Protein AF-A0A0R1HP15-F1 (afdb_monomer)

Foldseek 3Di:
DVVVVVLLVVLVVVQCLQLLLVVLLLVLLLLVLVLLLCVLPPDDPVVNVVSVVCNLQSVLLSLLLLLCQLQDDLVCSQPNVSSSVVSVVQCVVQVVLSNVLVVLVLLLCLVPQLQCSVVVVQAVFDDDQVVLQCCLVVVVVVVVVVVVVSVVSLQVNLVSLLVSSDTPSHDPPQDDQDDSVSSNCLQVVLCVPQVVVLVVVLVVLLVVLLVPLLPDDPVVSLVVLLVSLLVLLVSLSVSVVSSVSSSSCSSRNNRRNDHDDDPDDPVSPPSVVSVVSSSVSSSSSSVVLSVPLDDDDAAQEEAEQLAAPCCADRQALNSVVVSCVLVGQEYEWEWEAELVGFIWTDDDQWDDQDPPDDTDGRNVHDPVSQQNRWDDDPNHIHGIDTPVVNLVSCVVSLHAYEYEYEDDPPDDPCSLVSCCVVPVVSNLVSVHAYEYCRLVSQVSNCVNDVSHQYEHEGAASRHNCPPRPHQAYEYELVRDGLSNCVSCVVVVHAYEYDEDAALLSLLLCVSSVHRHHHYNHVVSSVVSSPRDPSSSSSSSSVRVSSSSD

pLDDT: mean 87.73, std 10.24, range [47.53, 98.75]

Sequence (549 aa):
MLRYYRKLFQMIHRLLQVRAVNLGWLLLMAILTTLHIMMLNAGWVAIKAVLAGLFTLGLPFEVTLIVTVLTGSASLVNQSDEILAQAWRSYRRNWFKLIGFEGLLLLVWLPFGGAGFTATVVNFIGLSGSWADQIVMHRVFWLSVIGLAYLSILGGFTWSSPRLLKQDHASEQQPSIKGLWAHLRLFFRPMVALWLPMLIVDELGVFFTHEWVVKMGQTSGRLTSMLILTVFVALTLLMLSAVLVAIIWESLGQPTFNPDFEKGDLLHTMAWFPTGLVVLLIGMFSFQAFHFGVTNPGVVSVAHRGTVNRNGVPNTIQSLKKTVQRHPSYVEIDVQETKDKQFVVLHNDTIAFKSGESKRPIRDFTLAQLQRVKRQDGGATAHLSSLREYLAVARANHQRVMVEIKVNPHDSADMARRFVRQYGRKIVAQQGLVHTMSYKTLTQLKTIDQELIVGYILPVNLFSIRNLPADFYSLQVIGLNQTFVQQAHSMGAPVFVWSPTRISQMQVMRVMGIDGIITDRLDRLEKMERRPPQSYYWAIVQEIVRQFI

Organism: NCBI:txid1302272

Secondary structure (DSSP, 8-state):
-HHHHHHHHHHHHHHTTSHHHHHHHHHHHHHHHHHHHHHTSS--HHHHHHHHHHHHHHHHHHHHHHHHHHHS-GGGGG-HHHHHHHHHHHHHHHHHHHHHHHHHHHHHHTTT-TTTHHHHHHHH-PPPHHHHHHHHHTHHHHHHHHHHHHHHHHHHHHHHHHHHH--TT--TT-----SHHHHHHHHHHHIIIIIHHHHHHHHHHHHHHHHHHTTS-HHHHHHHHHHHHHHHHHHHHHHHHHHHHHHHHHHTT---------TT-GGGGTTHHHHHHHHHHHHHHHHHHHHHS---PPPEEEEGGG-STT-S-TTSHHHHHHHGGG--SEEEEEEEE-TTS-EEE-SSSEE-SSTTSPPEEGGGS-HHHHTT-EEEETTEEEE-EEHHHHHHHHHHTT--EEEEE---TTS-TTHHHHHIIIIIHHHHTTT-EEEES-HHHHHHHHHH-SSS-EEEEESS--S--TT---SEEEEEGGG--HHHHHHHHHTT--EEEE---SHHHHHHHHHTT-SEEEES-HHHHHHHHTS-GGGGHHHHHHHHHHTT-

Solvent-accessible surface area (backbone atoms only — not comparable to full-atom values): 29128 Å² total; per-residue (Å²): 109,71,71,56,52,54,51,51,52,53,37,52,57,55,49,58,66,26,61,60,55,37,52,53,52,40,50,46,48,38,44,51,51,50,44,55,52,47,66,79,42,94,66,64,63,69,59,48,52,50,42,50,48,51,44,68,60,44,50,51,50,50,54,34,39,51,47,45,63,56,58,47,60,52,76,46,64,81,35,54,68,59,46,50,54,49,22,50,55,50,33,76,75,41,46,70,41,36,52,50,44,49,54,42,49,52,60,64,38,40,92,52,30,48,45,50,52,33,56,54,56,24,54,69,42,74,69,56,60,70,53,50,29,51,43,62,74,42,36,70,61,48,52,51,52,50,51,52,52,49,52,50,50,45,51,49,37,44,64,42,42,38,64,44,67,57,52,99,73,56,61,91,78,56,69,81,81,65,62,70,73,50,29,52,44,40,57,50,47,35,40,62,70,48,50,51,56,46,55,50,52,51,56,50,48,37,51,52,40,42,74,50,32,56,77,43,56,61,67,62,22,49,55,52,42,36,51,52,34,29,51,49,50,52,52,43,54,52,46,56,49,52,35,52,52,40,37,52,40,43,39,59,58,57,62,85,64,81,62,77,75,82,88,78,63,78,71,78,53,66,57,54,57,51,49,50,48,38,52,48,47,41,44,51,38,30,50,48,50,68,71,64,46,72,69,85,76,82,60,42,37,26,24,37,31,22,17,38,73,73,70,30,32,66,30,23,61,72,8,32,69,59,37,58,79,70,64,49,64,24,32,28,34,32,29,32,65,22,54,74,73,43,47,37,29,41,80,66,68,51,48,45,73,50,92,92,51,78,66,41,57,44,55,80,33,38,58,78,62,48,42,70,27,63,45,74,35,94,92,33,78,41,50,41,31,43,46,70,59,43,53,52,55,30,56,78,66,77,46,27,42,32,39,33,50,59,84,59,99,81,57,63,94,58,45,54,61,50,47,41,74,76,41,39,69,64,36,46,78,49,72,26,40,37,31,26,58,40,46,67,55,47,51,48,39,46,71,75,38,73,80,52,50,39,24,39,42,35,70,59,72,75,52,34,63,92,86,55,94,45,59,26,38,36,30,23,66,88,33,62,52,60,64,58,46,55,53,34,48,76,71,72,22,50,40,30,36,33,67,60,75,49,51,70,58,52,42,33,40,45,48,57,62,44,44,25,44,31,14,51,36,51,71,43,51,58,55,48,74,72,52,62,76,44,68,38,45,37,30,49,38,44,55,55,46,46,40,61,75

Radius of gyration: 28.19 Å; Cα contacts (8 Å, |Δi|>4): 829; chains: 1; bounding box: 68×48×84 Å

Mean predicted aligned error: 6.94 Å

InterPro domains:
  IPR017946 PLC-like phosphodiesterase, TIM beta/alpha-barrel domain superfamily [G3DSA:3.20.20.190] (299-531)
  IPR017946 PLC-like phosphodiesterase, TIM beta/alpha-barrel domain superfamily [SSF51695] (300-525)
  IPR030395 Glycerophosphodiester phosphodiesterase domain [PF03009] (304-523)
  IPR030395 Glycerophosphodiester phosphodiesterase domain [PS51704] (299-529)

Structure (mmCIF, N/CA/C/O backbone):
data_AF-A0A0R1HP15-F1
#
_entry.id   AF-A0A0R1HP15-F1
#
loop_
_atom_site.group_PDB
_atom_site.id
_atom_site.type_symbol
_atom_site.label_atom_id
_atom_site.label_alt_id
_atom_site.label_comp_id
_atom_site.label_asym_id
_atom_site.label_entity_id
_atom_site.label_seq_id
_atom_site.pdbx_PDB_ins_code
_atom_site.Cartn_x
_atom_site.Cartn_y
_atom_site.Cartn_z
_atom_site.occupancy
_atom_site.B_iso_or_equiv
_atom_site.auth_seq_id
_atom_site.auth_comp_id
_atom_site.auth_asym_id
_atom_site.auth_atom_id
_atom_site.pdbx_PDB_model_num
ATOM 1 N N . MET A 1 1 ? 30.948 12.016 -9.985 1.00 71.56 1 MET A N 1
ATOM 2 C CA . MET A 1 1 ? 29.554 11.921 -10.479 1.00 71.56 1 MET A CA 1
ATOM 3 C C . MET A 1 1 ? 29.368 12.556 -11.858 1.00 71.56 1 MET A C 1
ATOM 5 O O . MET A 1 1 ? 28.992 11.830 -12.762 1.00 71.56 1 MET A O 1
ATOM 9 N N . LEU A 1 2 ? 29.707 13.832 -12.094 1.00 82.00 2 LEU A N 1
ATOM 10 C CA . LEU A 1 2 ? 29.515 14.485 -13.412 1.00 82.00 2 LEU A CA 1
ATOM 11 C C . LEU A 1 2 ? 30.104 13.725 -14.620 1.00 82.00 2 LEU A C 1
ATOM 13 O O . LEU A 1 2 ? 29.435 13.562 -15.636 1.00 82.00 2 LEU A O 1
ATOM 17 N N . ARG A 1 3 ? 31.326 13.184 -14.504 1.00 87.81 3 ARG A N 1
ATOM 18 C CA . ARG A 1 3 ? 31.944 12.368 -15.570 1.00 87.81 3 ARG A CA 1
ATOM 19 C C . ARG A 1 3 ? 31.143 11.101 -15.901 1.00 87.81 3 ARG A C 1
ATOM 21 O O . ARG A 1 3 ? 31.112 10.698 -17.058 1.00 87.81 3 ARG A O 1
ATOM 28 N N . TYR A 1 4 ? 30.516 10.485 -14.897 1.00 89.06 4 TYR A N 1
ATOM 29 C CA . TYR A 1 4 ? 29.673 9.301 -15.077 1.00 89.06 4 TYR A CA 1
ATOM 30 C C . TYR A 1 4 ? 28.414 9.659 -15.868 1.00 89.06 4 TYR A C 1
ATOM 32 O O . TYR A 1 4 ? 28.174 9.051 -16.904 1.00 89.06 4 TYR A O 1
ATOM 40 N N . TYR A 1 5 ? 27.696 10.711 -15.453 1.00 88.12 5 TYR A N 1
ATOM 41 C CA . TYR A 1 5 ? 26.513 11.205 -16.165 1.00 88.12 5 TYR A CA 1
ATOM 42 C C . TYR A 1 5 ? 26.808 11.530 -17.622 1.00 88.12 5 TYR A C 1
ATOM 44 O O . TYR A 1 5 ? 26.083 11.092 -18.506 1.00 88.12 5 TYR A O 1
ATOM 52 N N . ARG A 1 6 ? 27.907 12.247 -17.879 1.00 89.56 6 ARG A N 1
ATOM 53 C CA . ARG A 1 6 ? 28.295 12.613 -19.242 1.00 89.56 6 ARG A CA 1
ATOM 54 C C . ARG A 1 6 ? 28.516 11.380 -20.117 1.00 89.56 6 ARG A C 1
ATOM 56 O O . ARG A 1 6 ? 27.996 11.341 -21.224 1.00 89.56 6 ARG A O 1
ATOM 63 N N . LYS A 1 7 ? 29.248 10.375 -19.622 1.00 92.38 7 LYS A N 1
ATOM 64 C CA . LYS A 1 7 ? 29.481 9.124 -20.362 1.00 92.38 7 LYS A CA 1
ATOM 65 C C . LYS A 1 7 ? 28.191 8.335 -20.583 1.00 92.38 7 LYS A C 1
ATOM 67 O O . LYS A 1 7 ? 27.948 7.899 -21.700 1.00 92.38 7 LYS A O 1
ATOM 72 N N . LEU A 1 8 ? 27.376 8.182 -19.539 1.00 91.81 8 LEU A N 1
ATOM 73 C CA . LEU A 1 8 ? 26.120 7.439 -19.604 1.00 91.81 8 LEU A CA 1
ATOM 74 C C . LEU A 1 8 ? 25.149 8.087 -20.597 1.00 91.81 8 LEU A C 1
ATOM 76 O O . LEU A 1 8 ? 24.641 7.410 -21.481 1.00 91.81 8 LEU A O 1
ATOM 80 N N . PHE A 1 9 ? 24.944 9.401 -20.500 1.00 90.62 9 PHE A N 1
ATOM 81 C CA . PHE A 1 9 ? 24.052 10.137 -21.394 1.00 90.62 9 PHE A CA 1
ATOM 82 C C . PHE A 1 9 ? 24.542 10.108 -22.845 1.00 90.62 9 PHE A C 1
ATOM 84 O O . PHE A 1 9 ? 23.752 9.874 -23.752 1.00 90.62 9 PHE A O 1
ATOM 91 N N . GLN A 1 10 ? 25.848 10.288 -23.075 1.00 90.56 10 GLN A N 1
ATOM 92 C CA . GLN A 1 10 ? 26.428 10.170 -24.416 1.00 90.56 10 GLN A CA 1
ATOM 93 C C . GLN A 1 10 ? 26.243 8.765 -24.999 1.00 90.56 10 GLN A C 1
ATOM 95 O O . GLN A 1 10 ? 25.925 8.645 -26.180 1.00 90.56 10 GLN A O 1
ATOM 100 N N . MET A 1 11 ? 26.420 7.721 -24.184 1.00 92.62 11 MET A N 1
ATOM 101 C CA . MET A 1 11 ? 26.200 6.338 -24.602 1.00 92.62 11 MET A CA 1
ATOM 102 C C . MET A 1 11 ? 24.726 6.086 -24.936 1.00 92.62 11 MET A C 1
ATOM 104 O O . MET A 1 11 ? 24.453 5.626 -26.038 1.00 92.62 11 MET A O 1
ATOM 108 N N . ILE A 1 12 ? 23.786 6.464 -24.060 1.00 91.31 12 ILE A N 1
ATOM 109 C CA . ILE A 1 12 ? 22.341 6.304 -24.304 1.00 91.31 12 ILE A CA 1
ATOM 110 C C . ILE A 1 12 ? 21.919 7.068 -25.563 1.00 91.31 12 ILE A C 1
ATOM 112 O O . ILE A 1 12 ? 21.232 6.516 -26.415 1.00 91.31 12 ILE A O 1
ATOM 116 N N . HIS A 1 13 ? 22.361 8.319 -25.720 1.00 88.25 13 HIS A N 1
ATOM 117 C CA . HIS A 1 13 ? 22.019 9.134 -26.885 1.00 88.25 13 HIS A CA 1
ATOM 118 C C . HIS A 1 13 ? 22.460 8.482 -28.202 1.00 88.25 13 HIS A C 1
ATOM 120 O O . HIS A 1 13 ? 21.686 8.434 -29.152 1.00 88.25 13 HIS A O 1
ATOM 126 N N . ARG A 1 14 ? 23.681 7.938 -28.247 1.00 88.06 14 ARG A N 1
ATOM 127 C CA . ARG A 1 14 ? 24.191 7.214 -29.420 1.00 88.06 14 ARG A CA 1
ATOM 128 C C . ARG A 1 14 ? 23.492 5.875 -29.613 1.00 88.06 14 ARG A C 1
ATOM 130 O O . ARG A 1 14 ? 23.244 5.481 -30.742 1.00 88.06 14 ARG A O 1
ATOM 137 N N . LEU A 1 15 ? 23.153 5.178 -28.532 1.00 89.44 15 LEU A N 1
ATOM 138 C CA . LEU A 1 15 ? 22.422 3.914 -28.601 1.00 89.44 15 LEU A CA 1
ATOM 139 C C . LEU A 1 15 ? 21.043 4.113 -29.253 1.00 89.44 15 LEU A C 1
ATOM 141 O O . LEU A 1 15 ? 20.650 3.320 -30.100 1.00 89.44 15 LEU A O 1
ATOM 145 N N . LEU A 1 16 ? 20.355 5.215 -28.938 1.00 86.56 16 LEU A N 1
ATOM 146 C CA . LEU A 1 16 ? 19.069 5.579 -29.551 1.00 86.56 16 LEU A CA 1
ATOM 147 C C . LEU A 1 16 ? 19.170 5.942 -31.043 1.00 86.56 16 LEU A C 1
ATOM 149 O O . LEU A 1 16 ? 18.159 5.925 -31.744 1.00 86.56 16 LEU A O 1
ATOM 153 N N . GLN A 1 17 ? 20.368 6.255 -31.545 1.00 85.00 17 GLN A N 1
ATOM 154 C CA . GLN A 1 17 ? 20.611 6.463 -32.979 1.00 85.00 17 GLN A CA 1
ATOM 155 C C . GLN A 1 17 ? 20.727 5.133 -33.741 1.00 85.00 17 GLN A C 1
ATOM 157 O O . GLN A 1 17 ? 20.591 5.108 -34.965 1.00 85.00 17 GLN A O 1
ATOM 162 N N . VAL A 1 18 ? 20.920 4.012 -33.035 1.00 87.38 18 VAL A N 1
ATOM 163 C CA . VAL A 1 18 ? 20.949 2.677 -33.637 1.00 87.38 18 VAL A CA 1
ATOM 164 C C . VAL A 1 18 ? 19.524 2.226 -33.929 1.00 87.38 18 VAL A C 1
ATOM 166 O O . VAL A 1 18 ? 18.753 1.898 -33.027 1.00 87.38 18 VAL A O 1
ATOM 169 N N . ARG A 1 19 ? 19.170 2.201 -35.217 1.00 85.19 19 ARG A N 1
ATOM 170 C CA . ARG A 1 19 ? 17.797 1.980 -35.694 1.00 85.19 19 ARG A CA 1
ATOM 171 C C . ARG A 1 19 ? 17.156 0.710 -35.130 1.00 85.19 19 ARG A C 1
ATOM 173 O O . ARG A 1 19 ? 16.026 0.777 -34.654 1.00 85.19 19 ARG A O 1
ATOM 180 N N . ALA A 1 20 ? 17.864 -0.419 -35.182 1.00 87.94 20 ALA A N 1
ATOM 181 C CA . ALA A 1 20 ? 17.352 -1.702 -34.701 1.00 87.94 20 ALA A CA 1
ATOM 182 C C . ALA A 1 20 ? 16.996 -1.655 -33.203 1.00 87.94 20 ALA A C 1
ATOM 184 O O . ALA A 1 20 ? 15.910 -2.088 -32.831 1.00 87.94 20 ALA A O 1
ATOM 185 N N . VAL A 1 21 ? 17.871 -1.062 -32.379 1.00 90.06 21 VAL A N 1
ATOM 186 C CA . VAL A 1 21 ? 17.665 -0.910 -30.927 1.00 90.06 21 VAL A CA 1
ATOM 187 C C . VAL A 1 21 ? 16.485 0.014 -30.649 1.00 90.06 21 VAL A C 1
ATOM 189 O O . VAL A 1 21 ? 15.564 -0.335 -29.923 1.00 90.06 21 VAL A O 1
ATOM 192 N N . ASN A 1 22 ? 16.454 1.190 -31.275 1.00 88.88 22 ASN A N 1
ATOM 193 C CA . ASN A 1 22 ? 15.383 2.150 -31.019 1.00 88.88 22 ASN A CA 1
ATOM 194 C C . ASN A 1 22 ? 13.998 1.606 -31.429 1.00 88.88 22 ASN A C 1
ATOM 196 O O . ASN A 1 22 ? 13.023 1.762 -30.697 1.00 88.88 22 ASN A O 1
ATOM 200 N N . LEU A 1 23 ? 13.900 0.921 -32.576 1.00 89.00 23 LEU A N 1
ATOM 201 C CA . LEU A 1 23 ? 12.647 0.306 -33.032 1.00 89.00 23 LEU A CA 1
ATOM 202 C C . LEU A 1 23 ? 12.183 -0.834 -32.120 1.00 89.00 23 LEU A C 1
ATOM 204 O O . LEU A 1 23 ? 11.003 -0.869 -31.767 1.00 89.00 23 LEU A O 1
ATOM 208 N N . GLY A 1 24 ? 13.087 -1.743 -31.744 1.00 90.50 24 GLY A N 1
ATOM 209 C CA . GLY A 1 24 ? 12.776 -2.845 -30.831 1.00 90.50 24 GLY A CA 1
ATOM 210 C C . GLY A 1 24 ? 12.309 -2.332 -29.470 1.00 90.50 24 GLY A C 1
ATOM 211 O O . GLY A 1 24 ? 11.254 -2.739 -28.973 1.00 90.50 24 GLY A O 1
ATOM 212 N N . TRP A 1 25 ? 13.004 -1.327 -28.934 1.00 91.81 25 TRP A N 1
ATOM 213 C CA . TRP A 1 25 ? 12.637 -0.676 -27.681 1.00 91.81 25 TRP A CA 1
ATOM 214 C C . TRP A 1 25 ? 11.262 0.003 -27.730 1.00 91.81 25 TRP A C 1
ATOM 216 O O . TRP A 1 25 ? 10.433 -0.201 -26.840 1.00 91.81 25 TRP A O 1
ATOM 226 N N . LEU A 1 26 ? 10.979 0.788 -28.777 1.00 91.81 26 LEU A N 1
ATOM 227 C CA . LEU A 1 26 ? 9.683 1.460 -28.943 1.00 91.81 26 LEU A CA 1
ATOM 228 C C . LEU A 1 26 ? 8.532 0.459 -29.109 1.00 91.81 26 LEU A C 1
ATOM 230 O O . LEU A 1 26 ? 7.439 0.705 -28.597 1.00 91.81 26 LEU A O 1
ATOM 234 N N . LEU A 1 27 ? 8.768 -0.681 -29.765 1.00 92.50 27 LEU A N 1
ATOM 235 C CA . LEU A 1 27 ? 7.784 -1.759 -29.868 1.00 92.50 27 LEU A CA 1
ATOM 236 C C . LEU A 1 27 ? 7.479 -2.374 -28.495 1.00 92.50 27 LEU A C 1
ATOM 238 O O . LEU A 1 27 ? 6.308 -2.542 -28.152 1.00 92.50 27 LEU A O 1
ATOM 242 N N . LEU A 1 28 ? 8.504 -2.664 -27.689 1.00 93.00 28 LEU A N 1
ATOM 243 C CA . LEU A 1 28 ? 8.317 -3.164 -26.323 1.00 93.00 28 LEU A CA 1
ATOM 244 C C . LEU A 1 28 ? 7.561 -2.164 -25.448 1.00 93.00 28 LEU A C 1
ATOM 246 O O . LEU A 1 28 ? 6.660 -2.561 -24.709 1.00 93.00 28 LEU A O 1
ATOM 250 N N . MET A 1 29 ? 7.869 -0.871 -25.569 1.00 91.62 29 MET A N 1
ATOM 251 C CA . MET A 1 29 ? 7.135 0.182 -24.865 1.00 91.62 29 MET A CA 1
ATOM 252 C C . MET A 1 29 ? 5.676 0.254 -25.322 1.00 91.62 29 MET A C 1
ATOM 254 O O . MET A 1 29 ? 4.787 0.311 -24.479 1.00 91.62 29 MET A O 1
ATOM 258 N N . ALA A 1 30 ? 5.399 0.160 -26.625 1.00 92.25 30 ALA A N 1
ATOM 259 C CA . ALA A 1 30 ? 4.029 0.127 -27.135 1.00 92.25 30 ALA A CA 1
ATOM 260 C C . ALA A 1 30 ? 3.243 -1.085 -26.602 1.00 92.25 30 ALA A C 1
ATOM 262 O O . ALA A 1 30 ? 2.094 -0.932 -26.179 1.00 92.25 30 ALA A O 1
ATOM 263 N N . ILE A 1 31 ? 3.860 -2.274 -26.558 1.00 92.25 31 ILE A N 1
ATOM 264 C CA . ILE A 1 31 ? 3.265 -3.487 -25.968 1.00 92.25 31 ILE A CA 1
ATOM 265 C C . ILE A 1 31 ? 2.975 -3.267 -24.480 1.00 92.25 31 ILE A C 1
ATOM 267 O O . ILE A 1 31 ? 1.860 -3.534 -24.027 1.00 92.25 31 ILE A O 1
ATOM 271 N N . LEU A 1 32 ? 3.944 -2.741 -23.728 1.00 88.94 32 LEU A N 1
ATOM 272 C CA . LEU A 1 32 ? 3.811 -2.490 -22.295 1.00 88.94 32 LEU A CA 1
ATOM 273 C C . LEU A 1 32 ? 2.709 -1.467 -21.996 1.00 88.94 32 LEU A C 1
ATOM 275 O O . LEU A 1 32 ? 1.860 -1.717 -21.139 1.00 88.94 32 LEU A O 1
ATOM 279 N N . THR A 1 33 ? 2.673 -0.336 -22.704 1.00 89.06 33 THR A N 1
ATOM 280 C CA . THR A 1 33 ? 1.630 0.687 -22.531 1.00 89.06 33 THR A CA 1
ATOM 281 C C . THR A 1 33 ? 0.258 0.141 -22.923 1.00 89.06 33 THR A C 1
ATOM 283 O O . THR A 1 33 ? -0.714 0.364 -22.203 1.00 89.06 33 THR A O 1
ATOM 286 N N . THR A 1 34 ? 0.168 -0.646 -23.999 1.00 90.12 34 THR A N 1
ATOM 287 C CA . THR A 1 34 ? -1.084 -1.318 -24.392 1.00 90.12 34 THR A CA 1
ATOM 288 C C . THR A 1 34 ? -1.562 -2.277 -23.304 1.00 90.12 34 THR A C 1
ATOM 290 O O . THR A 1 34 ? -2.741 -2.268 -22.950 1.00 90.12 34 THR A O 1
ATOM 293 N N . LEU A 1 35 ? -0.657 -3.058 -22.708 1.00 86.62 35 LEU A N 1
ATOM 294 C CA . LEU A 1 35 ? -0.988 -3.939 -21.591 1.00 86.62 35 LEU A CA 1
ATOM 295 C C . LEU A 1 35 ? -1.568 -3.147 -20.405 1.00 86.62 35 LEU A C 1
ATOM 297 O O . LEU A 1 35 ? -2.587 -3.559 -19.855 1.00 86.62 35 LEU A O 1
ATOM 301 N N . HIS A 1 36 ? -0.999 -1.985 -20.062 1.00 81.19 36 HIS A N 1
ATOM 302 C CA . HIS A 1 36 ? -1.513 -1.115 -18.991 1.00 81.19 36 HIS A CA 1
ATOM 303 C C . HIS A 1 36 ? -2.913 -0.557 -19.288 1.00 81.19 36 HIS A C 1
ATOM 305 O O . HIS A 1 36 ? -3.788 -0.624 -18.426 1.00 81.19 36 HIS A O 1
ATOM 311 N N . ILE A 1 37 ? -3.163 -0.089 -20.516 1.00 83.94 37 ILE A N 1
ATOM 312 C CA . ILE A 1 37 ? -4.502 0.329 -20.983 1.00 83.94 37 ILE A CA 1
ATOM 313 C C . ILE A 1 37 ? -5.511 -0.815 -20.797 1.00 83.94 37 ILE A C 1
ATOM 315 O O . ILE A 1 37 ? -6.629 -0.625 -20.311 1.00 83.94 37 ILE A O 1
ATOM 319 N N . MET A 1 38 ? -5.114 -2.040 -21.149 1.00 81.81 38 MET A N 1
ATOM 320 C CA . MET A 1 38 ? -5.982 -3.211 -21.043 1.00 81.81 38 MET A CA 1
ATOM 321 C C . MET A 1 38 ? -6.201 -3.680 -19.603 1.00 81.81 38 MET A C 1
ATOM 323 O O . MET A 1 38 ? -7.269 -4.222 -19.313 1.00 81.81 38 MET A O 1
ATOM 327 N N . MET A 1 39 ? -5.232 -3.501 -18.701 1.00 72.19 39 MET A N 1
ATOM 328 C CA . MET A 1 39 ? -5.368 -3.881 -17.288 1.00 72.19 39 MET A CA 1
ATOM 329 C C . MET A 1 39 ? -6.467 -3.094 -16.565 1.00 72.19 39 MET A C 1
ATOM 331 O O . MET A 1 39 ? -7.063 -3.624 -15.632 1.00 72.19 39 MET A O 1
ATOM 335 N N . LEU A 1 40 ? -6.814 -1.897 -17.045 1.00 65.81 40 LEU A N 1
ATOM 336 C CA . LEU A 1 40 ? -7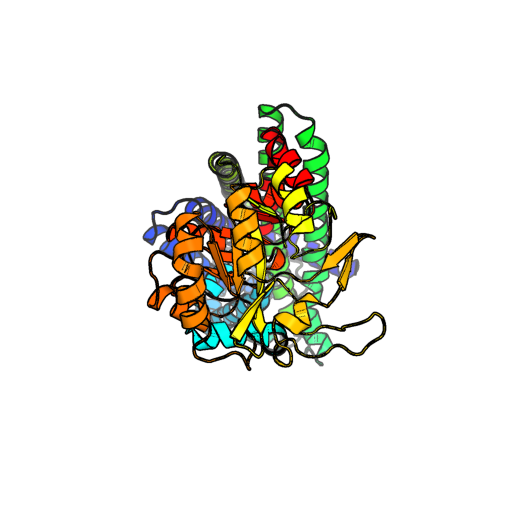.936 -1.107 -16.526 1.00 65.81 40 LEU A CA 1
ATOM 337 C C . LEU A 1 40 ? -9.320 -1.708 -16.849 1.00 65.81 40 LEU A C 1
ATOM 339 O O . LEU A 1 40 ? -10.313 -1.308 -16.250 1.00 65.81 40 LEU A O 1
ATOM 343 N N . ASN A 1 41 ? -9.405 -2.677 -17.767 1.00 68.00 41 ASN A N 1
ATOM 344 C CA . ASN A 1 41 ? -10.643 -3.378 -18.119 1.00 68.00 41 ASN A CA 1
ATOM 345 C C . ASN A 1 41 ? -10.617 -4.816 -17.587 1.00 68.00 41 ASN A C 1
ATOM 347 O O . ASN A 1 41 ? -9.616 -5.503 -17.743 1.00 68.00 41 ASN A O 1
ATOM 351 N N . ALA A 1 42 ? -11.715 -5.341 -17.037 1.00 64.69 42 ALA A N 1
ATOM 352 C CA . ALA A 1 42 ? -11.736 -6.703 -16.476 1.00 64.69 42 ALA A CA 1
ATOM 353 C C . ALA A 1 42 ? -11.638 -7.836 -17.534 1.00 64.69 42 ALA A C 1
ATOM 355 O O . ALA A 1 42 ? -11.195 -8.938 -17.219 1.00 64.69 42 ALA A O 1
ATOM 356 N N . GLY A 1 43 ? -12.002 -7.578 -18.797 1.00 74.44 43 GLY A N 1
ATOM 357 C CA . GLY A 1 43 ? -12.046 -8.581 -19.875 1.00 74.44 43 GLY A CA 1
ATOM 358 C C . GLY A 1 43 ? -10.708 -8.888 -20.572 1.00 74.44 43 GLY A C 1
ATOM 359 O O . GLY A 1 43 ? -9.642 -8.436 -20.153 1.00 74.44 43 GLY A O 1
ATOM 360 N N . TRP A 1 44 ? -10.782 -9.648 -21.675 1.00 83.94 44 TRP A N 1
ATOM 361 C CA . TRP A 1 44 ? -9.680 -9.909 -22.625 1.00 83.94 44 TRP A CA 1
ATOM 362 C C . TRP A 1 44 ? -8.427 -10.580 -22.046 1.00 83.94 44 TRP A C 1
ATOM 364 O O . TRP A 1 44 ? -7.303 -10.278 -22.449 1.00 83.94 44 TRP A O 1
ATOM 374 N N . VAL A 1 45 ? -8.611 -11.525 -21.120 1.00 83.00 45 VAL A N 1
ATOM 375 C CA . VAL A 1 45 ? -7.509 -12.250 -20.459 1.00 83.00 45 VAL A CA 1
ATOM 376 C C . VAL A 1 45 ? -6.539 -12.879 -21.467 1.00 83.00 45 VAL A C 1
ATOM 378 O O . VAL A 1 45 ? -5.330 -12.762 -21.294 1.00 83.00 45 VAL A O 1
ATOM 381 N N . ALA A 1 46 ? -7.048 -13.468 -22.555 1.00 86.38 46 ALA A N 1
ATOM 382 C CA . ALA A 1 46 ? -6.215 -14.071 -23.597 1.00 86.38 46 ALA A CA 1
ATOM 383 C C . ALA A 1 46 ? -5.285 -13.050 -24.277 1.00 86.38 46 ALA A C 1
ATOM 385 O O . ALA A 1 46 ? -4.091 -13.298 -24.402 1.00 86.38 46 ALA A O 1
ATOM 386 N N . ILE A 1 47 ? -5.802 -11.875 -24.655 1.00 88.44 47 ILE A N 1
ATOM 387 C CA . ILE A 1 47 ? -4.992 -10.826 -25.295 1.00 88.44 47 ILE A CA 1
ATOM 388 C C . ILE A 1 47 ? -3.942 -10.292 -24.317 1.00 88.44 47 ILE A C 1
ATOM 390 O O . ILE A 1 47 ? -2.785 -10.125 -24.693 1.00 88.44 47 ILE A O 1
ATOM 394 N N . LYS A 1 48 ? -4.310 -10.085 -23.046 1.00 86.12 48 LYS A N 1
ATOM 395 C CA . LYS A 1 48 ? -3.358 -9.671 -22.002 1.00 86.12 48 LYS A CA 1
ATOM 396 C C . LYS A 1 48 ? -2.227 -10.683 -21.834 1.00 86.12 48 LYS A C 1
ATOM 398 O O . LYS A 1 48 ? -1.072 -10.282 -21.748 1.00 86.12 48 LYS A O 1
ATOM 403 N N . ALA A 1 49 ? -2.549 -11.978 -21.822 1.00 87.19 49 ALA A N 1
ATOM 404 C CA . ALA A 1 49 ? -1.555 -13.044 -21.732 1.00 87.19 49 ALA A CA 1
ATOM 405 C C . ALA A 1 49 ? -0.618 -13.054 -22.950 1.00 87.19 49 ALA A C 1
ATOM 407 O O . ALA A 1 49 ? 0.590 -13.204 -22.783 1.00 87.19 49 ALA A O 1
ATOM 408 N N . VAL A 1 50 ? -1.150 -12.825 -24.157 1.00 92.38 50 VAL A N 1
ATOM 409 C CA . VAL A 1 50 ? -0.342 -12.697 -25.380 1.00 92.38 50 VAL A CA 1
ATOM 410 C C . VAL A 1 50 ? 0.590 -11.487 -25.301 1.00 92.38 50 VAL A C 1
ATOM 412 O O . VAL A 1 50 ? 1.785 -11.643 -25.526 1.00 92.38 50 VAL A O 1
ATOM 415 N N . LEU A 1 51 ? 0.090 -10.301 -24.939 1.00 91.12 51 LEU A N 1
ATOM 416 C CA . LEU A 1 51 ? 0.914 -9.091 -24.810 1.00 91.12 51 LEU A CA 1
ATOM 417 C C . LEU A 1 51 ? 2.006 -9.247 -23.745 1.00 91.12 51 LEU A C 1
ATOM 419 O O . LEU A 1 51 ? 3.156 -8.888 -23.993 1.00 91.12 51 LEU A O 1
ATOM 423 N N . ALA A 1 52 ? 1.668 -9.822 -22.588 1.00 88.75 52 ALA A N 1
ATOM 424 C CA . ALA A 1 52 ? 2.641 -10.128 -21.545 1.00 88.75 52 ALA A CA 1
ATOM 425 C C . ALA A 1 52 ? 3.707 -11.113 -22.051 1.00 88.75 52 ALA A C 1
ATOM 427 O O . ALA A 1 52 ? 4.895 -10.857 -21.886 1.00 88.75 52 ALA A O 1
ATOM 428 N N . GLY A 1 53 ? 3.301 -12.185 -22.741 1.00 89.69 53 GLY A N 1
ATOM 429 C CA . GLY A 1 53 ? 4.221 -13.149 -23.347 1.00 89.69 53 GLY A CA 1
ATOM 430 C C . GLY A 1 53 ? 5.146 -12.520 -24.391 1.00 89.69 53 GLY A C 1
ATOM 431 O O . GLY A 1 53 ? 6.348 -12.773 -24.369 1.00 89.69 53 GLY A O 1
ATOM 432 N N . LEU A 1 54 ? 4.619 -11.654 -25.262 1.00 92.81 54 LEU A N 1
ATOM 433 C CA . LEU A 1 54 ? 5.417 -10.916 -26.246 1.00 92.81 54 LEU A CA 1
ATOM 434 C C . LEU A 1 54 ? 6.447 -10.004 -25.574 1.00 92.81 54 LEU A C 1
ATOM 436 O O . LEU A 1 54 ? 7.598 -9.976 -26.003 1.00 92.81 54 LEU A O 1
ATOM 440 N N . PHE A 1 55 ? 6.067 -9.300 -24.506 1.00 91.44 55 PHE A N 1
ATOM 441 C CA . PHE A 1 55 ? 6.998 -8.466 -23.748 1.00 91.44 55 PHE A CA 1
ATOM 442 C C . PHE A 1 55 ? 8.088 -9.308 -23.066 1.00 91.44 55 PHE A C 1
ATOM 444 O O . PHE A 1 55 ? 9.271 -9.020 -23.224 1.00 91.44 55 PHE A O 1
ATOM 451 N N . THR A 1 56 ? 7.706 -10.382 -22.366 1.00 86.69 56 THR A N 1
ATOM 452 C CA . THR A 1 56 ? 8.639 -11.276 -21.656 1.00 86.69 56 THR A CA 1
ATOM 453 C C . THR A 1 56 ? 9.599 -12.006 -22.596 1.00 86.69 56 THR A C 1
ATOM 455 O O . THR A 1 56 ? 10.723 -12.294 -22.208 1.00 86.69 56 THR A O 1
ATOM 458 N N . LEU A 1 57 ? 9.189 -12.316 -23.828 1.00 88.50 57 LEU A N 1
ATOM 459 C CA . LEU A 1 57 ? 10.069 -12.948 -24.818 1.00 88.50 57 LEU A CA 1
ATOM 460 C C . LEU A 1 57 ? 10.903 -11.932 -25.607 1.00 88.50 57 LEU A C 1
ATOM 462 O O . LEU A 1 57 ? 12.022 -12.248 -26.013 1.00 88.50 57 LEU A O 1
ATOM 466 N N . GLY A 1 58 ? 10.377 -10.725 -25.823 1.00 92.44 58 GLY A N 1
ATOM 467 C CA . GLY A 1 58 ? 11.055 -9.669 -26.570 1.00 92.44 58 GLY A CA 1
ATOM 468 C C . GLY A 1 58 ? 12.131 -8.940 -25.764 1.00 92.44 58 GLY A C 1
ATOM 469 O O . GLY A 1 58 ? 13.180 -8.622 -26.320 1.00 92.44 58 GLY A O 1
ATOM 470 N N . LEU A 1 59 ? 11.924 -8.728 -24.459 1.00 92.44 59 LEU A N 1
ATOM 471 C CA . LEU A 1 59 ? 12.901 -8.054 -23.596 1.00 92.44 59 LEU A CA 1
ATOM 472 C C . LEU A 1 59 ? 14.281 -8.752 -23.586 1.00 92.44 59 LEU A C 1
ATOM 474 O O . LEU A 1 59 ? 15.271 -8.047 -23.804 1.00 92.44 59 LEU A O 1
ATOM 478 N N . PRO A 1 60 ? 14.395 -10.098 -23.495 1.00 92.88 60 PRO A N 1
ATOM 479 C CA . PRO A 1 60 ? 15.696 -10.769 -23.528 1.00 92.88 60 PRO A CA 1
ATOM 480 C C . PRO A 1 60 ? 16.452 -10.531 -24.828 1.00 92.88 60 PRO A C 1
ATOM 482 O O . PRO A 1 60 ? 17.682 -10.402 -24.853 1.00 92.88 60 PRO A O 1
ATOM 485 N N . PHE A 1 61 ? 15.708 -10.515 -25.931 1.00 93.56 61 PHE A N 1
ATOM 486 C CA . PHE A 1 61 ? 16.264 -10.279 -27.248 1.00 93.56 61 PHE A CA 1
ATOM 487 C C . PHE A 1 61 ? 16.747 -8.834 -27.374 1.00 93.56 61 PHE A C 1
ATOM 489 O O . PHE A 1 61 ? 17.859 -8.605 -27.840 1.00 93.56 61 PHE A O 1
ATOM 496 N N . GLU A 1 62 ? 15.978 -7.875 -26.869 1.00 94.81 62 GLU A N 1
ATOM 497 C CA . GLU A 1 62 ? 16.358 -6.465 -26.850 1.00 94.81 62 GLU A CA 1
ATOM 498 C C . GLU A 1 62 ? 17.592 -6.206 -25.968 1.00 94.81 62 GLU A C 1
ATOM 500 O O . GLU A 1 62 ? 18.526 -5.518 -26.378 1.00 94.81 62 GLU A O 1
ATOM 505 N N . VAL A 1 63 ? 17.679 -6.841 -24.794 1.00 93.88 63 VAL A N 1
ATOM 506 C CA . VAL A 1 63 ? 18.897 -6.828 -23.965 1.00 93.88 63 VAL A CA 1
ATOM 507 C C . VAL A 1 63 ? 20.083 -7.391 -24.751 1.00 93.88 63 VAL A C 1
ATOM 509 O O . VAL A 1 63 ? 21.174 -6.820 -24.720 1.00 93.88 63 VAL A O 1
ATOM 512 N N . THR A 1 64 ? 19.882 -8.481 -25.496 1.00 92.62 64 THR A N 1
ATOM 513 C CA . THR A 1 64 ? 20.926 -9.068 -26.353 1.00 92.62 64 THR A CA 1
ATOM 514 C C . THR A 1 64 ? 21.375 -8.090 -27.428 1.00 92.62 64 THR A C 1
ATOM 516 O O . THR A 1 64 ? 22.578 -7.953 -27.645 1.00 92.62 64 THR A O 1
ATOM 519 N N . LEU A 1 65 ? 20.429 -7.397 -28.061 1.00 92.62 65 LEU A N 1
ATOM 520 C CA . LEU A 1 65 ? 20.667 -6.402 -29.098 1.00 92.62 65 LEU A CA 1
ATOM 521 C C . LEU A 1 65 ? 21.514 -5.241 -28.565 1.00 92.62 65 LEU A C 1
ATOM 523 O O . LEU A 1 65 ? 22.540 -4.905 -29.158 1.00 92.62 65 LEU A O 1
ATOM 527 N N . ILE A 1 66 ? 21.148 -4.699 -27.400 1.00 93.19 66 ILE A N 1
ATOM 528 C CA . ILE A 1 66 ? 21.907 -3.650 -26.707 1.00 93.19 66 ILE A CA 1
ATOM 529 C C . ILE A 1 66 ? 23.327 -4.132 -26.398 1.00 93.19 66 ILE A C 1
ATOM 531 O O . ILE A 1 66 ? 24.290 -3.422 -26.685 1.00 93.19 66 ILE A O 1
ATOM 535 N N . VAL A 1 67 ? 23.485 -5.338 -25.844 1.00 92.06 67 VAL A N 1
ATOM 536 C CA . VAL A 1 67 ? 24.814 -5.893 -25.542 1.00 92.06 67 VAL A CA 1
ATOM 537 C C . VAL A 1 67 ? 25.640 -6.046 -26.819 1.00 92.06 67 VAL A C 1
ATOM 539 O O . VAL A 1 67 ? 26.781 -5.592 -26.852 1.00 92.06 67 VAL A O 1
ATOM 542 N N . THR A 1 68 ? 25.070 -6.620 -27.881 1.00 90.44 68 THR A N 1
ATOM 543 C CA . THR A 1 68 ? 25.753 -6.818 -29.167 1.00 90.44 68 THR A CA 1
ATOM 544 C C . THR A 1 68 ? 26.228 -5.492 -29.755 1.00 90.44 68 THR A C 1
ATOM 546 O O . THR A 1 68 ? 27.372 -5.407 -30.191 1.00 90.44 68 THR A O 1
ATOM 549 N N . VAL A 1 69 ? 25.415 -4.438 -29.687 1.00 90.06 69 VAL A N 1
ATOM 550 C CA . VAL A 1 69 ? 25.797 -3.092 -30.138 1.00 90.06 69 VAL A CA 1
ATOM 551 C C . VAL A 1 69 ? 26.894 -2.483 -29.259 1.00 90.06 69 VAL A C 1
ATOM 553 O O . VAL A 1 69 ? 27.855 -1.924 -29.780 1.00 90.06 69 VAL A O 1
ATOM 556 N N . LEU A 1 70 ? 26.794 -2.608 -27.932 1.00 89.50 70 LEU A N 1
ATOM 557 C CA . LEU A 1 70 ? 27.770 -2.033 -26.998 1.00 89.50 70 LEU A CA 1
ATOM 558 C C . LEU A 1 70 ? 29.131 -2.743 -27.014 1.00 89.50 70 LEU A C 1
ATOM 560 O O . LEU A 1 70 ? 30.132 -2.131 -26.637 1.00 89.50 70 LEU A O 1
ATOM 564 N N . THR A 1 71 ? 29.173 -4.019 -27.406 1.00 85.88 71 THR A N 1
ATOM 565 C CA . THR A 1 71 ? 30.410 -4.817 -27.476 1.00 85.88 71 THR A CA 1
ATOM 566 C C . THR A 1 71 ? 30.906 -5.079 -28.901 1.00 85.88 71 THR A C 1
ATOM 568 O O . THR A 1 71 ? 31.985 -5.643 -29.064 1.00 85.88 71 THR A O 1
ATOM 571 N N . GLY A 1 72 ? 30.121 -4.717 -29.917 1.00 82.44 72 GLY A N 1
ATOM 572 C CA . GLY A 1 72 ? 30.427 -4.928 -31.332 1.00 82.44 72 GLY A CA 1
ATOM 573 C C . GLY A 1 72 ? 31.414 -3.909 -31.908 1.00 82.44 72 GLY A C 1
ATOM 574 O O . GLY A 1 72 ? 31.846 -2.972 -31.233 1.00 82.44 72 GLY A O 1
ATOM 575 N N . SER A 1 73 ? 31.784 -4.084 -33.180 1.00 79.50 73 SER A N 1
ATOM 576 C CA . SER A 1 73 ? 32.627 -3.118 -33.892 1.00 79.50 73 SER A CA 1
ATOM 577 C C . SER A 1 73 ? 31.849 -1.839 -34.219 1.00 79.50 73 SER A C 1
ATOM 579 O O . SER A 1 73 ? 30.642 -1.866 -34.444 1.00 79.50 73 SER A O 1
ATOM 581 N N . ALA A 1 74 ? 32.550 -0.706 -34.315 1.00 73.81 74 ALA A N 1
ATOM 582 C CA . ALA A 1 74 ? 31.930 0.572 -34.678 1.00 73.81 74 ALA A CA 1
ATOM 583 C C . ALA A 1 74 ? 31.227 0.533 -36.052 1.00 73.81 74 ALA A C 1
ATOM 585 O O . ALA A 1 74 ? 30.205 1.186 -36.227 1.00 73.81 74 ALA A O 1
ATOM 586 N N . SER A 1 75 ? 31.736 -0.273 -36.993 1.00 74.44 75 SER A N 1
ATOM 587 C CA . SER A 1 75 ? 31.160 -0.472 -38.331 1.00 74.44 75 SER A CA 1
ATOM 588 C C . SER A 1 75 ? 29.831 -1.233 -38.333 1.00 74.44 75 SER A C 1
ATOM 590 O O . SER A 1 75 ? 29.041 -1.073 -39.260 1.00 74.44 75 SER A O 1
ATOM 592 N N . LEU A 1 76 ? 29.574 -2.044 -37.300 1.00 78.44 76 LEU A N 1
ATOM 593 C CA . LEU A 1 76 ? 28.363 -2.855 -37.184 1.00 78.44 76 LEU A CA 1
ATOM 594 C C . LEU A 1 76 ? 27.120 -1.974 -37.000 1.00 78.44 76 LEU A C 1
ATOM 596 O O . LEU A 1 76 ? 26.036 -2.320 -37.450 1.00 78.44 76 LEU A O 1
ATOM 600 N N . VAL A 1 77 ? 27.279 -0.809 -36.365 1.00 79.19 77 VAL A N 1
ATOM 601 C CA . VAL A 1 77 ? 26.176 0.066 -35.939 1.00 79.19 77 VAL A CA 1
ATOM 602 C C . VAL A 1 77 ? 25.342 0.612 -37.110 1.00 79.19 77 VAL A C 1
ATOM 604 O O . VAL A 1 77 ? 24.151 0.876 -36.940 1.00 79.19 77 VAL A O 1
ATOM 607 N N . ASN A 1 78 ? 25.934 0.716 -38.302 1.00 80.38 78 ASN A N 1
ATOM 608 C CA . ASN A 1 78 ? 25.248 1.184 -39.508 1.00 80.38 78 ASN A CA 1
ATOM 609 C C . ASN A 1 78 ? 24.538 0.048 -40.276 1.00 80.38 78 ASN A C 1
ATOM 611 O O . ASN A 1 78 ? 23.751 0.317 -41.179 1.00 80.38 78 ASN A O 1
ATOM 615 N N . GLN A 1 79 ? 24.745 -1.219 -39.898 1.00 84.81 79 GLN A N 1
ATOM 616 C CA . GLN A 1 79 ? 24.233 -2.392 -40.614 1.00 84.81 79 GLN A CA 1
ATOM 617 C C . GLN A 1 79 ? 23.164 -3.120 -39.792 1.00 84.81 79 GLN A C 1
ATOM 619 O O . GLN A 1 79 ? 23.436 -4.092 -39.088 1.00 84.81 79 GLN A O 1
ATOM 624 N N . SER A 1 80 ? 21.915 -2.645 -39.874 1.00 84.44 80 SER A N 1
ATOM 625 C CA . SER A 1 80 ? 20.812 -3.164 -39.041 1.00 84.44 80 SER A CA 1
ATOM 626 C C . SER A 1 80 ? 20.599 -4.678 -39.190 1.00 84.44 80 SER A C 1
ATOM 628 O O . SER A 1 80 ? 20.377 -5.357 -38.188 1.00 84.44 80 SER A O 1
ATOM 630 N N . ASP A 1 81 ? 20.726 -5.215 -40.405 1.00 86.94 81 ASP A N 1
ATOM 631 C CA . ASP A 1 81 ? 20.543 -6.647 -40.672 1.00 86.94 81 ASP A CA 1
ATOM 632 C C . ASP A 1 81 ? 21.650 -7.499 -40.037 1.00 86.94 81 ASP A C 1
ATOM 634 O O . ASP A 1 81 ? 21.376 -8.553 -39.458 1.00 86.94 81 ASP A O 1
ATOM 638 N N . GLU A 1 82 ? 22.897 -7.020 -40.067 1.00 87.94 82 GLU A N 1
ATOM 639 C CA . GLU A 1 82 ? 24.023 -7.703 -39.425 1.00 87.94 82 GLU A CA 1
ATOM 640 C C . GLU A 1 82 ? 23.900 -7.684 -37.900 1.00 87.94 82 GLU A C 1
ATOM 642 O O . GLU A 1 82 ? 24.108 -8.723 -37.261 1.00 87.94 82 GLU A O 1
ATOM 647 N N . ILE A 1 83 ? 23.501 -6.542 -37.317 1.00 89.31 83 ILE A N 1
ATOM 648 C CA . ILE A 1 83 ? 23.227 -6.423 -35.877 1.00 89.31 83 ILE A CA 1
ATOM 649 C C . ILE A 1 83 ? 22.167 -7.452 -35.471 1.00 89.31 83 ILE A C 1
ATOM 651 O O . ILE A 1 83 ? 22.383 -8.218 -34.529 1.00 89.31 83 ILE A O 1
ATOM 655 N N . LEU A 1 84 ? 21.035 -7.498 -36.181 1.00 91.62 84 LEU A N 1
ATOM 656 C CA . LEU A 1 84 ? 19.936 -8.419 -35.882 1.00 91.62 84 LEU A CA 1
ATOM 657 C C . LEU A 1 84 ? 20.368 -9.881 -36.030 1.00 91.62 84 LEU A C 1
ATOM 659 O O . LEU A 1 84 ? 20.087 -10.698 -35.151 1.00 91.62 84 LEU A O 1
ATOM 663 N N . ALA A 1 85 ? 21.102 -10.222 -37.090 1.00 91.69 85 ALA A N 1
ATOM 664 C CA . ALA A 1 85 ? 21.603 -11.576 -37.307 1.00 91.69 85 ALA A CA 1
ATOM 665 C C . ALA A 1 85 ? 22.618 -12.006 -36.232 1.00 91.69 85 ALA A C 1
ATOM 667 O O . ALA A 1 85 ? 22.640 -13.170 -35.813 1.00 91.69 85 ALA A O 1
ATOM 668 N N . GLN A 1 86 ? 23.481 -11.098 -35.771 1.00 90.25 86 GLN A N 1
ATOM 669 C CA . GLN A 1 86 ? 24.435 -11.384 -34.699 1.00 90.25 86 GLN A CA 1
ATOM 670 C C . GLN A 1 86 ? 23.740 -11.497 -33.337 1.00 90.25 86 GLN A C 1
ATOM 672 O O . GLN A 1 86 ? 23.987 -12.469 -32.615 1.00 90.25 86 GLN A O 1
ATOM 677 N N . ALA A 1 87 ? 22.818 -10.585 -33.026 1.00 91.12 87 ALA A N 1
ATOM 678 C CA . ALA A 1 87 ? 22.002 -10.637 -31.818 1.00 91.12 87 ALA A CA 1
ATOM 679 C C . ALA A 1 87 ? 21.164 -11.922 -31.768 1.00 91.12 87 ALA A C 1
ATOM 681 O O . ALA A 1 87 ? 21.148 -12.597 -30.743 1.00 91.12 87 ALA A O 1
ATOM 682 N N . TRP A 1 88 ? 20.560 -12.347 -32.882 1.00 92.75 88 TRP A N 1
ATOM 683 C CA . TRP A 1 88 ? 19.806 -13.602 -32.962 1.00 92.75 88 TRP A CA 1
ATOM 684 C C . TRP A 1 88 ? 20.673 -14.838 -32.714 1.00 92.75 88 TRP A C 1
ATOM 686 O O . TRP A 1 88 ? 20.296 -15.720 -31.938 1.00 92.75 88 TRP A O 1
ATOM 696 N N . ARG A 1 89 ? 21.865 -14.903 -33.322 1.00 91.44 89 ARG A N 1
ATOM 697 C CA . ARG A 1 89 ? 22.821 -15.997 -33.073 1.00 91.44 89 ARG A CA 1
ATOM 698 C C . ARG A 1 89 ? 23.247 -16.048 -31.605 1.00 91.44 89 ARG A C 1
ATOM 700 O O . ARG A 1 89 ? 23.279 -17.132 -31.021 1.00 91.44 89 ARG A O 1
ATOM 707 N N . SER A 1 90 ? 23.534 -14.889 -31.014 1.00 89.19 90 SER A N 1
ATOM 708 C CA . SER A 1 90 ? 23.896 -14.760 -29.600 1.00 89.19 90 SER A CA 1
ATOM 709 C C . SER A 1 90 ? 22.747 -15.183 -28.681 1.00 89.19 90 SER A C 1
ATOM 711 O O . SER A 1 90 ? 22.947 -16.012 -27.789 1.00 89.19 90 SER A O 1
ATOM 713 N N . TYR A 1 91 ? 21.533 -14.693 -28.951 1.00 91.19 91 TYR A N 1
ATOM 714 C CA . TYR A 1 91 ? 20.317 -15.023 -28.215 1.00 91.19 91 TYR A CA 1
ATOM 715 C C . TYR A 1 91 ? 20.060 -16.528 -28.239 1.00 91.19 91 TYR A C 1
ATOM 717 O O . TYR A 1 91 ? 19.976 -17.152 -27.188 1.00 91.19 91 TYR A O 1
ATOM 725 N N . ARG A 1 92 ? 20.054 -17.162 -29.418 1.00 92.38 92 ARG A N 1
ATOM 726 C CA . ARG A 1 92 ? 19.798 -18.607 -29.556 1.00 92.38 92 ARG A CA 1
ATOM 727 C C . ARG A 1 92 ? 20.783 -19.474 -28.765 1.00 92.38 92 ARG A C 1
ATOM 729 O O . ARG A 1 92 ? 20.417 -20.556 -28.316 1.00 92.38 92 ARG A O 1
ATOM 736 N N . ARG A 1 93 ? 22.025 -19.016 -28.591 1.00 90.50 93 ARG A N 1
ATOM 737 C CA . ARG A 1 93 ? 23.053 -19.719 -27.811 1.00 90.50 93 ARG A CA 1
ATOM 738 C C . ARG A 1 93 ? 22.947 -19.444 -26.308 1.00 90.50 93 ARG A C 1
ATOM 740 O O . ARG A 1 93 ? 23.229 -20.334 -25.513 1.00 90.50 93 ARG A O 1
ATOM 747 N N . ASN A 1 94 ? 22.553 -18.230 -25.919 1.00 90.00 94 ASN A N 1
ATOM 748 C CA . ASN A 1 94 ? 22.603 -17.753 -24.533 1.00 90.00 94 ASN A CA 1
ATOM 749 C C . ASN A 1 94 ? 21.227 -17.486 -23.893 1.00 90.00 94 ASN A C 1
ATOM 751 O O . ASN A 1 94 ? 21.184 -16.982 -22.772 1.00 90.00 94 ASN A O 1
ATOM 755 N N . TRP A 1 95 ? 20.115 -17.838 -24.546 1.00 88.25 95 TRP A N 1
ATOM 756 C CA . TRP A 1 95 ? 18.750 -17.495 -24.114 1.00 88.25 95 TRP A CA 1
ATOM 757 C C . TRP A 1 95 ? 18.473 -17.867 -22.652 1.00 88.25 95 TRP A C 1
ATOM 759 O O . TRP A 1 95 ? 17.905 -17.068 -21.917 1.00 88.25 95 TRP A O 1
ATOM 769 N N . PHE A 1 96 ? 18.955 -19.025 -22.185 1.00 89.50 96 PHE A N 1
ATOM 770 C CA . PHE A 1 96 ? 18.773 -19.455 -20.796 1.00 89.50 96 PHE A CA 1
ATOM 771 C C . PHE A 1 96 ? 19.481 -18.531 -19.790 1.00 89.50 96 PHE A C 1
ATOM 773 O O . PHE A 1 96 ? 18.921 -18.205 -18.744 1.00 89.50 96 PHE A O 1
ATOM 780 N N . LYS A 1 97 ? 20.692 -18.049 -20.113 1.00 90.31 97 LYS A N 1
ATOM 781 C CA . LYS A 1 97 ? 21.418 -17.079 -19.272 1.00 90.31 97 LYS A CA 1
ATOM 782 C C . LYS A 1 97 ? 20.692 -15.736 -19.223 1.00 90.31 97 LYS A C 1
ATOM 784 O O . LYS A 1 97 ? 20.644 -15.113 -18.168 1.00 90.31 97 LYS A O 1
ATOM 789 N N . LEU A 1 98 ? 20.128 -15.306 -20.351 1.00 89.25 98 LEU A N 1
ATOM 790 C CA . LEU A 1 98 ? 19.418 -14.033 -20.480 1.00 89.25 98 LEU A CA 1
ATOM 791 C C . LEU A 1 98 ? 18.090 -14.045 -19.721 1.00 89.25 98 LEU A C 1
ATOM 793 O O . LEU A 1 98 ? 17.829 -13.128 -18.952 1.00 89.25 98 LEU A O 1
ATOM 797 N N . ILE A 1 99 ? 17.316 -15.127 -19.833 1.00 88.25 99 ILE A N 1
ATOM 798 C CA . ILE A 1 99 ? 16.121 -15.327 -19.001 1.00 88.25 99 ILE A CA 1
ATOM 799 C C . ILE A 1 99 ? 16.503 -15.369 -17.516 1.00 88.25 99 ILE A C 1
ATOM 801 O O . ILE A 1 99 ? 15.816 -14.779 -16.687 1.00 88.25 99 ILE A O 1
ATOM 805 N N . GLY A 1 100 ? 17.621 -16.013 -17.161 1.00 89.56 100 GLY A N 1
ATOM 806 C CA . GLY A 1 100 ? 18.144 -15.989 -15.793 1.00 89.56 100 GLY A CA 1
ATOM 807 C C . GLY A 1 100 ? 18.499 -14.577 -15.306 1.00 89.56 100 GLY A C 1
ATOM 808 O O . GLY A 1 100 ? 18.177 -14.223 -14.171 1.00 89.56 100 GLY A O 1
ATOM 809 N N . PHE A 1 101 ? 19.119 -13.756 -16.160 1.00 91.00 101 PHE A N 1
ATOM 810 C CA . PHE A 1 101 ? 19.425 -12.353 -15.860 1.00 91.00 101 PHE A CA 1
ATOM 811 C C . PHE A 1 101 ? 18.149 -11.549 -15.612 1.00 91.00 101 PHE A C 1
ATOM 813 O O . PHE A 1 101 ? 18.068 -10.841 -14.611 1.00 91.00 101 PHE A O 1
ATOM 820 N N . GLU A 1 102 ? 17.140 -11.699 -16.466 1.00 88.81 102 GLU A N 1
ATOM 821 C CA . GLU A 1 102 ? 15.857 -11.019 -16.297 1.00 88.81 102 GLU A CA 1
ATOM 822 C C . GLU A 1 102 ? 15.093 -11.484 -15.070 1.00 88.81 102 GLU A C 1
ATOM 824 O O . GLU A 1 102 ? 14.574 -10.655 -14.331 1.00 88.81 102 GLU A O 1
ATOM 829 N N . GLY A 1 103 ? 15.063 -12.790 -14.800 1.00 88.94 103 GLY A N 1
ATOM 830 C CA . GLY A 1 103 ? 14.448 -13.328 -13.592 1.00 88.94 103 GLY A CA 1
ATOM 831 C C . GLY A 1 103 ? 15.076 -12.730 -12.332 1.00 88.94 103 GLY A C 1
ATOM 832 O O . GLY A 1 103 ? 14.362 -12.271 -11.443 1.00 88.94 103 GLY A O 1
ATOM 833 N N . LEU A 1 104 ? 16.410 -12.656 -12.270 1.00 90.44 104 LEU A N 1
ATOM 834 C CA . LEU A 1 104 ? 17.107 -12.011 -11.154 1.00 90.44 104 LEU A CA 1
ATOM 835 C C . LEU A 1 104 ? 16.867 -10.498 -11.108 1.00 90.44 104 LEU A C 1
ATOM 837 O O . LEU A 1 104 ? 16.696 -9.953 -10.018 1.00 90.44 104 LEU A O 1
ATOM 841 N N . LEU A 1 105 ? 16.826 -9.824 -12.259 1.00 88.75 105 LEU A N 1
ATOM 842 C CA . LEU A 1 105 ? 16.516 -8.398 -12.340 1.00 88.75 105 LEU A CA 1
ATOM 843 C C . LEU A 1 105 ? 15.109 -8.115 -11.800 1.00 88.75 105 LEU A C 1
ATOM 845 O O . LEU A 1 105 ? 14.956 -7.219 -10.976 1.00 88.75 105 LEU A O 1
ATOM 849 N N . LEU A 1 106 ? 14.107 -8.903 -12.198 1.00 85.94 106 LEU A N 1
ATOM 850 C CA . LEU A 1 106 ? 12.735 -8.808 -11.697 1.00 85.94 106 LEU A CA 1
ATOM 851 C C . LEU A 1 106 ? 12.685 -9.008 -10.180 1.00 85.94 106 LEU A C 1
ATOM 853 O O . LEU A 1 106 ? 12.040 -8.222 -9.491 1.00 85.94 106 LEU A O 1
ATOM 857 N N . LEU A 1 107 ? 13.404 -10.003 -9.646 1.00 87.31 107 LEU A N 1
ATOM 858 C CA . LEU A 1 107 ? 13.482 -10.244 -8.200 1.00 87.31 107 LEU A CA 1
ATOM 859 C C . LEU A 1 107 ? 14.128 -9.077 -7.442 1.00 87.31 107 LEU A C 1
ATOM 861 O O . LEU A 1 107 ? 13.656 -8.708 -6.368 1.00 87.31 107 LEU A O 1
ATOM 865 N N . VAL A 1 108 ? 15.188 -8.482 -7.992 1.00 88.94 108 VAL A N 1
ATOM 866 C CA . VAL A 1 108 ? 15.825 -7.291 -7.410 1.00 88.94 108 VAL A CA 1
ATOM 867 C C . VAL A 1 108 ? 14.922 -6.059 -7.531 1.00 88.94 108 VAL A C 1
ATOM 869 O O . VAL A 1 108 ? 14.947 -5.194 -6.659 1.00 88.94 108 VAL A O 1
ATOM 872 N N . TRP A 1 109 ? 14.084 -5.991 -8.566 1.00 84.69 109 TRP A N 1
ATOM 873 C CA . TRP A 1 109 ? 13.126 -4.906 -8.765 1.00 84.69 109 TRP A CA 1
ATOM 874 C C . TRP A 1 109 ? 11.877 -5.019 -7.878 1.00 84.69 109 TRP A C 1
ATOM 876 O O . TRP A 1 109 ? 11.175 -4.029 -7.689 1.00 84.69 109 TRP A O 1
ATOM 886 N N . LEU A 1 110 ? 11.597 -6.189 -7.285 1.00 81.12 110 LEU A N 1
ATOM 887 C CA . LEU A 1 110 ? 10.388 -6.428 -6.481 1.00 81.12 110 LEU A CA 1
ATOM 888 C C . LEU A 1 110 ? 10.118 -5.388 -5.381 1.00 81.12 110 LEU A C 1
ATOM 890 O O . LEU A 1 110 ? 8.955 -5.048 -5.195 1.00 81.12 110 LEU A O 1
ATOM 894 N N . PRO A 1 111 ? 11.101 -4.857 -4.632 1.00 78.62 111 PRO A N 1
ATOM 895 C CA . PRO A 1 111 ? 10.809 -3.832 -3.628 1.00 78.62 111 PRO A CA 1
ATOM 896 C C . PRO A 1 111 ? 10.476 -2.456 -4.217 1.00 78.62 111 PRO A C 1
ATOM 898 O O . PRO A 1 111 ? 9.969 -1.604 -3.493 1.00 78.62 111 PRO A O 1
ATOM 901 N N . PHE A 1 112 ? 10.791 -2.233 -5.495 1.00 75.12 112 PHE A N 1
ATOM 902 C CA . PHE A 1 112 ? 10.640 -0.952 -6.184 1.00 75.12 112 PHE A CA 1
ATOM 903 C C . PHE A 1 112 ? 9.448 -0.929 -7.148 1.00 75.12 112 PHE A C 1
ATOM 905 O O . PHE A 1 112 ? 8.966 0.144 -7.460 1.00 75.12 112 PHE A O 1
ATOM 912 N N . GLY A 1 113 ? 8.952 -2.088 -7.596 1.00 60.38 113 GLY A N 1
ATOM 913 C CA . GLY A 1 113 ? 7.921 -2.199 -8.631 1.00 60.38 113 GLY A CA 1
ATOM 914 C C . GLY A 1 113 ? 6.493 -1.861 -8.187 1.00 60.38 113 GLY A C 1
ATOM 915 O O . GLY A 1 113 ? 5.636 -2.752 -8.157 1.00 60.38 113 GLY A O 1
ATOM 916 N N . GLY A 1 114 ? 6.197 -0.580 -7.946 1.00 60.81 114 GLY A N 1
ATOM 917 C CA . GLY A 1 114 ? 4.826 -0.069 -7.797 1.00 60.81 114 GLY A CA 1
ATOM 918 C C . GLY A 1 114 ? 3.965 -0.293 -9.047 1.00 60.81 114 GLY A C 1
ATOM 919 O O . GLY A 1 114 ? 2.738 -0.374 -8.954 1.00 60.81 114 GLY A O 1
ATOM 920 N N . ALA A 1 115 ? 4.612 -0.521 -10.194 1.00 49.28 115 ALA A N 1
ATOM 921 C CA . ALA A 1 115 ? 4.018 -0.797 -11.500 1.00 49.28 115 ALA A CA 1
ATOM 922 C C . ALA A 1 115 ? 3.347 -2.161 -11.689 1.00 49.28 115 ALA A C 1
ATOM 924 O O . ALA A 1 115 ? 3.505 -2.830 -12.708 1.00 49.28 115 ALA A O 1
ATOM 925 N N . GLY A 1 116 ? 2.627 -2.623 -10.669 1.00 48.53 116 GLY A N 1
ATOM 926 C CA . GLY A 1 116 ? 1.910 -3.892 -10.696 1.00 48.53 116 GLY A CA 1
ATOM 927 C C . GLY A 1 116 ? 2.812 -5.128 -10.634 1.00 48.53 116 GLY A C 1
ATOM 928 O O . GLY A 1 116 ? 2.287 -6.213 -10.407 1.00 48.53 116 GLY A O 1
ATOM 929 N N . PHE A 1 117 ? 4.140 -5.010 -10.751 1.00 55.19 117 PHE A N 1
ATOM 930 C CA . PHE A 1 117 ? 5.071 -6.141 -10.647 1.00 55.19 117 PHE A CA 1
ATOM 931 C C . PHE A 1 117 ? 5.048 -6.770 -9.255 1.00 55.19 117 PHE A C 1
ATOM 933 O O . PHE A 1 117 ? 4.796 -7.970 -9.127 1.00 55.19 117 PHE A O 1
ATOM 940 N N . THR A 1 118 ? 5.235 -5.970 -8.202 1.00 63.62 118 THR A N 1
ATOM 941 C CA . THR A 1 118 ? 5.227 -6.472 -6.820 1.00 63.62 118 THR A CA 1
ATOM 942 C C . THR A 1 118 ? 3.871 -7.069 -6.473 1.00 63.62 118 THR A C 1
ATOM 944 O O . THR A 1 118 ? 3.799 -8.173 -5.942 1.00 63.62 118 THR A O 1
ATOM 947 N N . ALA A 1 119 ? 2.786 -6.386 -6.840 1.00 59.78 119 ALA A N 1
ATOM 948 C CA . ALA A 1 119 ? 1.435 -6.852 -6.556 1.00 59.78 119 ALA A CA 1
ATOM 949 C C . ALA A 1 119 ? 1.063 -8.122 -7.343 1.00 59.78 119 ALA A C 1
ATOM 951 O O . ALA A 1 119 ? 0.432 -9.023 -6.795 1.00 59.78 119 ALA A O 1
ATOM 952 N N . THR A 1 120 ? 1.490 -8.240 -8.603 1.00 62.25 120 THR A N 1
ATOM 953 C CA . THR A 1 120 ? 1.263 -9.437 -9.427 1.00 62.25 120 THR A CA 1
ATOM 954 C C . THR A 1 120 ? 2.013 -10.638 -8.866 1.00 62.25 120 THR A C 1
ATOM 956 O O . THR A 1 120 ? 1.426 -11.709 -8.737 1.00 62.25 120 THR A O 1
ATOM 959 N N . VAL A 1 121 ? 3.275 -10.466 -8.461 1.00 65.69 121 VAL A N 1
ATOM 960 C CA . VAL A 1 121 ? 4.052 -11.549 -7.839 1.00 65.69 121 VAL A CA 1
ATOM 961 C C . VAL A 1 121 ? 3.443 -11.959 -6.500 1.00 65.69 121 VAL A C 1
ATOM 963 O O . VAL A 1 121 ? 3.238 -13.147 -6.259 1.00 65.69 121 VAL A O 1
ATOM 966 N N . VAL A 1 122 ? 3.057 -10.990 -5.670 1.00 69.62 122 VAL A N 1
ATOM 967 C CA . VAL A 1 122 ? 2.360 -11.232 -4.398 1.00 69.62 122 VAL A CA 1
ATOM 968 C C . VAL A 1 122 ? 1.045 -12.002 -4.599 1.00 69.62 122 VAL A C 1
ATOM 970 O O . VAL A 1 122 ? 0.734 -12.899 -3.815 1.00 69.62 122 VAL A O 1
ATOM 973 N N . ASN A 1 123 ? 0.306 -11.734 -5.680 1.00 67.25 123 ASN A N 1
ATOM 974 C CA . ASN A 1 123 ? -0.943 -12.431 -6.001 1.00 67.25 123 ASN A CA 1
ATOM 975 C C . ASN A 1 123 ? -0.770 -13.921 -6.328 1.00 67.25 123 ASN A C 1
ATOM 977 O O . ASN A 1 123 ? -1.726 -14.683 -6.152 1.00 67.25 123 ASN A O 1
ATOM 981 N N . PHE A 1 124 ? 0.416 -14.342 -6.778 1.00 69.44 124 PHE A N 1
ATOM 982 C CA . PHE A 1 124 ? 0.735 -15.757 -6.995 1.00 69.44 124 PHE A CA 1
ATOM 983 C C . PHE A 1 124 ? 1.120 -16.482 -5.703 1.00 69.44 124 PHE A C 1
ATOM 985 O O . PHE A 1 124 ? 1.007 -17.706 -5.628 1.00 69.44 124 PHE A O 1
ATOM 992 N N . ILE A 1 125 ? 1.536 -15.747 -4.670 1.00 74.62 125 ILE A N 1
ATOM 993 C CA . ILE A 1 125 ? 1.898 -16.318 -3.375 1.00 74.62 125 ILE A CA 1
ATOM 994 C C . ILE A 1 125 ? 0.613 -16.515 -2.562 1.00 74.62 125 ILE A C 1
ATOM 996 O O . ILE A 1 125 ? 0.144 -15.629 -1.844 1.00 74.62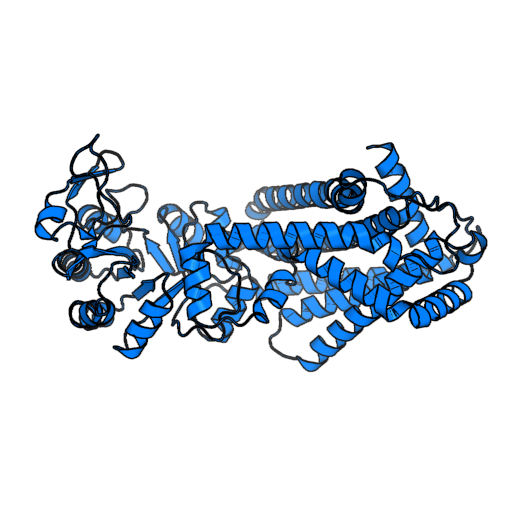 125 ILE A O 1
ATOM 1000 N N . GLY A 1 126 ? 0.015 -17.699 -2.701 1.00 71.31 126 GLY A N 1
ATOM 1001 C CA . GLY A 1 126 ? -1.057 -18.166 -1.827 1.00 71.31 126 GLY A CA 1
ATOM 1002 C C . GLY A 1 126 ? -0.474 -18.746 -0.541 1.00 71.31 126 GLY A C 1
ATOM 1003 O O . GLY A 1 126 ? 0.237 -19.747 -0.583 1.00 71.31 126 GLY A O 1
ATOM 1004 N N . LEU A 1 127 ? -0.775 -18.138 0.605 1.00 73.12 127 LEU A N 1
ATOM 1005 C CA . LEU A 1 127 ? -0.375 -18.670 1.908 1.00 73.12 127 LEU A CA 1
ATOM 1006 C C . LEU A 1 127 ? -1.529 -19.427 2.561 1.00 73.12 127 LEU A C 1
ATOM 1008 O O . LEU A 1 127 ? -2.689 -19.026 2.461 1.00 73.12 127 LEU A O 1
ATOM 1012 N N . SER A 1 128 ? -1.207 -20.503 3.282 1.00 82.50 128 SER A N 1
ATOM 1013 C CA . SER A 1 128 ? -2.161 -21.095 4.219 1.00 82.50 128 SER A CA 1
ATOM 1014 C C . SER A 1 128 ? -2.429 -20.134 5.380 1.00 82.50 128 SER A C 1
ATOM 1016 O O . SER A 1 128 ? -1.584 -19.315 5.749 1.00 82.50 128 SER A O 1
ATOM 1018 N N . GLY A 1 129 ? -3.587 -20.282 6.020 1.00 79.69 129 GLY A N 1
ATOM 1019 C CA . GLY A 1 129 ? -3.975 -19.461 7.168 1.00 79.69 129 GLY A CA 1
ATOM 1020 C C . GLY A 1 129 ? -2.960 -19.421 8.315 1.00 79.69 129 GLY A C 1
ATOM 1021 O O . GLY A 1 129 ? -2.732 -18.376 8.919 1.00 79.69 129 GLY A O 1
ATOM 1022 N N . SER A 1 130 ? -2.288 -20.546 8.577 1.00 82.38 130 SER A N 1
ATOM 1023 C CA . SER A 1 130 ? -1.212 -20.644 9.571 1.00 82.38 130 SER A CA 1
ATOM 1024 C C . SER A 1 130 ? -0.017 -19.740 9.257 1.00 82.38 130 SER A C 1
ATOM 1026 O O . SER A 1 130 ? 0.541 -19.122 10.161 1.00 82.38 130 SER A O 1
ATOM 1028 N N . TRP A 1 131 ? 0.362 -19.634 7.982 1.00 85.44 131 TRP A N 1
ATOM 1029 C CA . TRP A 1 131 ? 1.443 -18.759 7.538 1.00 85.44 131 TRP A CA 1
ATOM 1030 C C . TRP A 1 131 ? 1.033 -17.287 7.592 1.00 85.44 131 TRP A C 1
ATOM 1032 O O . TRP A 1 131 ? 1.848 -16.453 7.987 1.00 85.44 131 TRP A O 1
ATOM 1042 N N . ALA A 1 132 ? -0.228 -16.972 7.277 1.00 84.25 132 ALA A N 1
ATOM 1043 C CA . ALA A 1 132 ? -0.764 -15.621 7.429 1.00 84.25 132 ALA A CA 1
ATOM 1044 C C . ALA A 1 132 ? -0.672 -15.143 8.891 1.00 84.25 132 ALA A C 1
ATOM 1046 O O . ALA A 1 132 ? -0.145 -14.060 9.146 1.00 84.25 132 ALA A O 1
ATOM 1047 N N . ASP A 1 133 ? -1.070 -15.984 9.855 1.00 87.44 133 ASP A N 1
ATOM 1048 C CA . ASP A 1 133 ? -0.912 -15.689 11.286 1.00 87.44 133 ASP A CA 1
ATOM 1049 C C . ASP A 1 133 ? 0.559 -15.475 11.669 1.00 87.44 133 ASP A C 1
ATOM 1051 O O . ASP A 1 133 ? 0.886 -14.483 12.320 1.00 87.44 133 ASP A O 1
ATOM 1055 N N . GLN A 1 134 ? 1.467 -16.357 11.238 1.00 88.06 134 GLN A N 1
ATOM 1056 C CA . GLN A 1 134 ? 2.894 -16.225 11.549 1.00 88.06 134 GLN A CA 1
ATOM 1057 C C . GLN A 1 134 ? 3.487 -14.914 11.021 1.00 88.06 134 GLN A C 1
ATOM 1059 O O . GLN A 1 134 ? 4.182 -14.213 11.759 1.00 88.06 134 GLN A O 1
ATOM 1064 N N . ILE A 1 135 ? 3.196 -14.550 9.771 1.00 86.12 135 ILE A N 1
ATOM 1065 C CA . ILE A 1 135 ? 3.727 -13.330 9.155 1.00 86.12 135 ILE A CA 1
ATOM 1066 C C . ILE A 1 135 ? 3.128 -12.084 9.803 1.00 86.12 135 ILE A C 1
ATOM 1068 O O . ILE A 1 135 ? 3.871 -11.170 10.155 1.00 86.12 135 ILE A O 1
ATOM 1072 N N . VAL A 1 136 ? 1.810 -12.029 9.992 1.00 86.38 136 VAL A N 1
ATOM 1073 C CA . VAL A 1 136 ? 1.143 -10.833 10.527 1.00 86.38 136 VAL A CA 1
ATOM 1074 C C . VAL A 1 136 ? 1.480 -10.624 12.007 1.00 86.38 136 VAL A C 1
ATOM 1076 O O . VAL A 1 136 ? 1.831 -9.507 12.410 1.00 86.38 136 VAL A O 1
ATOM 1079 N N . MET A 1 137 ? 1.458 -11.691 12.811 1.00 86.38 137 MET A N 1
ATOM 1080 C CA . MET A 1 137 ? 1.721 -11.615 14.252 1.00 86.38 137 MET A CA 1
ATOM 1081 C C . MET A 1 137 ? 3.214 -11.442 14.570 1.00 86.38 137 MET A C 1
ATOM 1083 O O . MET A 1 137 ? 3.553 -10.706 15.497 1.00 86.38 137 MET A O 1
ATOM 1087 N N . HIS A 1 138 ? 4.121 -12.025 13.774 1.00 89.06 138 HIS A N 1
ATOM 1088 C CA . HIS A 1 138 ? 5.580 -11.921 13.954 1.00 89.06 138 HIS A CA 1
ATOM 1089 C C . HIS A 1 138 ? 6.270 -11.095 12.857 1.00 89.06 138 HIS A C 1
ATOM 1091 O O . HIS A 1 138 ? 7.424 -11.343 12.503 1.00 89.06 138 HIS A O 1
ATOM 1097 N N . ARG A 1 139 ? 5.587 -10.071 12.332 1.00 85.62 139 ARG A N 1
ATOM 1098 C CA . ARG A 1 139 ? 6.033 -9.282 11.168 1.00 85.62 139 ARG A CA 1
ATOM 1099 C C . ARG A 1 139 ? 7.464 -8.756 11.242 1.00 85.62 139 ARG A C 1
ATOM 1101 O O . ARG A 1 139 ? 8.135 -8.728 10.226 1.00 85.62 139 ARG A O 1
ATOM 1108 N N . VAL A 1 140 ? 7.957 -8.353 12.417 1.00 88.44 140 VAL A N 1
ATOM 1109 C CA . VAL A 1 140 ? 9.327 -7.820 12.553 1.00 88.44 140 VAL A CA 1
ATOM 1110 C C . VAL A 1 140 ? 10.356 -8.890 12.194 1.00 88.44 140 VAL A C 1
ATOM 1112 O O . VAL A 1 140 ? 11.246 -8.630 11.393 1.00 88.44 140 VAL A O 1
ATOM 1115 N N . PHE A 1 141 ? 10.184 -10.103 12.724 1.00 92.19 141 PHE A N 1
ATOM 1116 C CA . PHE A 1 141 ? 11.046 -11.240 12.415 1.00 92.19 141 PHE A CA 1
ATOM 1117 C C . PHE A 1 141 ? 11.005 -11.568 10.918 1.00 92.19 141 PHE A C 1
ATOM 1119 O O . PHE A 1 141 ? 12.049 -11.625 10.270 1.00 92.19 141 PHE A O 1
ATOM 1126 N N . TRP A 1 142 ? 9.806 -11.704 10.345 1.00 88.06 142 TRP A N 1
ATOM 1127 C CA . TRP A 1 142 ? 9.655 -12.050 8.930 1.00 88.06 142 TRP A CA 1
ATOM 1128 C C . TRP A 1 142 ? 10.161 -10.959 7.986 1.00 88.06 142 TRP A C 1
ATOM 1130 O O . TRP A 1 142 ? 10.790 -11.279 6.983 1.00 88.06 142 TRP A O 1
ATOM 1140 N N . LEU A 1 143 ? 9.982 -9.679 8.320 1.00 86.00 143 LEU A N 1
ATOM 1141 C CA . LEU A 1 143 ? 10.566 -8.572 7.559 1.00 86.00 143 LEU A CA 1
ATOM 1142 C C . LEU A 1 143 ? 12.100 -8.598 7.608 1.00 86.00 143 LEU A C 1
ATOM 1144 O O . LEU A 1 143 ? 12.736 -8.320 6.594 1.00 86.00 143 LEU A O 1
ATOM 1148 N N . SER A 1 144 ? 12.708 -8.977 8.738 1.00 90.69 144 SER A N 1
ATOM 1149 C CA . SER A 1 144 ? 14.162 -9.181 8.814 1.00 90.69 144 SER A CA 1
ATOM 1150 C C . SER A 1 144 ? 14.625 -10.351 7.943 1.00 90.69 144 SER A C 1
ATOM 1152 O O . SER A 1 144 ? 15.609 -10.211 7.217 1.00 90.69 144 SER A O 1
ATOM 1154 N N . VAL A 1 145 ? 13.903 -11.475 7.958 1.00 91.94 145 VAL A N 1
ATOM 1155 C CA . VAL A 1 145 ? 14.197 -12.639 7.102 1.00 91.94 145 VAL A CA 1
ATOM 1156 C C . VAL A 1 145 ? 14.094 -12.269 5.620 1.00 91.94 145 VAL A C 1
ATOM 1158 O O . VAL A 1 145 ? 15.020 -12.542 4.858 1.00 91.94 145 VAL A O 1
ATOM 1161 N N . ILE A 1 146 ? 13.016 -11.590 5.217 1.00 87.56 146 ILE A N 1
ATOM 1162 C CA . ILE A 1 146 ? 12.816 -11.105 3.843 1.00 87.56 146 ILE A CA 1
ATOM 1163 C C . ILE A 1 146 ? 13.927 -10.124 3.451 1.00 87.56 146 ILE A C 1
ATOM 1165 O O . ILE A 1 146 ? 14.467 -10.223 2.352 1.00 87.56 146 ILE A O 1
ATOM 1169 N N . GLY A 1 147 ? 14.322 -9.218 4.350 1.00 89.69 147 GLY A N 1
ATOM 1170 C CA . GLY A 1 147 ? 15.424 -8.283 4.118 1.00 89.69 147 GLY A CA 1
ATOM 1171 C C . GLY A 1 147 ? 16.758 -8.990 3.860 1.00 89.69 147 GLY A C 1
ATOM 1172 O O . GLY A 1 147 ? 17.456 -8.657 2.904 1.00 89.69 147 GLY A O 1
ATOM 1173 N N . LEU A 1 148 ? 17.098 -10.007 4.656 1.00 93.25 148 LEU A N 1
ATOM 1174 C CA . LEU A 1 148 ? 18.313 -10.809 4.457 1.00 93.25 148 LEU A CA 1
ATOM 1175 C C . LEU A 1 148 ? 18.262 -11.636 3.164 1.00 93.25 148 LEU A C 1
ATOM 1177 O O . LEU A 1 148 ? 19.259 -11.713 2.438 1.00 93.25 148 LEU A O 1
ATOM 1181 N N . ALA A 1 149 ? 17.103 -12.217 2.844 1.00 91.88 149 ALA A N 1
ATOM 1182 C CA . ALA A 1 149 ? 16.888 -12.929 1.588 1.00 91.88 149 ALA A CA 1
ATOM 1183 C C . ALA A 1 149 ? 17.070 -11.992 0.383 1.00 91.88 149 ALA A C 1
ATOM 1185 O O . ALA A 1 149 ? 17.795 -12.324 -0.554 1.00 91.88 149 ALA A O 1
ATOM 1186 N N . TYR A 1 150 ? 16.504 -10.786 0.445 1.00 90.50 150 TYR A N 1
ATOM 1187 C CA . TYR A 1 150 ? 16.665 -9.768 -0.589 1.00 90.50 150 TYR A CA 1
ATOM 1188 C C . TYR A 1 150 ? 18.128 -9.338 -0.763 1.00 90.50 150 TYR A C 1
ATOM 1190 O O . TYR A 1 150 ? 18.615 -9.282 -1.890 1.00 90.50 150 TYR A O 1
ATOM 1198 N N . LEU A 1 151 ? 18.868 -9.102 0.327 1.00 90.06 151 LEU A N 1
ATOM 1199 C CA . LEU A 1 151 ? 20.302 -8.783 0.251 1.00 90.06 151 LEU A CA 1
ATOM 1200 C C . LEU A 1 151 ? 21.111 -9.910 -0.406 1.00 90.06 151 LEU A C 1
ATOM 1202 O O . LEU A 1 151 ? 22.041 -9.638 -1.166 1.00 90.06 151 LEU A O 1
ATOM 1206 N N . SER A 1 152 ? 20.732 -11.165 -0.157 1.00 91.00 152 SER A N 1
ATOM 1207 C CA . SER A 1 152 ? 21.356 -12.336 -0.784 1.00 91.00 152 SER A CA 1
ATOM 1208 C C . SER A 1 152 ? 21.059 -12.399 -2.285 1.00 91.00 152 SER A C 1
ATOM 1210 O O . SER A 1 152 ? 21.976 -12.602 -3.081 1.00 91.00 152 SER A O 1
ATOM 1212 N N . ILE A 1 153 ? 19.807 -12.149 -2.688 1.00 91.81 153 ILE A N 1
ATOM 1213 C CA . ILE A 1 153 ? 19.393 -12.065 -4.099 1.00 91.81 153 ILE A CA 1
ATOM 1214 C C . ILE A 1 153 ? 20.126 -10.922 -4.808 1.00 91.81 153 ILE A C 1
ATOM 1216 O O . ILE A 1 153 ? 20.678 -11.129 -5.884 1.00 91.81 153 ILE A O 1
ATOM 1220 N N . LEU A 1 154 ? 20.199 -9.739 -4.195 1.00 90.56 154 LEU A N 1
ATOM 1221 C CA . LEU A 1 154 ? 20.921 -8.586 -4.735 1.00 90.56 154 LEU A CA 1
ATOM 1222 C C . LEU A 1 154 ? 22.424 -8.874 -4.892 1.00 90.56 154 LEU A C 1
ATOM 1224 O O . LEU A 1 154 ? 23.029 -8.526 -5.910 1.00 90.56 154 LEU A O 1
ATOM 1228 N N . GLY A 1 155 ? 23.031 -9.545 -3.910 1.00 89.00 155 GLY A N 1
ATOM 1229 C CA . GLY A 1 155 ? 24.411 -10.022 -4.000 1.00 89.00 155 GLY A CA 1
ATOM 1230 C C . GLY A 1 155 ? 24.602 -11.008 -5.157 1.00 89.00 155 GLY A C 1
ATOM 1231 O O . GLY A 1 155 ? 25.526 -10.852 -5.955 1.00 89.00 155 GLY A O 1
ATOM 1232 N N . GLY A 1 156 ? 23.690 -11.973 -5.303 1.00 89.88 156 GLY A N 1
ATOM 1233 C CA . GLY A 1 156 ? 23.684 -12.938 -6.404 1.00 89.88 156 GLY A CA 1
ATOM 1234 C C . GLY A 1 156 ? 23.496 -12.290 -7.777 1.00 89.88 156 GLY A C 1
ATOM 1235 O O . GLY A 1 156 ? 24.224 -12.623 -8.713 1.00 89.88 156 GLY A O 1
ATOM 1236 N N . PHE A 1 157 ? 22.582 -11.326 -7.904 1.00 91.44 157 PHE A N 1
ATOM 1237 C CA . PHE A 1 157 ? 22.352 -10.557 -9.129 1.00 91.44 157 PHE A CA 1
ATOM 1238 C C . PHE A 1 157 ? 23.597 -9.769 -9.529 1.00 91.44 157 PHE A C 1
ATOM 1240 O O . PHE A 1 157 ? 24.102 -9.941 -10.632 1.00 91.44 157 PHE A O 1
ATOM 1247 N N . THR A 1 158 ? 24.144 -8.960 -8.618 1.00 88.81 158 THR A N 1
ATOM 1248 C CA . THR A 1 158 ? 25.321 -8.130 -8.921 1.00 88.81 158 THR A CA 1
ATOM 1249 C C . THR A 1 158 ? 26.568 -8.960 -9.220 1.00 88.81 158 THR A C 1
ATOM 1251 O O . THR A 1 158 ? 27.407 -8.546 -10.017 1.00 88.81 158 THR A O 1
ATOM 1254 N N . TRP A 1 159 ? 26.697 -10.148 -8.625 1.00 86.19 159 TRP A N 1
ATOM 1255 C CA . TRP A 1 159 ? 27.754 -11.098 -8.960 1.00 86.19 159 TRP A CA 1
ATOM 1256 C C . TRP A 1 159 ? 27.531 -11.777 -10.319 1.00 86.19 159 TRP A C 1
ATOM 1258 O O . TRP A 1 159 ? 28.469 -11.906 -11.103 1.00 86.19 159 TRP A O 1
ATOM 1268 N N . SER A 1 160 ? 26.318 -12.222 -10.633 1.00 89.00 160 SER A N 1
ATOM 1269 C CA . SER A 1 160 ? 26.046 -12.998 -11.850 1.00 89.00 160 SER A CA 1
ATOM 1270 C C . SER A 1 160 ? 25.834 -12.141 -13.101 1.00 89.00 160 SER A C 1
ATOM 1272 O O . SER A 1 160 ? 26.192 -12.600 -14.187 1.00 89.00 160 SER A O 1
ATOM 1274 N N . SER A 1 161 ? 25.340 -10.902 -12.986 1.00 88.75 16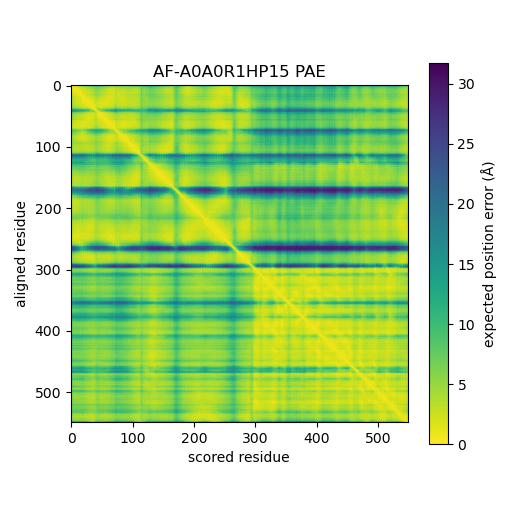1 SER A N 1
ATOM 1275 C CA . SER A 1 161 ? 24.963 -10.074 -14.142 1.00 88.75 161 SER A CA 1
ATOM 1276 C C . SER A 1 161 ? 26.080 -9.878 -15.176 1.00 88.75 161 SER A C 1
ATOM 1278 O O . SER A 1 161 ? 25.800 -10.084 -16.359 1.00 88.75 161 SER A O 1
ATOM 1280 N N . PRO A 1 162 ? 27.355 -9.610 -14.809 1.00 87.88 162 PRO A N 1
ATOM 1281 C CA . PRO A 1 162 ? 28.423 -9.476 -15.801 1.00 87.88 162 PRO A CA 1
ATOM 1282 C C . PRO A 1 162 ? 28.683 -10.784 -16.554 1.00 87.88 162 PRO A C 1
ATOM 1284 O O . PRO A 1 162 ? 29.036 -10.767 -17.727 1.00 87.88 162 PRO A O 1
ATOM 1287 N N . ARG A 1 163 ? 28.495 -11.935 -15.891 1.00 86.25 163 ARG A N 1
ATOM 1288 C CA . ARG A 1 163 ? 28.721 -13.271 -16.469 1.00 86.25 163 ARG A CA 1
ATOM 1289 C C . ARG A 1 163 ? 27.577 -13.701 -17.377 1.00 86.25 163 ARG A C 1
ATOM 1291 O O . ARG A 1 163 ? 27.823 -14.337 -18.396 1.00 86.25 163 ARG A O 1
ATOM 1298 N N . LEU A 1 164 ? 26.344 -13.370 -16.999 1.00 86.94 164 LEU A N 1
ATOM 1299 C CA . LEU A 1 164 ? 25.148 -13.692 -17.776 1.00 86.94 164 LEU A CA 1
ATOM 1300 C C . LE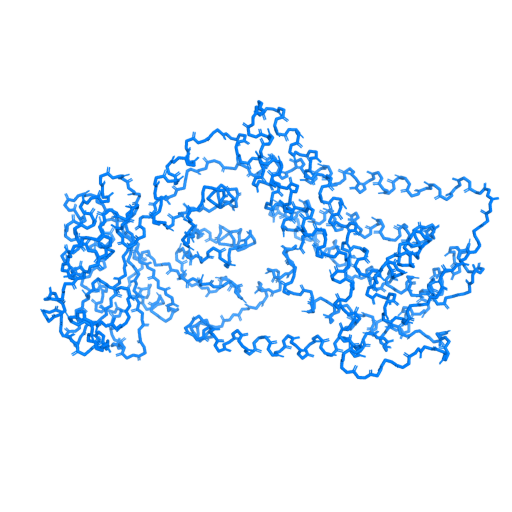U A 1 164 ? 25.066 -12.857 -19.059 1.00 86.94 164 LEU A C 1
ATOM 1302 O O . LEU A 1 164 ? 24.624 -13.375 -20.080 1.00 86.94 164 LEU A O 1
ATOM 1306 N N . LEU A 1 165 ? 25.538 -11.606 -19.017 1.00 86.75 165 LEU A N 1
ATOM 1307 C CA . LEU A 1 165 ? 25.556 -10.699 -20.169 1.00 86.75 165 LEU A CA 1
ATOM 1308 C C . LEU A 1 165 ? 26.825 -10.810 -21.029 1.00 86.75 165 LEU A C 1
ATOM 1310 O O . LEU A 1 165 ? 26.863 -10.248 -22.122 1.00 86.75 165 LEU A O 1
ATOM 1314 N N . LYS A 1 166 ? 27.868 -11.519 -20.577 1.00 79.25 166 LYS A N 1
ATOM 1315 C CA . LYS A 1 166 ? 29.092 -11.705 -21.368 1.00 79.25 166 LYS A CA 1
ATOM 1316 C C . LYS A 1 166 ? 28.795 -12.559 -22.606 1.00 79.25 166 LYS A C 1
ATOM 1318 O O . LYS A 1 166 ? 28.453 -13.734 -22.486 1.00 79.25 166 LYS A O 1
ATOM 1323 N N . GLN A 1 167 ? 28.953 -11.963 -23.786 1.00 71.31 167 GLN A N 1
ATOM 1324 C CA . GLN A 1 167 ? 28.850 -12.650 -25.077 1.00 71.31 167 GLN A CA 1
ATOM 1325 C C . GLN A 1 167 ? 30.220 -13.172 -25.539 1.00 71.31 167 GLN A C 1
ATOM 1327 O O . GLN A 1 167 ? 31.259 -12.683 -25.099 1.00 71.31 167 GLN A O 1
ATOM 1332 N N . ASP A 1 168 ? 30.218 -14.139 -26.459 1.00 63.38 168 ASP A N 1
ATOM 1333 C CA . ASP A 1 168 ? 31.419 -14.858 -26.925 1.00 63.38 168 ASP A CA 1
ATOM 1334 C C . ASP A 1 168 ? 32.481 -13.951 -27.585 1.00 63.38 168 ASP A C 1
ATOM 1336 O O . ASP A 1 168 ? 33.650 -14.316 -27.648 1.00 63.38 168 ASP A O 1
ATOM 1340 N N . HIS A 1 169 ? 32.092 -12.757 -28.049 1.00 55.19 169 HIS A N 1
ATOM 1341 C CA . HIS A 1 169 ? 32.987 -11.757 -28.650 1.00 55.19 169 HIS A CA 1
ATOM 1342 C C . HIS A 1 169 ? 33.431 -10.651 -27.677 1.00 55.19 169 HIS A C 1
ATOM 1344 O O . HIS A 1 169 ? 34.156 -9.740 -28.077 1.00 55.19 169 HIS A O 1
ATOM 1350 N N . ALA A 1 170 ? 32.999 -10.689 -26.412 1.00 54.25 170 ALA A N 1
ATOM 1351 C CA . ALA A 1 170 ? 33.392 -9.686 -25.430 1.00 54.25 170 ALA A CA 1
ATOM 1352 C C . ALA A 1 170 ? 34.902 -9.791 -25.152 1.00 54.25 170 ALA A C 1
ATOM 1354 O O . ALA A 1 170 ? 35.367 -10.788 -24.599 1.00 54.25 170 ALA A O 1
ATOM 1355 N N . SER A 1 171 ? 35.639 -8.745 -25.540 1.00 48.38 171 SER A N 1
ATOM 1356 C CA . SER A 1 171 ? 37.076 -8.556 -25.303 1.00 48.38 171 SER A CA 1
ATOM 1357 C C . SER A 1 171 ? 37.526 -9.061 -23.920 1.00 48.38 171 SER A C 1
ATOM 1359 O O . SER A 1 171 ? 36.890 -8.778 -22.899 1.00 48.38 171 SER A O 1
ATOM 1361 N N . GLU A 1 172 ? 38.667 -9.763 -23.872 1.00 47.81 172 GLU A N 1
ATOM 1362 C CA . GLU A 1 172 ? 39.345 -10.203 -22.639 1.00 47.81 172 GLU A CA 1
ATOM 1363 C C . GLU A 1 172 ? 39.658 -9.054 -21.659 1.00 47.81 172 GLU A C 1
ATOM 1365 O O . GLU A 1 172 ? 39.964 -9.306 -20.496 1.00 47.81 172 GLU A O 1
ATOM 1370 N N . GLN A 1 173 ? 39.524 -7.792 -22.079 1.00 47.53 173 GLN A N 1
ATOM 1371 C CA . GLN A 1 173 ? 39.768 -6.603 -21.258 1.00 47.53 173 GLN A CA 1
ATOM 1372 C C . GLN A 1 173 ? 38.610 -6.214 -20.322 1.00 47.53 173 GLN A C 1
ATOM 1374 O O . GLN A 1 173 ? 38.661 -5.143 -19.714 1.00 47.53 173 GLN A O 1
ATOM 1379 N N . GLN A 1 174 ? 37.562 -7.035 -20.173 1.00 54.00 174 GLN A N 1
ATOM 1380 C CA . GLN A 1 174 ? 36.508 -6.744 -19.195 1.00 54.00 174 GLN A CA 1
ATOM 1381 C C . GLN A 1 174 ? 37.096 -6.680 -17.772 1.00 54.00 174 GLN A C 1
ATOM 1383 O O . GLN A 1 174 ? 37.658 -7.668 -17.289 1.00 54.00 174 GLN A O 1
ATOM 1388 N N . PRO A 1 175 ? 36.978 -5.536 -17.071 1.00 53.84 175 PRO A N 1
ATOM 1389 C CA . PRO A 1 175 ? 37.598 -5.367 -15.768 1.00 53.84 175 PRO A CA 1
ATOM 1390 C C . PRO A 1 175 ? 37.009 -6.365 -14.770 1.00 53.84 175 PRO A C 1
ATOM 1392 O O . PRO A 1 175 ? 35.794 -6.436 -14.582 1.00 53.84 175 PRO A O 1
ATOM 1395 N N . SER A 1 176 ? 37.872 -7.124 -14.087 1.00 60.12 176 SER A N 1
ATOM 1396 C CA . SER A 1 176 ? 37.420 -8.008 -13.014 1.00 60.12 176 SER A CA 1
ATOM 1397 C C . SER A 1 176 ? 36.852 -7.156 -11.877 1.00 60.12 176 SER A C 1
ATOM 1399 O O . SER A 1 176 ? 37.596 -6.447 -11.191 1.00 60.12 176 SER A O 1
ATOM 1401 N N . ILE A 1 177 ? 35.542 -7.214 -11.663 1.00 64.50 177 ILE A N 1
ATOM 1402 C CA . ILE A 1 177 ? 34.896 -6.550 -10.532 1.00 64.50 177 ILE A CA 1
ATOM 1403 C C . ILE A 1 177 ? 35.301 -7.320 -9.271 1.00 64.50 177 ILE A C 1
ATOM 1405 O O . ILE A 1 177 ? 34.892 -8.461 -9.068 1.00 64.50 177 ILE A O 1
ATOM 1409 N N . LYS A 1 178 ? 36.166 -6.727 -8.439 1.00 70.06 178 LYS A N 1
ATOM 1410 C CA . LYS A 1 178 ? 36.666 -7.343 -7.199 1.00 70.06 178 LYS A CA 1
ATOM 1411 C C . LYS A 1 178 ? 36.058 -6.666 -5.972 1.00 70.06 178 LYS A C 1
ATOM 1413 O O . LYS A 1 178 ? 36.035 -5.442 -5.873 1.00 70.06 178 LYS A O 1
ATOM 1418 N N . GLY A 1 179 ? 35.613 -7.482 -5.018 1.00 72.94 179 GLY A N 1
ATOM 1419 C CA . GLY A 1 179 ? 35.071 -7.034 -3.734 1.00 72.94 179 GLY A CA 1
ATOM 1420 C C . GLY A 1 179 ? 33.578 -6.690 -3.763 1.00 72.94 179 GLY A C 1
ATOM 1421 O O . GLY A 1 179 ? 33.027 -6.261 -4.778 1.00 72.94 179 GLY A O 1
ATOM 1422 N N . LEU A 1 180 ? 32.915 -6.871 -2.619 1.00 74.81 180 LEU A N 1
ATOM 1423 C CA . LEU A 1 180 ? 31.468 -6.688 -2.448 1.00 74.81 180 LEU A CA 1
ATOM 1424 C C . LEU A 1 180 ? 30.998 -5.279 -2.850 1.00 74.81 180 LEU A C 1
ATOM 1426 O O . LEU A 1 180 ? 30.047 -5.128 -3.610 1.00 74.81 180 LEU A O 1
ATOM 1430 N N . TRP A 1 181 ? 31.723 -4.239 -2.431 1.00 76.44 181 TRP A N 1
ATOM 1431 C CA . TRP A 1 181 ? 31.401 -2.843 -2.754 1.00 76.44 181 TRP A CA 1
ATOM 1432 C C . TRP A 1 181 ? 31.488 -2.500 -4.243 1.00 76.44 181 TRP A C 1
ATOM 1434 O O . TRP A 1 181 ? 30.862 -1.541 -4.693 1.00 76.44 181 TRP A O 1
ATOM 1444 N N . ALA A 1 182 ? 32.297 -3.220 -5.022 1.00 76.94 182 ALA A N 1
ATOM 1445 C CA . ALA A 1 182 ? 32.354 -3.021 -6.467 1.00 76.94 182 ALA A CA 1
ATOM 1446 C C . ALA A 1 182 ? 31.130 -3.640 -7.160 1.00 76.94 182 ALA A C 1
ATOM 1448 O O . ALA A 1 182 ? 30.584 -3.025 -8.069 1.00 76.94 182 ALA A O 1
ATOM 1449 N N . HIS A 1 183 ? 30.649 -4.785 -6.666 1.00 79.31 183 HIS A N 1
ATOM 1450 C CA . HIS A 1 183 ? 29.441 -5.442 -7.169 1.00 79.31 183 HIS A CA 1
ATOM 1451 C C . HIS A 1 183 ? 28.179 -4.647 -6.821 1.00 79.31 183 HIS A C 1
ATOM 1453 O O . HIS A 1 183 ? 27.378 -4.353 -7.700 1.00 79.31 183 HIS A O 1
ATOM 1459 N N . LEU A 1 184 ? 28.039 -4.180 -5.577 1.00 81.25 184 LEU A N 1
ATOM 1460 C CA . LEU A 1 184 ? 26.881 -3.371 -5.176 1.00 81.25 184 LEU A CA 1
ATOM 1461 C C . LEU A 1 184 ? 26.774 -2.054 -5.966 1.00 81.25 184 LEU A C 1
ATOM 1463 O O . LEU A 1 184 ? 25.671 -1.590 -6.258 1.00 81.25 184 LEU A O 1
ATOM 1467 N N . ARG A 1 185 ? 27.908 -1.469 -6.382 1.00 85.88 185 ARG A N 1
ATOM 1468 C CA . ARG A 1 185 ? 27.927 -0.261 -7.224 1.00 85.88 185 ARG A CA 1
ATOM 1469 C C . ARG A 1 185 ? 27.249 -0.454 -8.583 1.00 85.88 185 ARG A C 1
ATOM 1471 O O . ARG A 1 185 ? 26.708 0.528 -9.082 1.00 85.88 185 ARG A O 1
ATOM 1478 N N . LEU A 1 186 ? 27.237 -1.668 -9.143 1.00 85.19 186 LEU A N 1
ATOM 1479 C CA . LEU A 1 186 ? 26.585 -1.970 -10.427 1.00 85.19 186 LEU A CA 1
ATOM 1480 C C . LEU A 1 186 ? 25.091 -1.649 -10.412 1.00 85.19 186 LEU A C 1
ATOM 1482 O O . LEU A 1 186 ? 24.557 -1.153 -11.396 1.00 85.19 186 LEU A O 1
ATOM 1486 N N . PHE A 1 187 ? 24.433 -1.921 -9.286 1.00 87.19 187 PHE A N 1
ATOM 1487 C CA . PHE A 1 187 ? 23.002 -1.699 -9.126 1.00 87.19 187 PHE A CA 1
ATOM 1488 C C . PHE A 1 187 ? 22.708 -0.320 -8.527 1.00 87.19 187 PHE A C 1
ATOM 1490 O O . PHE A 1 187 ? 21.936 0.459 -9.083 1.00 87.19 187 PHE A O 1
ATOM 1497 N N . PHE A 1 188 ? 23.369 0.037 -7.420 1.00 89.44 188 PHE A N 1
ATOM 1498 C CA . PHE A 1 188 ? 23.041 1.273 -6.707 1.00 89.44 188 PHE A CA 1
ATOM 1499 C C . PHE A 1 188 ? 23.438 2.542 -7.461 1.00 89.44 188 PHE A C 1
ATOM 1501 O O . PHE A 1 188 ? 22.787 3.570 -7.283 1.00 89.44 188 PHE A O 1
ATOM 1508 N N . ARG A 1 189 ? 24.481 2.522 -8.302 1.00 89.94 189 ARG A N 1
ATOM 1509 C CA . ARG A 1 189 ? 24.890 3.738 -9.020 1.00 89.94 189 ARG A CA 1
ATOM 1510 C C . ARG A 1 189 ? 23.848 4.169 -10.064 1.00 89.94 189 ARG A C 1
ATOM 1512 O O . ARG A 1 189 ? 23.485 5.342 -10.011 1.00 89.94 189 ARG A O 1
ATOM 1519 N N . PRO A 1 190 ? 23.311 3.292 -10.936 1.00 90.12 190 PRO A N 1
ATOM 1520 C CA . PRO A 1 190 ? 22.142 3.613 -11.758 1.00 90.12 190 PRO A CA 1
ATOM 1521 C C . PRO A 1 190 ? 20.934 4.101 -10.951 1.00 90.12 190 PRO A C 1
ATOM 1523 O O . PRO A 1 190 ? 20.336 5.110 -11.316 1.00 90.12 190 PRO A O 1
ATOM 1526 N N . MET A 1 191 ? 20.620 3.450 -9.824 1.00 88.69 191 MET A N 1
ATOM 1527 C CA . MET A 1 191 ? 19.498 3.836 -8.952 1.00 88.69 191 MET A CA 1
ATOM 1528 C C . MET A 1 191 ? 19.644 5.254 -8.404 1.00 88.69 191 MET A C 1
ATOM 1530 O O . MET A 1 191 ? 18.749 6.083 -8.546 1.00 88.69 191 MET A O 1
ATOM 1534 N N . VAL A 1 192 ? 20.797 5.570 -7.822 1.00 90.00 192 VAL A N 1
ATOM 1535 C CA . VAL A 1 192 ? 21.065 6.900 -7.265 1.00 90.00 192 VAL A CA 1
ATOM 1536 C C . VAL A 1 192 ? 21.196 7.951 -8.368 1.00 90.00 192 VAL A C 1
ATOM 1538 O O . VAL A 1 192 ? 20.860 9.110 -8.143 1.00 90.00 192 VAL A O 1
ATOM 1541 N N . ALA A 1 193 ? 21.694 7.574 -9.548 1.00 89.75 193 ALA A N 1
ATOM 1542 C CA . ALA A 1 193 ? 21.931 8.518 -10.631 1.00 89.75 193 ALA A CA 1
ATOM 1543 C C . ALA A 1 193 ? 20.671 8.869 -11.435 1.00 89.75 193 ALA A C 1
ATOM 1545 O O . ALA A 1 193 ? 20.549 9.998 -11.896 1.00 89.75 193 ALA A O 1
ATOM 1546 N N . LEU A 1 194 ? 19.757 7.921 -11.636 1.00 90.06 194 LEU A N 1
ATOM 1547 C CA . LEU A 1 194 ? 18.603 8.102 -12.521 1.00 90.06 194 LEU A CA 1
ATOM 1548 C C . LEU A 1 194 ? 17.276 8.009 -11.771 1.00 90.06 194 LEU A C 1
ATOM 1550 O O . LEU A 1 194 ? 16.452 8.913 -11.882 1.00 90.06 194 LEU A O 1
ATOM 1554 N N . TRP A 1 195 ? 17.087 6.952 -10.981 1.00 87.38 195 TRP A N 1
ATOM 1555 C CA . TRP A 1 195 ? 15.808 6.677 -10.326 1.00 87.38 195 TRP A CA 1
ATOM 1556 C C . TRP A 1 195 ? 15.513 7.664 -9.191 1.00 87.38 195 TRP A C 1
ATOM 1558 O O . TRP A 1 195 ? 14.439 8.256 -9.162 1.00 87.38 195 TRP A O 1
ATOM 1568 N N . LEU A 1 196 ? 16.478 7.929 -8.301 1.00 87.38 196 LEU A N 1
ATOM 1569 C CA . LEU A 1 196 ? 16.268 8.842 -7.169 1.00 87.38 196 LEU A CA 1
ATOM 1570 C C . LEU A 1 196 ? 15.964 10.295 -7.601 1.00 87.38 196 LEU A C 1
ATOM 1572 O O . LEU A 1 196 ? 15.014 10.868 -7.070 1.00 87.38 196 LEU A O 1
ATOM 1576 N N . PRO A 1 197 ? 16.698 10.917 -8.549 1.00 90.19 197 PRO A N 1
ATOM 1577 C CA . PRO A 1 197 ? 16.336 12.242 -9.047 1.00 90.19 197 PRO A CA 1
ATOM 1578 C C . PRO A 1 197 ? 14.958 12.265 -9.706 1.00 90.19 197 PRO A C 1
ATOM 1580 O O . PRO A 1 197 ? 14.218 13.221 -9.501 1.00 90.19 197 PRO A O 1
ATOM 1583 N N . MET A 1 198 ? 14.599 11.216 -10.451 1.00 88.25 198 MET A N 1
ATOM 1584 C CA . MET A 1 198 ? 13.288 11.125 -11.089 1.00 88.25 198 MET A CA 1
ATOM 1585 C C . MET A 1 198 ? 12.160 11.020 -10.061 1.00 88.25 198 MET A C 1
ATOM 1587 O O . MET A 1 198 ? 11.203 11.776 -10.145 1.00 88.25 198 MET A O 1
ATOM 1591 N N . LEU A 1 199 ? 12.322 10.194 -9.023 1.00 85.56 199 LEU A N 1
ATOM 1592 C CA . LEU A 1 199 ? 11.381 10.112 -7.902 1.00 85.56 199 LEU A CA 1
ATOM 1593 C C . LEU A 1 199 ? 11.149 11.489 -7.253 1.00 85.56 199 LEU A C 1
ATOM 1595 O O . LEU A 1 199 ? 10.024 11.837 -6.896 1.00 85.56 199 LEU A O 1
ATOM 1599 N N . ILE A 1 200 ? 12.211 12.291 -7.111 1.00 89.81 200 ILE A N 1
ATOM 1600 C CA . ILE A 1 200 ? 12.114 13.662 -6.592 1.00 89.81 200 ILE A CA 1
ATOM 1601 C C . ILE A 1 200 ? 11.362 14.565 -7.577 1.00 89.81 200 ILE A C 1
ATOM 1603 O O . ILE A 1 200 ? 10.507 15.338 -7.146 1.00 89.81 200 ILE A O 1
ATOM 1607 N N . VAL A 1 201 ? 11.662 14.482 -8.878 1.00 90.75 201 VAL A N 1
ATOM 1608 C CA . VAL A 1 201 ? 10.960 15.242 -9.928 1.00 90.75 201 VAL A CA 1
ATOM 1609 C C . VAL A 1 201 ? 9.471 14.903 -9.942 1.00 90.75 201 VAL A C 1
ATOM 1611 O O . VAL A 1 201 ? 8.661 15.825 -9.993 1.00 90.75 201 VAL A O 1
ATOM 1614 N N . ASP A 1 202 ? 9.109 13.629 -9.818 1.00 86.94 202 ASP A N 1
ATOM 1615 C CA . ASP A 1 202 ? 7.720 13.171 -9.796 1.00 86.94 202 ASP A CA 1
ATOM 1616 C C . ASP A 1 202 ? 6.977 13.671 -8.552 1.00 86.94 202 ASP A C 1
ATOM 1618 O O . ASP A 1 202 ? 5.902 14.259 -8.671 1.00 86.94 202 ASP A O 1
ATOM 1622 N N . GLU A 1 203 ? 7.552 13.528 -7.351 1.00 87.50 203 GLU A N 1
ATOM 1623 C CA . GLU A 1 203 ? 6.911 14.009 -6.116 1.00 87.50 203 GLU A CA 1
ATOM 1624 C C . GLU A 1 203 ? 6.796 15.547 -6.085 1.00 87.50 203 GLU A C 1
ATOM 1626 O O . GLU A 1 203 ? 5.759 16.086 -5.684 1.00 87.50 203 GLU A O 1
ATOM 1631 N N . LEU A 1 204 ? 7.808 16.278 -6.571 1.00 91.62 204 LEU A N 1
ATOM 1632 C CA . LEU A 1 204 ? 7.718 17.735 -6.744 1.00 91.62 204 LEU A CA 1
ATOM 1633 C C . LEU A 1 204 ? 6.678 18.108 -7.804 1.00 91.62 204 LEU A C 1
ATOM 1635 O O . LEU A 1 204 ? 5.883 19.026 -7.601 1.00 91.62 204 LEU A O 1
ATOM 1639 N N . GLY A 1 205 ? 6.652 17.389 -8.920 1.00 90.19 205 GLY A N 1
ATOM 1640 C CA . GLY A 1 205 ? 5.710 17.586 -10.009 1.00 90.19 205 GLY A CA 1
ATOM 1641 C C . GLY A 1 205 ? 4.262 17.400 -9.563 1.00 90.19 205 GLY A C 1
ATOM 1642 O O . GLY A 1 205 ? 3.409 18.251 -9.829 1.00 90.19 205 GLY A O 1
ATOM 1643 N N . VAL A 1 206 ? 3.984 16.338 -8.808 1.00 89.62 206 VAL A N 1
ATOM 1644 C CA . VAL A 1 206 ? 2.683 16.084 -8.174 1.00 89.62 206 VAL A CA 1
ATOM 1645 C C . VAL A 1 206 ? 2.330 17.192 -7.181 1.00 89.62 206 VAL A C 1
ATOM 1647 O O . VAL A 1 206 ? 1.193 17.670 -7.181 1.00 89.62 206 VAL A O 1
ATOM 1650 N N . PHE A 1 207 ? 3.289 17.647 -6.370 1.00 90.62 207 PHE A N 1
ATOM 1651 C CA . PHE A 1 207 ? 3.079 18.761 -5.444 1.00 90.62 207 PHE A CA 1
ATOM 1652 C C . PHE A 1 207 ? 2.676 20.052 -6.175 1.00 90.62 207 PHE A C 1
ATOM 1654 O O . PHE A 1 207 ? 1.667 20.666 -5.829 1.00 90.62 207 PHE A O 1
ATOM 1661 N N . PHE A 1 208 ? 3.393 20.447 -7.230 1.00 90.56 208 PHE A N 1
ATOM 1662 C CA . PHE A 1 208 ? 3.028 21.633 -8.014 1.00 90.56 208 PHE A CA 1
ATOM 1663 C C . PHE A 1 208 ? 1.688 21.461 -8.734 1.00 90.56 208 PHE A C 1
ATOM 1665 O O . PHE A 1 208 ? 0.888 22.398 -8.779 1.00 90.56 208 PHE A O 1
ATOM 1672 N N . THR A 1 209 ? 1.399 20.251 -9.222 1.00 89.75 209 THR A N 1
ATOM 1673 C CA . THR A 1 209 ? 0.096 19.905 -9.809 1.00 89.75 209 THR A CA 1
ATOM 1674 C C . THR A 1 209 ? -1.029 20.135 -8.805 1.00 89.75 209 THR A C 1
ATOM 1676 O O . THR A 1 209 ? -2.035 20.751 -9.151 1.00 89.75 209 THR A O 1
ATOM 1679 N N . HIS A 1 210 ? -0.856 19.707 -7.550 1.00 89.44 210 HIS A N 1
ATOM 1680 C CA . HIS A 1 210 ? -1.811 19.973 -6.473 1.00 89.44 210 HIS A CA 1
ATOM 1681 C C . HIS A 1 210 ? -2.054 21.476 -6.281 1.00 89.44 210 HIS A C 1
ATOM 1683 O O . HIS A 1 210 ? -3.202 21.925 -6.301 1.00 89.44 210 HIS A O 1
ATOM 1689 N N . GLU A 1 211 ? -0.986 22.263 -6.148 1.00 89.81 211 GLU A N 1
ATOM 1690 C CA . GLU A 1 211 ? -1.065 23.702 -5.865 1.00 89.81 211 GLU A CA 1
ATOM 1691 C C . GLU A 1 211 ? -1.673 24.537 -7.005 1.00 89.81 211 GLU A C 1
ATOM 1693 O O . GLU A 1 211 ? -2.230 25.617 -6.763 1.00 89.81 211 GLU A O 1
ATOM 1698 N N . TRP A 1 212 ? -1.562 24.064 -8.249 1.00 89.69 212 TRP A N 1
ATOM 1699 C CA . TRP A 1 212 ? -2.055 24.760 -9.440 1.00 89.69 212 TRP A CA 1
ATOM 1700 C C . TRP A 1 212 ? -3.461 24.314 -9.836 1.00 89.69 212 TRP A C 1
ATOM 1702 O O . TRP A 1 212 ? -4.349 25.150 -10.004 1.00 89.69 212 TRP A O 1
ATOM 1712 N N . VAL A 1 213 ? -3.693 23.005 -9.952 1.00 89.44 213 VAL A N 1
ATOM 1713 C CA . VAL A 1 213 ? -4.940 22.456 -10.511 1.00 89.44 213 VAL A CA 1
ATOM 1714 C C . VAL A 1 213 ? -6.141 22.749 -9.619 1.00 89.44 213 VAL A C 1
ATOM 1716 O O . VAL A 1 213 ? -7.232 23.002 -10.125 1.00 89.44 213 VAL A O 1
ATOM 1719 N N . VAL A 1 214 ? -5.953 22.794 -8.297 1.00 86.38 214 VAL A N 1
ATOM 1720 C CA . VAL A 1 214 ? -7.035 23.104 -7.344 1.00 86.38 214 VAL A CA 1
ATOM 1721 C C . VAL A 1 214 ? -7.620 24.509 -7.567 1.00 86.38 214 VAL A C 1
ATOM 1723 O O . VAL A 1 214 ? -8.774 24.746 -7.215 1.00 86.38 214 VAL A O 1
ATOM 1726 N N . LYS A 1 215 ? -6.856 25.429 -8.172 1.00 90.50 215 LYS A N 1
ATOM 1727 C CA . LYS A 1 215 ? -7.285 26.805 -8.477 1.00 90.50 215 LYS A CA 1
ATOM 1728 C C . LYS A 1 215 ? -7.972 26.929 -9.843 1.00 90.50 215 LYS A C 1
ATOM 1730 O O . LYS A 1 215 ? -8.498 27.991 -10.160 1.00 90.50 215 LYS A O 1
ATOM 1735 N N . MET A 1 216 ? -7.959 25.874 -10.657 1.00 91.56 216 MET A N 1
ATOM 1736 C CA . MET A 1 216 ? -8.535 25.872 -12.001 1.00 91.56 216 MET A CA 1
ATOM 1737 C C . MET A 1 216 ? -10.013 25.462 -11.990 1.00 91.56 216 MET A C 1
ATOM 1739 O O . MET A 1 216 ? -10.489 24.768 -11.089 1.00 91.56 216 MET A O 1
ATOM 1743 N N . GLY A 1 217 ? -10.744 25.852 -13.039 1.00 90.31 217 GLY A N 1
ATOM 1744 C CA . GLY A 1 217 ? -12.081 25.318 -13.310 1.00 90.31 217 GLY A CA 1
ATOM 1745 C C . GLY A 1 217 ? -12.047 23.812 -13.603 1.00 90.31 217 GLY A C 1
ATOM 1746 O O . GLY A 1 217 ? -11.010 23.264 -13.978 1.00 90.31 217 GLY A O 1
ATOM 1747 N N . GLN A 1 218 ? -13.186 23.131 -13.464 1.00 88.56 218 GLN A N 1
ATOM 1748 C CA . GLN A 1 218 ? -13.258 21.666 -13.545 1.00 88.56 218 GLN A CA 1
ATOM 1749 C C . GLN A 1 218 ? -12.716 21.094 -14.867 1.00 88.56 218 GLN A C 1
ATOM 1751 O O . GLN A 1 218 ? -11.953 20.128 -14.842 1.00 88.56 218 GLN A O 1
ATOM 1756 N N . THR A 1 219 ? -13.079 21.682 -16.009 1.00 89.94 219 THR A N 1
ATOM 1757 C CA . THR A 1 219 ? -12.641 21.214 -17.335 1.00 89.94 219 THR A CA 1
ATOM 1758 C C . THR A 1 219 ? -11.155 21.480 -17.566 1.00 89.94 219 THR A C 1
ATOM 1760 O O . THR A 1 219 ? -10.409 20.558 -17.889 1.00 89.94 219 THR A O 1
ATOM 1763 N N . SER A 1 220 ? -10.698 22.715 -17.336 1.00 91.06 220 SER A N 1
ATOM 1764 C CA . SER A 1 220 ? -9.294 23.102 -17.533 1.00 91.06 220 SER A CA 1
ATOM 1765 C C . SER A 1 220 ? -8.354 22.370 -16.580 1.00 91.06 220 SER A C 1
ATOM 1767 O O . SER A 1 220 ? -7.278 21.945 -16.993 1.00 91.06 220 SER A O 1
ATOM 1769 N N . GLY A 1 221 ? -8.780 22.159 -15.330 1.00 91.06 221 GLY A N 1
ATOM 1770 C CA . GLY A 1 221 ? -8.040 21.366 -14.354 1.00 91.06 221 GLY A CA 1
ATOM 1771 C C . GLY A 1 221 ? -7.893 19.914 -14.802 1.00 91.06 221 GLY A C 1
ATOM 1772 O O . GLY A 1 221 ? -6.799 19.367 -14.730 1.00 91.06 221 GLY A O 1
ATOM 1773 N N . ARG A 1 222 ? -8.964 19.312 -15.342 1.00 90.44 222 ARG A N 1
ATOM 1774 C CA . ARG A 1 222 ? -8.940 17.930 -15.844 1.00 90.44 222 ARG A CA 1
ATOM 1775 C C . ARG A 1 222 ? -7.974 17.784 -17.016 1.00 90.44 222 ARG A C 1
ATOM 1777 O O . ARG A 1 222 ? -7.097 16.931 -16.969 1.00 90.44 222 ARG A O 1
ATOM 1784 N N . LEU A 1 223 ? -8.107 18.641 -18.031 1.00 91.81 223 LEU A N 1
ATOM 1785 C CA . LEU A 1 223 ? -7.239 18.630 -19.213 1.00 91.81 223 LEU A CA 1
ATOM 1786 C C . LEU A 1 223 ? -5.770 18.854 -18.835 1.00 91.81 223 LEU A C 1
ATOM 1788 O O . LEU A 1 223 ? -4.901 18.108 -19.276 1.00 91.81 223 LEU A O 1
ATOM 1792 N N . THR A 1 224 ? -5.499 19.830 -17.965 1.00 92.50 224 THR A N 1
ATOM 1793 C CA . THR A 1 224 ? -4.141 20.105 -17.476 1.00 92.50 224 THR A CA 1
ATOM 1794 C C . THR A 1 224 ? -3.556 18.896 -16.751 1.00 92.50 224 THR A C 1
ATOM 1796 O O . THR A 1 224 ? -2.436 18.491 -17.048 1.00 92.50 224 THR A O 1
ATOM 1799 N N . SER A 1 225 ? -4.304 18.270 -15.837 1.00 91.88 225 SER A N 1
ATOM 1800 C CA . SER A 1 225 ? -3.820 17.080 -15.130 1.00 91.88 225 SER A CA 1
ATOM 1801 C C . SER A 1 225 ? -3.604 15.878 -16.048 1.00 91.88 225 SER A C 1
ATOM 1803 O O . SER A 1 225 ? -2.661 15.128 -15.826 1.00 91.88 225 SER A O 1
ATOM 1805 N N . MET A 1 226 ? -4.416 15.709 -17.094 1.00 91.88 226 MET A N 1
ATOM 1806 C CA . MET A 1 226 ? -4.215 14.661 -18.102 1.00 91.88 226 MET A CA 1
ATOM 1807 C C . MET A 1 226 ? -2.932 14.873 -18.913 1.00 91.88 226 MET A C 1
ATOM 1809 O O . MET A 1 226 ? -2.197 13.918 -19.161 1.00 91.88 226 MET A O 1
ATOM 1813 N N . LEU A 1 227 ? -2.640 16.118 -19.301 1.00 92.50 227 LEU A N 1
ATOM 1814 C CA . LEU A 1 227 ? -1.397 16.464 -19.994 1.00 92.50 227 LEU A CA 1
ATOM 1815 C C . LEU A 1 227 ? -0.180 16.242 -19.091 1.00 92.50 227 LEU A C 1
ATOM 1817 O O . LEU A 1 227 ? 0.788 15.616 -19.516 1.00 92.50 227 LEU A O 1
ATOM 1821 N N . ILE A 1 228 ? -0.253 16.686 -17.832 1.00 93.06 228 ILE A N 1
ATOM 1822 C CA . ILE A 1 228 ? 0.804 16.452 -16.837 1.00 93.06 228 ILE A CA 1
ATOM 1823 C C . ILE A 1 228 ? 1.030 14.952 -16.636 1.00 93.06 228 ILE A C 1
ATOM 1825 O O . ILE A 1 228 ? 2.172 14.502 -16.676 1.00 93.06 228 ILE A O 1
ATOM 1829 N N . LEU A 1 229 ? -0.043 14.170 -16.480 1.00 91.44 229 LEU A N 1
ATOM 1830 C CA . LEU A 1 229 ? 0.058 12.720 -16.336 1.00 91.44 229 LEU A CA 1
ATOM 1831 C C . LEU A 1 229 ? 0.738 12.079 -17.550 1.00 91.44 229 LEU A C 1
ATOM 1833 O O . LEU A 1 229 ? 1.625 11.250 -17.380 1.00 91.44 229 LEU A O 1
ATOM 1837 N N . THR A 1 230 ? 0.367 12.498 -18.763 1.00 92.19 230 THR A N 1
ATOM 1838 C CA . THR A 1 230 ? 0.971 12.000 -20.010 1.00 92.19 230 THR A CA 1
ATOM 1839 C C . THR A 1 230 ? 2.480 12.244 -20.019 1.00 92.19 230 THR A C 1
ATOM 1841 O O . THR A 1 230 ? 3.252 11.341 -20.340 1.00 92.19 230 THR A O 1
ATOM 1844 N N . VAL A 1 231 ? 2.912 13.446 -19.623 1.00 92.69 231 VAL A N 1
ATOM 1845 C CA . VAL A 1 231 ? 4.335 13.795 -19.528 1.00 92.69 231 VAL A CA 1
ATOM 1846 C C . VAL A 1 231 ? 5.035 12.957 -18.461 1.00 92.69 231 VAL A C 1
ATOM 1848 O O . VAL A 1 231 ? 6.100 12.413 -18.740 1.00 92.69 231 VAL A O 1
ATOM 1851 N N . PHE A 1 232 ? 4.455 12.812 -17.269 1.00 91.81 232 PHE A N 1
ATOM 1852 C CA . PHE A 1 232 ? 5.086 12.049 -16.188 1.00 91.81 232 PHE A CA 1
ATOM 1853 C C . PHE A 1 232 ? 5.205 10.570 -16.533 1.00 91.81 232 PHE A C 1
ATOM 1855 O O . PHE A 1 232 ? 6.303 10.040 -16.448 1.00 91.81 232 PHE A O 1
ATOM 1862 N N . VAL A 1 233 ? 4.153 9.930 -17.052 1.00 89.44 233 VAL A N 1
ATOM 1863 C CA . VAL A 1 233 ? 4.232 8.530 -17.507 1.00 89.44 233 VAL A CA 1
ATOM 1864 C C . VAL A 1 233 ? 5.312 8.359 -18.581 1.00 89.44 233 VAL A C 1
ATOM 1866 O O . VAL A 1 233 ? 6.103 7.419 -18.508 1.00 89.44 233 VAL A O 1
ATOM 1869 N N . ALA A 1 234 ? 5.406 9.280 -19.546 1.00 90.38 234 ALA A N 1
ATOM 1870 C CA . ALA A 1 234 ? 6.463 9.238 -20.556 1.00 90.38 234 ALA A CA 1
ATOM 1871 C C . ALA A 1 234 ? 7.865 9.366 -19.936 1.00 90.38 234 ALA A C 1
ATOM 1873 O O . ALA A 1 234 ? 8.755 8.581 -20.266 1.00 90.38 234 ALA A O 1
ATOM 1874 N N . LEU A 1 235 ? 8.067 10.312 -19.015 1.00 90.06 235 LEU A N 1
ATOM 1875 C CA . LEU A 1 235 ? 9.345 10.486 -18.323 1.00 90.06 235 LEU A CA 1
ATOM 1876 C C . LEU A 1 235 ? 9.697 9.270 -17.455 1.00 90.06 235 LEU A C 1
ATOM 1878 O O . LEU A 1 235 ? 10.853 8.849 -17.456 1.00 90.06 235 LEU A O 1
ATOM 1882 N N . THR A 1 236 ? 8.729 8.676 -16.752 1.00 87.44 236 THR A N 1
ATOM 1883 C CA . THR A 1 236 ? 8.949 7.490 -15.916 1.00 87.44 236 THR A CA 1
ATOM 1884 C C . THR A 1 236 ? 9.349 6.293 -16.779 1.00 87.44 236 THR A C 1
ATOM 1886 O O . THR A 1 236 ? 10.345 5.639 -16.476 1.00 87.44 236 THR A O 1
ATOM 1889 N N . LEU A 1 237 ? 8.669 6.049 -17.906 1.00 87.56 237 LEU A N 1
ATOM 1890 C CA . LEU A 1 237 ? 9.039 4.985 -18.854 1.00 87.56 237 LEU A CA 1
ATOM 1891 C C . LEU A 1 237 ? 10.439 5.199 -19.453 1.00 87.56 237 LEU A C 1
ATOM 1893 O 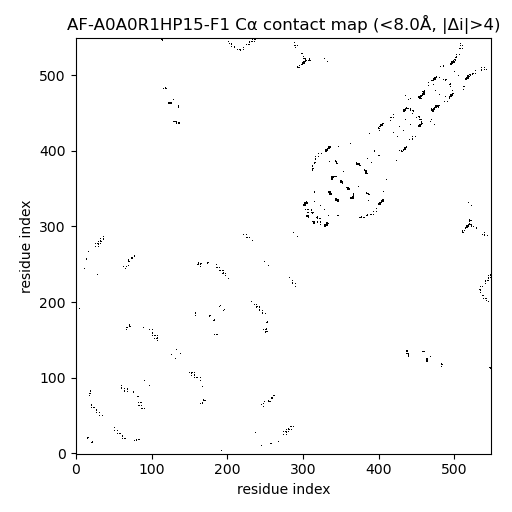O . LEU A 1 237 ? 11.232 4.255 -19.542 1.00 87.56 237 LEU A O 1
ATOM 1897 N N . LEU A 1 238 ? 10.781 6.439 -19.819 1.00 89.25 238 LEU A N 1
ATOM 1898 C CA . LEU A 1 238 ? 12.126 6.792 -20.287 1.00 89.25 238 LEU A CA 1
ATOM 1899 C C . LEU A 1 238 ? 13.182 6.566 -19.198 1.00 89.25 238 LEU A C 1
ATOM 1901 O O . LEU A 1 238 ? 14.265 6.058 -19.489 1.00 89.25 238 LEU A O 1
ATOM 1905 N N . MET A 1 239 ? 12.873 6.899 -17.945 1.00 89.88 239 MET A N 1
ATOM 1906 C CA . MET A 1 239 ? 13.772 6.687 -16.814 1.00 89.88 239 MET A CA 1
ATOM 1907 C C . MET A 1 239 ? 13.988 5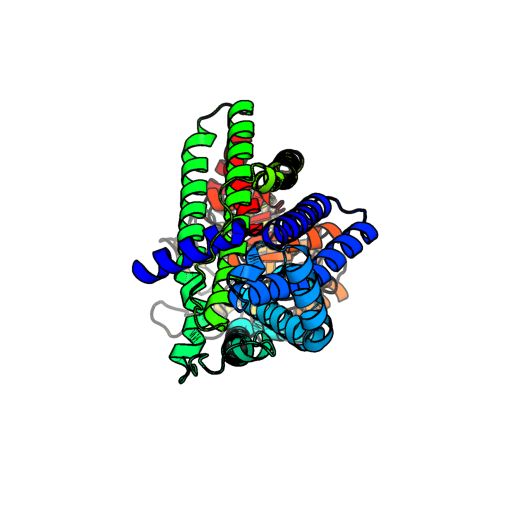.199 -16.531 1.00 89.88 239 MET A C 1
ATOM 1909 O O . MET A 1 239 ? 15.142 4.786 -16.421 1.00 89.88 239 MET A O 1
ATOM 1913 N N . LEU A 1 240 ? 12.927 4.386 -16.479 1.00 87.75 240 LEU A N 1
ATOM 1914 C CA . LEU A 1 240 ? 13.038 2.932 -16.315 1.00 87.75 240 LEU A CA 1
ATOM 1915 C C . LEU A 1 240 ? 13.904 2.317 -17.420 1.00 87.75 240 LEU A C 1
ATOM 1917 O O . LEU A 1 240 ? 14.774 1.484 -17.155 1.00 87.75 240 LEU A O 1
ATOM 1921 N N . SER A 1 241 ? 13.723 2.794 -18.653 1.00 90.56 241 SER A N 1
ATOM 1922 C CA . SER A 1 241 ? 14.540 2.393 -19.798 1.00 90.56 241 SER A CA 1
ATOM 1923 C C . SER A 1 241 ? 16.011 2.765 -19.604 1.00 90.56 241 SER A C 1
ATOM 1925 O O . SER A 1 241 ? 16.898 1.923 -19.746 1.00 90.56 241 SER A O 1
ATOM 1927 N N . ALA A 1 242 ? 16.286 4.012 -19.214 1.00 92.50 242 ALA A N 1
ATOM 1928 C CA . ALA A 1 242 ? 17.640 4.493 -18.961 1.00 92.50 242 ALA A CA 1
ATOM 1929 C C . ALA A 1 242 ? 18.317 3.746 -17.802 1.00 92.50 242 ALA A C 1
ATOM 1931 O O . ALA A 1 242 ? 19.516 3.474 -17.866 1.00 92.50 242 ALA A O 1
ATOM 1932 N N . VAL A 1 243 ? 17.563 3.384 -16.761 1.00 92.12 243 VAL A N 1
ATOM 1933 C CA . VAL A 1 243 ? 18.029 2.557 -15.644 1.00 92.12 243 VAL A CA 1
ATOM 1934 C C . VAL A 1 243 ? 18.449 1.174 -16.127 1.00 92.12 243 VAL A C 1
ATOM 1936 O O . VAL A 1 243 ? 19.549 0.735 -15.794 1.00 92.12 243 VAL A O 1
ATOM 1939 N N . LEU A 1 244 ? 17.608 0.495 -16.910 1.00 92.38 244 LEU A N 1
ATOM 1940 C CA . LEU A 1 244 ? 17.914 -0.838 -17.425 1.00 92.38 244 LEU A CA 1
ATOM 1941 C C . LEU A 1 244 ? 19.160 -0.802 -18.320 1.00 92.38 244 LEU A C 1
ATOM 1943 O O . LEU A 1 244 ? 20.104 -1.562 -18.101 1.00 92.38 244 LEU A O 1
ATOM 1947 N N . VAL A 1 245 ? 19.227 0.155 -19.248 1.00 94.12 245 VAL A N 1
ATOM 1948 C CA . VAL A 1 245 ? 20.409 0.372 -20.098 1.00 94.12 245 VAL A CA 1
ATOM 1949 C C . VAL A 1 245 ? 21.654 0.677 -19.257 1.00 94.12 245 VAL A C 1
ATOM 1951 O O . VAL A 1 245 ? 22.731 0.150 -19.537 1.00 94.12 245 VAL A O 1
ATOM 1954 N N . ALA A 1 246 ? 21.530 1.477 -18.194 1.00 94.00 246 ALA A N 1
ATOM 1955 C CA . ALA A 1 246 ? 22.635 1.755 -17.283 1.00 94.00 246 ALA A CA 1
ATOM 1956 C C . ALA A 1 246 ? 23.097 0.493 -16.539 1.00 94.00 246 ALA A C 1
ATOM 1958 O O . ALA A 1 246 ? 24.298 0.262 -16.462 1.00 94.00 246 ALA A O 1
ATOM 1959 N N . ILE A 1 247 ? 22.185 -0.354 -16.048 1.00 92.44 247 ILE A N 1
ATOM 1960 C CA . ILE A 1 247 ? 22.521 -1.636 -15.401 1.00 92.44 247 ILE A CA 1
ATOM 1961 C C . ILE A 1 247 ? 23.263 -2.566 -16.372 1.00 92.44 247 ILE A C 1
ATOM 1963 O O . ILE A 1 247 ? 24.253 -3.193 -15.980 1.00 92.44 247 ILE A O 1
ATOM 1967 N N . ILE A 1 248 ? 22.834 -2.635 -17.636 1.00 92.81 248 ILE A N 1
ATOM 1968 C CA . ILE A 1 248 ? 23.517 -3.408 -18.686 1.00 92.81 248 ILE A CA 1
ATOM 1969 C C . ILE A 1 248 ? 24.921 -2.839 -18.924 1.00 92.81 248 ILE A C 1
ATOM 1971 O O . ILE A 1 248 ? 25.908 -3.566 -18.828 1.00 92.81 248 ILE A O 1
ATOM 1975 N N . TRP A 1 249 ? 25.034 -1.531 -19.162 1.00 91.94 249 TRP A N 1
ATOM 1976 C CA . TRP A 1 249 ? 26.310 -0.854 -19.416 1.00 91.94 249 TRP A CA 1
ATOM 1977 C C . TRP A 1 249 ? 27.305 -1.008 -18.258 1.00 91.94 249 TRP A C 1
ATOM 1979 O O . TRP A 1 249 ? 28.493 -1.252 -18.479 1.00 91.94 249 TRP A O 1
ATOM 1989 N N . GLU A 1 250 ? 26.821 -0.921 -17.021 1.00 90.50 250 GLU A N 1
ATOM 1990 C CA . GLU A 1 250 ? 27.602 -1.169 -15.810 1.00 90.50 250 GLU A CA 1
ATOM 1991 C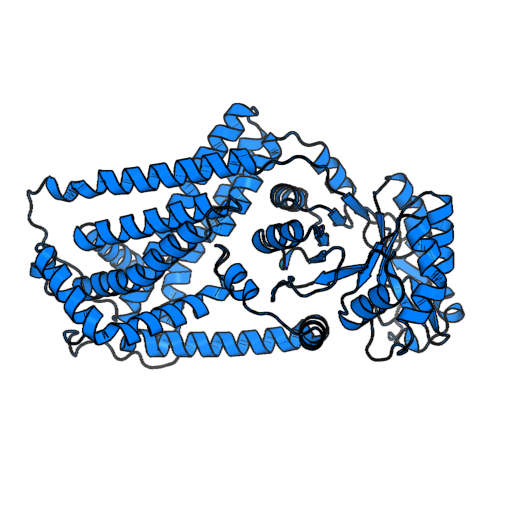 C . GLU A 1 250 ? 28.077 -2.616 -15.729 1.00 90.50 250 GLU A C 1
ATOM 1993 O O . GLU A 1 250 ? 29.259 -2.866 -15.487 1.00 90.50 250 GLU A O 1
ATOM 1998 N N . SER A 1 251 ? 27.176 -3.567 -15.985 1.00 89.00 251 SER A N 1
ATOM 1999 C CA . SER A 1 251 ? 27.485 -5.001 -15.966 1.00 89.00 251 SER A CA 1
ATOM 2000 C C . SER A 1 251 ? 28.519 -5.382 -17.028 1.00 89.00 251 SER A C 1
ATOM 2002 O O . SER A 1 251 ? 29.296 -6.308 -16.816 1.00 89.00 251 SER A O 1
ATOM 2004 N N . LEU A 1 252 ? 28.583 -4.646 -18.141 1.00 87.25 252 LEU A N 1
ATOM 2005 C CA . LEU A 1 252 ? 29.592 -4.827 -19.188 1.00 87.25 252 LEU A CA 1
ATOM 2006 C C . LEU A 1 252 ? 30.941 -4.154 -18.880 1.00 87.25 252 LEU A C 1
ATOM 2008 O O . LEU A 1 252 ? 31.875 -4.298 -19.669 1.00 87.25 252 LEU A O 1
ATOM 2012 N N . GLY A 1 253 ? 31.069 -3.436 -17.761 1.00 86.12 253 GLY A N 1
ATOM 2013 C CA . GLY A 1 253 ? 32.304 -2.743 -17.385 1.00 86.12 253 GLY A CA 1
ATOM 2014 C C . GLY A 1 253 ? 32.468 -1.363 -18.027 1.00 86.12 253 GLY A C 1
ATOM 2015 O O . GLY A 1 253 ? 33.592 -0.887 -18.164 1.00 86.12 253 GLY A O 1
ATOM 2016 N N . GLN A 1 254 ? 31.363 -0.709 -18.394 1.00 88.88 254 GLN A N 1
ATOM 2017 C CA . GLN A 1 254 ? 31.332 0.613 -19.027 1.00 88.88 254 GLN A CA 1
ATOM 2018 C C . GLN A 1 254 ? 32.107 0.707 -20.352 1.00 88.88 254 GLN A C 1
ATOM 2020 O O . GLN A 1 254 ? 32.976 1.583 -20.481 1.00 88.88 254 GLN A O 1
ATOM 2025 N N . PRO A 1 255 ? 31.808 -0.148 -21.352 1.00 86.44 255 PRO A N 1
ATOM 2026 C CA . PRO A 1 255 ? 32.466 -0.065 -22.649 1.00 86.44 255 PRO A CA 1
ATOM 2027 C C . PRO A 1 255 ? 32.323 1.344 -23.236 1.00 86.44 255 PRO A C 1
ATOM 2029 O O . PRO A 1 255 ? 31.290 2.012 -23.095 1.00 86.44 255 PRO A O 1
ATOM 2032 N N . THR A 1 256 ? 33.393 1.824 -23.866 1.00 84.56 256 THR A N 1
ATOM 2033 C CA . THR A 1 256 ? 33.360 3.079 -24.615 1.00 84.56 256 THR A CA 1
ATOM 2034 C C . THR A 1 256 ? 32.579 2.866 -25.900 1.00 84.56 256 THR A C 1
ATOM 2036 O O . THR A 1 256 ? 33.016 2.111 -26.761 1.00 84.56 256 THR A O 1
ATOM 2039 N N . PHE A 1 257 ? 31.451 3.558 -26.042 1.00 85.06 257 PHE A N 1
ATOM 2040 C CA . PHE A 1 257 ? 30.604 3.475 -27.226 1.00 85.06 257 PHE A CA 1
ATOM 2041 C C . PHE A 1 257 ? 30.685 4.782 -28.020 1.00 85.06 257 PHE A C 1
ATOM 2043 O O . PHE A 1 257 ? 30.049 5.779 -27.670 1.00 85.06 257 PHE A O 1
ATOM 2050 N N . ASN A 1 258 ? 31.528 4.796 -29.054 1.00 83.69 258 ASN A N 1
ATOM 2051 C CA . ASN A 1 258 ? 31.747 5.954 -29.921 1.00 83.69 258 ASN A CA 1
ATOM 2052 C C . ASN A 1 258 ? 31.730 5.543 -31.407 1.00 83.69 258 ASN A C 1
ATOM 2054 O O . ASN A 1 258 ? 32.772 5.636 -32.052 1.00 83.69 258 ASN A O 1
ATOM 2058 N N . PRO A 1 259 ? 30.596 5.039 -31.933 1.00 82.19 259 PRO A N 1
ATOM 2059 C CA . PRO A 1 259 ? 30.481 4.689 -33.345 1.00 82.19 259 PRO A CA 1
ATOM 2060 C C . PRO A 1 259 ? 30.467 5.935 -34.236 1.00 82.19 259 PRO A C 1
ATOM 2062 O O . PRO A 1 259 ? 30.049 7.014 -33.796 1.00 82.19 259 PRO A O 1
ATOM 2065 N N . ASP A 1 260 ? 30.881 5.743 -35.486 1.00 80.75 260 ASP A N 1
ATOM 2066 C CA . ASP A 1 260 ? 30.783 6.729 -36.556 1.00 80.75 260 ASP A CA 1
ATOM 2067 C C . ASP A 1 260 ? 29.524 6.439 -37.382 1.00 80.75 260 ASP A C 1
ATOM 2069 O O . ASP A 1 260 ? 29.449 5.447 -38.108 1.00 80.75 260 ASP A O 1
ATOM 2073 N N . PHE A 1 261 ? 28.513 7.295 -37.241 1.00 79.94 261 PHE A N 1
ATOM 2074 C CA . PHE A 1 261 ? 27.293 7.226 -38.044 1.00 79.94 261 PHE A CA 1
ATOM 2075 C C . PHE A 1 261 ? 27.523 7.893 -39.400 1.00 79.94 261 PHE A C 1
ATOM 2077 O O . PHE A 1 261 ? 28.121 8.973 -39.469 1.00 79.94 261 PHE A O 1
ATOM 2084 N N . GLU A 1 262 ? 27.033 7.276 -40.474 1.00 72.44 262 GLU A N 1
ATOM 2085 C CA . GLU A 1 262 ? 27.122 7.861 -41.811 1.00 72.44 262 GLU A CA 1
ATOM 2086 C C . GLU A 1 262 ? 26.347 9.189 -41.871 1.00 72.44 262 GLU A C 1
ATOM 2088 O O . GLU A 1 262 ? 25.160 9.280 -41.555 1.00 72.44 262 GLU A O 1
ATOM 2093 N N . LYS A 1 263 ? 27.043 10.270 -42.244 1.00 61.16 263 LYS A N 1
ATOM 2094 C CA . LYS A 1 263 ? 26.443 11.601 -42.389 1.00 61.16 263 LYS A CA 1
ATOM 2095 C C . LYS A 1 263 ? 25.657 11.654 -43.698 1.00 61.16 263 LYS A C 1
ATOM 2097 O O . LYS A 1 263 ? 26.264 11.809 -44.751 1.00 61.16 263 LYS A O 1
ATOM 2102 N N . GLY A 1 264 ? 24.330 11.603 -43.634 1.00 56.59 264 GLY A N 1
ATOM 2103 C CA . GLY A 1 264 ? 23.498 11.927 -44.799 1.00 56.59 264 GLY A CA 1
ATOM 2104 C C . GLY A 1 264 ? 22.150 11.231 -44.882 1.00 56.59 264 GLY A C 1
ATOM 2105 O O . GLY A 1 264 ? 21.316 11.672 -45.668 1.00 56.59 264 GLY A O 1
ATOM 2106 N N . ASP A 1 265 ? 21.890 10.204 -44.076 1.00 52.81 265 ASP A N 1
ATOM 2107 C CA . ASP A 1 265 ? 20.653 9.452 -44.236 1.00 52.81 265 ASP A CA 1
ATOM 2108 C C . ASP A 1 265 ? 19.515 10.057 -43.398 1.00 52.81 265 ASP A C 1
ATOM 2110 O O . ASP A 1 265 ? 19.350 9.791 -42.202 1.00 52.81 265 ASP A O 1
ATOM 2114 N N . LEU A 1 266 ? 18.701 10.905 -44.034 1.00 48.09 266 LEU A N 1
ATOM 2115 C CA . LEU A 1 266 ? 17.455 11.429 -43.461 1.00 48.09 266 LEU A CA 1
ATOM 2116 C C . LEU A 1 266 ? 16.528 10.293 -42.980 1.00 48.09 266 LEU A C 1
ATOM 2118 O O . LEU A 1 266 ? 15.642 10.560 -42.180 1.00 48.09 266 LEU A O 1
ATOM 2122 N N . LEU A 1 267 ? 16.746 9.033 -43.386 1.00 49.38 267 LEU A N 1
ATOM 2123 C CA . LEU A 1 267 ? 16.005 7.834 -42.972 1.00 49.38 267 LEU A CA 1
ATOM 2124 C C . LEU A 1 267 ? 16.308 7.323 -41.547 1.00 49.38 267 LEU A C 1
ATOM 2126 O O . LEU A 1 267 ? 15.531 6.514 -41.027 1.00 49.38 267 LEU A O 1
ATOM 2130 N N . HIS A 1 268 ? 17.315 7.855 -40.837 1.00 54.22 268 HIS A N 1
ATOM 2131 C CA . HIS A 1 268 ? 17.466 7.645 -39.380 1.00 54.22 268 HIS A CA 1
ATOM 2132 C C . HIS A 1 268 ? 16.269 8.187 -38.559 1.00 54.22 268 HIS A C 1
ATOM 2134 O O . HIS A 1 268 ? 16.161 7.950 -37.357 1.00 54.22 268 HIS A O 1
ATOM 2140 N N . THR A 1 269 ? 15.335 8.884 -39.213 1.00 54.78 269 THR A N 1
ATOM 2141 C CA . THR A 1 269 ? 14.139 9.512 -38.643 1.00 54.78 269 THR A CA 1
ATOM 2142 C C . THR A 1 269 ? 12.888 8.624 -38.592 1.00 54.78 269 THR A C 1
ATOM 2144 O O . THR A 1 269 ? 11.893 9.027 -37.999 1.00 54.78 269 THR A O 1
ATOM 2147 N N . MET A 1 270 ? 12.872 7.392 -39.121 1.00 57.69 270 MET A N 1
ATOM 2148 C CA . MET A 1 270 ? 11.637 6.571 -39.088 1.00 57.69 270 MET A CA 1
ATOM 2149 C C . MET A 1 270 ? 11.162 6.182 -37.671 1.00 57.69 270 MET A C 1
ATOM 2151 O O . MET A 1 270 ? 10.050 5.681 -37.508 1.00 57.69 270 MET A O 1
ATOM 2155 N N . ALA A 1 271 ? 11.961 6.458 -36.635 1.00 65.50 271 ALA A N 1
ATOM 2156 C CA . ALA A 1 271 ? 11.554 6.340 -35.238 1.00 65.50 271 ALA A CA 1
ATOM 2157 C C . ALA A 1 271 ? 10.415 7.302 -34.841 1.00 65.50 271 ALA A C 1
ATOM 2159 O O . ALA A 1 271 ? 9.752 7.053 -33.832 1.00 65.50 271 ALA A O 1
ATOM 2160 N N . TRP A 1 272 ? 10.133 8.360 -35.615 1.00 73.19 272 TRP A N 1
ATOM 2161 C CA . TRP A 1 272 ? 9.041 9.291 -35.304 1.00 73.19 272 TRP A CA 1
ATOM 2162 C C . TRP A 1 272 ? 7.663 8.621 -35.317 1.00 73.19 272 TRP A C 1
ATOM 2164 O O . TRP A 1 272 ? 6.825 8.979 -34.495 1.00 73.19 272 TRP A O 1
ATOM 2174 N N . PHE A 1 273 ? 7.425 7.629 -36.188 1.00 78.00 273 PHE A N 1
ATOM 2175 C CA . PHE A 1 273 ? 6.129 6.943 -36.243 1.00 78.00 273 PHE A CA 1
ATOM 2176 C C . PHE A 1 273 ? 5.882 6.063 -35.000 1.00 78.00 273 PHE A C 1
ATOM 2178 O O . PHE A 1 273 ? 4.885 6.292 -34.315 1.00 78.00 273 PHE A O 1
ATOM 2185 N N . PRO A 1 274 ? 6.785 5.138 -34.607 1.00 82.69 274 PRO A N 1
ATOM 2186 C CA . PRO A 1 274 ? 6.630 4.384 -33.360 1.00 82.69 274 PRO A CA 1
ATOM 2187 C C . PRO A 1 274 ? 6.688 5.264 -32.106 1.00 82.69 274 PRO A C 1
ATOM 2189 O O . PRO A 1 274 ? 5.957 5.009 -31.155 1.00 82.69 274 PRO A O 1
ATOM 2192 N N . THR A 1 275 ? 7.490 6.335 -32.105 1.00 85.25 275 THR A N 1
ATOM 2193 C CA . THR A 1 275 ? 7.488 7.312 -31.001 1.00 85.25 275 THR A CA 1
ATOM 2194 C C . THR A 1 275 ? 6.127 7.994 -30.889 1.00 85.25 275 THR A C 1
ATOM 2196 O O . THR A 1 275 ? 5.563 8.067 -29.800 1.00 85.25 275 THR A O 1
ATOM 2199 N N . GLY A 1 276 ? 5.564 8.440 -32.015 1.00 87.25 276 GLY A N 1
ATOM 2200 C CA . GLY A 1 276 ? 4.223 9.016 -32.077 1.00 87.25 276 GLY A CA 1
ATOM 2201 C C . GLY A 1 276 ? 3.147 8.040 -31.601 1.00 87.25 276 GLY A C 1
ATOM 2202 O O . GLY A 1 276 ? 2.258 8.443 -30.855 1.00 87.25 276 GLY A O 1
ATOM 2203 N N . LEU A 1 277 ? 3.264 6.752 -31.946 1.00 90.19 277 LEU A N 1
ATOM 2204 C CA . LEU A 1 277 ? 2.377 5.698 -31.449 1.00 90.19 277 LEU A CA 1
ATOM 2205 C C . LEU A 1 277 ? 2.480 5.533 -29.928 1.00 90.19 277 LEU A C 1
ATOM 2207 O O . LEU A 1 277 ? 1.452 5.508 -29.259 1.00 90.19 277 LEU A O 1
ATOM 2211 N N . VAL A 1 278 ? 3.688 5.454 -29.362 1.00 90.25 278 VAL A N 1
ATOM 2212 C CA . VAL A 1 278 ? 3.873 5.346 -27.903 1.00 90.25 278 VAL A CA 1
ATOM 2213 C C . VAL A 1 278 ? 3.296 6.573 -27.193 1.00 90.25 278 VAL A C 1
ATOM 2215 O O . VAL A 1 278 ? 2.553 6.421 -26.227 1.00 90.25 278 VAL A O 1
ATOM 2218 N N . VAL A 1 279 ? 3.551 7.784 -27.698 1.00 91.44 279 VAL A N 1
ATOM 2219 C CA . VAL A 1 279 ? 2.977 9.025 -27.146 1.00 91.44 279 VAL A CA 1
ATOM 2220 C C . VAL A 1 279 ? 1.448 9.009 -27.217 1.00 91.44 279 VAL A C 1
ATOM 2222 O O . VAL A 1 279 ? 0.788 9.359 -26.238 1.00 91.44 279 VAL A O 1
ATOM 2225 N N . LEU A 1 280 ? 0.876 8.557 -28.336 1.00 93.38 280 LEU A N 1
ATOM 2226 C CA . LEU A 1 280 ? -0.568 8.400 -28.493 1.00 93.38 280 LEU A CA 1
ATOM 2227 C C . LEU A 1 280 ? -1.134 7.398 -27.479 1.00 93.38 280 LEU A C 1
ATOM 2229 O O . LEU A 1 280 ? -2.127 7.703 -26.823 1.00 93.38 280 LEU A O 1
ATOM 2233 N N . LEU A 1 281 ? -0.494 6.238 -27.305 1.00 93.62 281 LEU A N 1
ATOM 2234 C CA . LEU A 1 281 ? -0.902 5.220 -26.333 1.00 93.62 281 LEU A CA 1
ATOM 2235 C C . LEU A 1 281 ? -0.836 5.754 -24.896 1.00 93.62 281 LEU A C 1
ATOM 2237 O O . LEU A 1 281 ? -1.772 5.549 -24.128 1.00 93.62 281 LEU A O 1
ATOM 2241 N N . ILE A 1 282 ? 0.213 6.496 -24.531 1.00 91.94 282 ILE A N 1
ATOM 2242 C CA . ILE A 1 282 ? 0.317 7.136 -23.209 1.00 91.94 282 ILE A CA 1
ATOM 2243 C C . ILE A 1 282 ? -0.787 8.193 -23.027 1.00 91.94 282 ILE A C 1
ATOM 2245 O O . ILE A 1 282 ? -1.384 8.292 -21.952 1.00 91.94 282 ILE A O 1
ATOM 2249 N N . GLY A 1 283 ? -1.105 8.958 -24.074 1.00 93.00 283 GLY A N 1
ATOM 2250 C CA . GLY A 1 283 ? -2.221 9.906 -24.066 1.00 93.00 283 GLY A CA 1
ATOM 2251 C C . GLY A 1 283 ? -3.577 9.215 -23.884 1.00 93.00 283 GLY A C 1
ATOM 2252 O O . GLY A 1 283 ? -4.387 9.649 -23.064 1.00 93.00 283 GLY A O 1
ATOM 2253 N N . MET A 1 284 ? -3.807 8.099 -24.582 1.00 91.62 284 MET A N 1
ATOM 2254 C CA . MET A 1 284 ? -5.005 7.264 -24.427 1.00 91.62 284 MET A CA 1
ATOM 2255 C C . MET A 1 284 ? -5.110 6.671 -23.020 1.00 91.62 284 MET A C 1
ATOM 2257 O O . MET A 1 284 ? -6.182 6.708 -22.418 1.00 91.62 284 MET A O 1
ATOM 2261 N N . PHE A 1 285 ? -4.001 6.174 -22.474 1.00 89.00 285 PHE A N 1
ATOM 2262 C CA . PHE A 1 285 ? -3.925 5.680 -21.103 1.00 89.00 285 PHE A CA 1
ATOM 2263 C C . PHE A 1 285 ? -4.289 6.775 -20.089 1.00 89.00 285 PHE A C 1
ATOM 2265 O O . PHE A 1 285 ? -5.159 6.572 -19.242 1.00 89.00 285 PHE A O 1
ATOM 2272 N N . SER A 1 286 ? -3.703 7.970 -20.225 1.00 90.06 286 SER A N 1
ATOM 2273 C CA . SER A 1 286 ? -4.022 9.127 -19.378 1.00 90.06 286 SER A CA 1
ATOM 2274 C C . SER A 1 286 ? -5.491 9.543 -19.498 1.00 90.06 286 SER A C 1
ATOM 2276 O O . SER A 1 286 ? -6.136 9.849 -18.494 1.00 90.06 286 SER A O 1
ATOM 2278 N N . PHE A 1 287 ? -6.056 9.518 -20.709 1.00 89.69 287 PHE A N 1
ATOM 2279 C CA . PHE A 1 287 ? -7.481 9.766 -20.932 1.00 89.69 287 PHE A CA 1
ATOM 2280 C C . PHE A 1 287 ? -8.355 8.750 -20.194 1.00 89.69 287 PHE A C 1
ATOM 2282 O O . PHE A 1 287 ? -9.277 9.141 -19.475 1.00 89.69 287 PHE A O 1
ATOM 2289 N N . GLN A 1 288 ? -8.041 7.460 -20.315 1.00 85.81 288 GLN A N 1
ATOM 2290 C CA . GLN A 1 288 ? -8.772 6.388 -19.646 1.00 85.81 288 GLN A CA 1
ATOM 2291 C C . GLN A 1 288 ? -8.708 6.523 -18.118 1.00 85.81 288 GLN A C 1
ATOM 2293 O O . GLN A 1 288 ? -9.748 6.448 -17.459 1.00 85.81 288 GLN A O 1
ATOM 2298 N N . ALA A 1 289 ? -7.526 6.800 -17.560 1.00 84.44 289 ALA A N 1
ATOM 2299 C CA . ALA A 1 289 ? -7.335 6.993 -16.123 1.00 84.44 289 ALA A CA 1
ATOM 2300 C C . ALA A 1 289 ? -8.235 8.106 -15.561 1.00 84.44 289 ALA A C 1
ATOM 2302 O O . ALA A 1 289 ? -8.855 7.938 -14.515 1.00 84.44 289 ALA A O 1
ATOM 2303 N N . PHE A 1 290 ? -8.394 9.218 -16.280 1.00 84.88 290 PHE A N 1
ATOM 2304 C CA . PHE A 1 290 ? -9.289 10.304 -15.869 1.00 84.88 290 PHE A CA 1
ATOM 2305 C C . PHE A 1 290 ? -10.763 10.056 -16.191 1.00 84.88 290 PHE A C 1
ATOM 2307 O O . PHE A 1 290 ? -11.624 10.715 -15.605 1.00 84.88 290 PHE A O 1
ATOM 2314 N N . HIS A 1 291 ? -11.083 9.184 -17.146 1.00 80.62 291 HIS A N 1
ATOM 2315 C CA . HIS A 1 291 ? -12.465 8.831 -17.471 1.00 80.62 291 HIS A CA 1
ATOM 2316 C C . HIS A 1 291 ? -13.073 7.892 -16.425 1.00 80.62 291 HIS A C 1
ATOM 2318 O O . HIS A 1 291 ? -14.222 8.090 -16.039 1.00 80.62 291 HIS A O 1
ATOM 2324 N N . PHE A 1 292 ? -12.286 6.939 -15.917 1.00 70.75 292 PHE A N 1
ATOM 2325 C CA . PHE A 1 292 ? -12.743 5.930 -14.955 1.00 70.75 292 PHE A CA 1
ATOM 2326 C C . PHE A 1 292 ? -12.276 6.170 -13.508 1.00 70.75 292 PHE A C 1
ATOM 2328 O O . PHE A 1 292 ? -12.881 5.635 -12.586 1.00 70.75 292 PHE A O 1
ATOM 2335 N N . GLY A 1 293 ? -11.243 6.988 -13.276 1.00 61.03 293 GLY A N 1
ATOM 2336 C CA . GLY A 1 293 ? -10.598 7.158 -11.963 1.00 61.03 293 GLY A CA 1
ATOM 2337 C C . GLY A 1 293 ? -11.338 8.020 -10.933 1.00 61.03 293 GLY A C 1
ATOM 2338 O O . GLY A 1 293 ? -10.803 8.264 -9.856 1.00 61.03 293 GLY A O 1
ATOM 2339 N N . VAL A 1 294 ? -12.549 8.508 -11.232 1.00 58.25 294 VAL A N 1
ATOM 2340 C CA . VAL A 1 294 ? -13.387 9.236 -10.260 1.00 58.25 294 VAL A CA 1
ATOM 2341 C C . VAL A 1 294 ? -14.781 8.625 -10.217 1.00 58.25 294 VAL A C 1
ATOM 2343 O O . VAL A 1 294 ? -15.758 9.208 -10.684 1.00 58.25 294 VAL A O 1
ATOM 2346 N N . THR A 1 295 ? -14.895 7.435 -9.641 1.00 55.72 295 THR A N 1
ATOM 2347 C CA . THR A 1 295 ? -16.186 6.937 -9.158 1.00 55.72 295 THR A CA 1
ATOM 2348 C C . THR A 1 295 ? -16.449 7.555 -7.788 1.00 55.72 295 THR A C 1
ATOM 2350 O O . THR A 1 295 ? -15.573 7.555 -6.928 1.00 55.72 295 THR A O 1
ATOM 2353 N N . ASN A 1 296 ? -17.634 8.140 -7.606 1.00 57.16 296 ASN A N 1
ATOM 2354 C CA . ASN A 1 296 ? -17.976 9.008 -6.477 1.00 57.16 296 ASN A CA 1
ATOM 2355 C C . ASN A 1 296 ? -18.940 8.367 -5.448 1.00 57.16 296 ASN A C 1
ATOM 2357 O O . ASN A 1 296 ? -19.992 8.954 -5.185 1.00 57.16 296 ASN A O 1
ATOM 2361 N N . PRO A 1 297 ? -18.667 7.195 -4.849 1.00 63.69 297 PRO A N 1
ATOM 2362 C CA . PRO A 1 297 ? -19.294 6.876 -3.578 1.00 63.69 297 PRO A CA 1
ATOM 2363 C C . PRO A 1 297 ? -18.560 7.629 -2.455 1.00 63.69 297 PRO A C 1
ATOM 2365 O O . PRO A 1 297 ? -17.335 7.754 -2.458 1.00 63.69 297 PRO A O 1
ATOM 2368 N N . GLY A 1 298 ? -19.318 8.191 -1.512 1.00 76.00 298 GLY A N 1
ATOM 2369 C CA . GLY A 1 298 ? -18.741 8.738 -0.283 1.00 76.00 298 GLY A CA 1
ATOM 2370 C C . GLY A 1 298 ? -18.058 7.638 0.536 1.00 76.00 298 GLY A C 1
ATOM 2371 O O . GLY A 1 298 ? -18.437 6.472 0.448 1.00 76.00 298 GLY A O 1
ATOM 2372 N N . VAL A 1 299 ? -17.061 8.008 1.339 1.00 90.62 299 VAL A N 1
ATOM 2373 C CA . VAL A 1 299 ? -16.285 7.055 2.146 1.00 90.62 299 VAL A CA 1
ATOM 2374 C C . VAL A 1 299 ? -16.947 6.823 3.509 1.00 90.62 299 VAL A C 1
ATOM 2376 O O . VAL A 1 299 ? -17.342 7.773 4.191 1.00 90.62 299 VAL A O 1
ATOM 2379 N N . VAL A 1 300 ? -17.021 5.565 3.954 1.00 95.50 300 VAL A N 1
ATOM 2380 C CA . VAL A 1 300 ? -17.463 5.202 5.309 1.00 95.50 300 VAL A CA 1
ATOM 2381 C C . VAL A 1 300 ? -16.500 5.806 6.330 1.00 95.50 300 VAL A C 1
ATOM 2383 O O . VAL A 1 300 ? -15.303 5.513 6.344 1.00 95.50 300 VAL A O 1
ATOM 2386 N N . SER A 1 301 ? -17.019 6.650 7.218 1.00 96.56 301 SER A N 1
ATOM 2387 C CA . SER A 1 301 ? -16.199 7.327 8.219 1.00 96.56 301 SER A CA 1
ATOM 2388 C C . SER A 1 301 ? -16.129 6.524 9.516 1.00 96.56 301 SER A C 1
ATOM 2390 O O . SER A 1 301 ? -17.153 6.197 10.118 1.00 96.56 301 SER A O 1
ATOM 2392 N N . VAL A 1 302 ? -14.915 6.200 9.964 1.00 97.81 302 VAL A N 1
ATOM 2393 C CA . VAL A 1 302 ? -14.697 5.414 11.182 1.00 97.81 302 VAL A CA 1
ATOM 2394 C C . VAL A 1 302 ? -13.812 6.187 12.160 1.00 97.81 302 VAL A C 1
ATOM 2396 O O . VAL A 1 302 ? -12.664 6.519 11.863 1.00 97.81 302 VAL A O 1
ATOM 2399 N N . ALA A 1 303 ? -14.348 6.493 13.342 1.00 97.62 303 ALA A N 1
ATOM 2400 C CA . ALA A 1 303 ? -13.604 7.164 14.405 1.00 97.62 303 ALA A CA 1
ATOM 2401 C C . ALA A 1 303 ? -12.722 6.157 15.153 1.00 97.62 303 ALA A C 1
ATOM 2403 O O . ALA A 1 303 ? -13.235 5.291 15.865 1.00 97.62 303 ALA A O 1
ATOM 2404 N N . HIS A 1 304 ? -11.407 6.282 14.990 1.00 97.31 304 HIS A N 1
ATOM 2405 C CA . HIS A 1 304 ? -10.422 5.370 15.570 1.00 97.31 304 HIS A CA 1
ATOM 2406 C C . HIS A 1 304 ? -10.417 5.463 17.105 1.00 97.31 304 HIS A C 1
ATOM 2408 O O . HIS A 1 304 ? -10.377 6.559 17.687 1.00 97.31 304 HIS A O 1
ATOM 2414 N N . ARG A 1 305 ? -10.503 4.307 17.773 1.00 96.56 305 ARG A N 1
ATOM 2415 C CA . ARG A 1 305 ? -10.553 4.163 19.240 1.00 96.56 305 ARG A CA 1
ATOM 2416 C C . ARG A 1 305 ? -11.626 5.021 19.916 1.00 96.56 305 ARG A C 1
ATOM 2418 O O . ARG A 1 305 ? -11.440 5.502 21.038 1.00 96.56 305 ARG A O 1
ATOM 2425 N N . GLY A 1 306 ? -12.733 5.291 19.229 1.00 94.38 306 GLY A N 1
ATOM 2426 C CA . GLY A 1 306 ? -13.829 6.133 19.717 1.00 94.38 306 GLY A CA 1
ATOM 2427 C C . GLY A 1 306 ? -13.467 7.582 20.002 1.00 94.38 306 GLY A C 1
ATOM 2428 O O . GLY A 1 306 ? -14.222 8.274 20.690 1.00 94.38 306 GLY A O 1
ATOM 2429 N N . THR A 1 307 ? -12.354 8.064 19.458 1.00 92.56 307 THR A N 1
ATOM 2430 C CA . THR A 1 307 ? -11.920 9.456 19.576 1.00 92.56 307 THR A CA 1
ATOM 2431 C C . THR A 1 307 ? -11.837 10.130 18.225 1.00 92.56 307 THR A C 1
ATOM 2433 O O . THR A 1 307 ? -11.497 9.521 17.217 1.00 92.56 307 THR A O 1
ATOM 2436 N N . VAL A 1 308 ? -12.093 11.432 18.223 1.00 89.50 308 VAL A N 1
ATOM 2437 C CA . VAL A 1 308 ? -11.828 12.305 17.080 1.00 89.50 308 VAL A CA 1
ATOM 2438 C C . VAL A 1 308 ? -11.184 13.579 17.588 1.00 89.50 308 VAL A C 1
ATOM 2440 O O . VAL A 1 308 ? -11.626 14.155 18.579 1.00 89.50 308 VAL A O 1
ATOM 2443 N N . ASN A 1 309 ? -10.127 14.042 16.928 1.00 86.50 309 ASN A N 1
ATOM 2444 C CA . ASN A 1 309 ? -9.483 15.324 17.223 1.00 86.50 309 ASN A CA 1
ATOM 2445 C C . ASN A 1 309 ? -9.061 15.487 18.692 1.00 86.50 309 ASN A C 1
ATOM 2447 O O . ASN A 1 309 ? -9.165 16.581 19.240 1.00 86.50 309 ASN A O 1
ATOM 2451 N N . ARG A 1 310 ? -8.601 14.400 19.333 1.00 86.38 310 ARG A N 1
ATOM 2452 C CA . ARG A 1 310 ? -8.227 14.369 20.762 1.00 86.38 310 ARG A CA 1
ATOM 2453 C C . ARG A 1 310 ? -9.354 14.832 21.700 1.00 86.38 310 ARG A C 1
ATOM 2455 O O . ARG A 1 310 ? -9.100 15.418 22.746 1.00 86.38 310 ARG A O 1
ATOM 2462 N N . ASN A 1 311 ? -10.613 14.576 21.342 1.00 91.62 311 ASN A N 1
ATOM 2463 C CA . ASN A 1 311 ? -11.776 14.979 22.139 1.00 91.62 311 ASN A CA 1
ATOM 2464 C C . ASN A 1 311 ? -11.924 14.224 23.478 1.00 91.62 311 ASN A C 1
ATOM 2466 O O . ASN A 1 311 ? -12.771 14.589 24.301 1.00 91.62 311 ASN A O 1
ATOM 2470 N N . GLY A 1 312 ? -11.120 13.198 23.742 1.00 93.12 312 GLY A N 1
ATOM 2471 C CA . GLY A 1 312 ? -11.104 12.487 25.012 1.00 93.12 312 GLY A CA 1
ATOM 2472 C C . GLY A 1 312 ? -10.104 11.341 25.013 1.00 93.12 312 GLY A C 1
ATOM 2473 O O . GLY A 1 312 ? -9.325 11.186 24.079 1.00 93.12 312 GLY A O 1
ATOM 2474 N N . VAL A 1 313 ? -10.161 10.522 26.062 1.00 95.12 313 VAL A N 1
ATOM 2475 C CA . VAL A 1 313 ? -9.284 9.358 26.206 1.00 95.12 313 VAL A CA 1
ATOM 2476 C C . VAL A 1 313 ? -9.716 8.248 25.230 1.00 95.12 313 VAL A C 1
ATOM 2478 O O . VAL A 1 313 ? -10.886 7.847 25.274 1.00 95.12 313 VAL A O 1
ATOM 2481 N N . PRO A 1 314 ? -8.818 7.729 24.368 1.00 95.31 314 PRO A N 1
ATOM 2482 C CA . PRO A 1 314 ? -9.122 6.623 23.456 1.00 95.31 314 PRO A CA 1
ATOM 2483 C C . PRO A 1 314 ? -9.678 5.394 24.180 1.00 95.31 314 PRO A C 1
ATOM 2485 O O . PRO A 1 314 ? -9.264 5.104 25.303 1.00 95.31 314 PRO A O 1
ATOM 2488 N N . ASN A 1 315 ? -10.575 4.652 23.526 1.00 96.75 315 ASN A N 1
ATOM 2489 C CA . ASN A 1 315 ? -11.199 3.425 24.031 1.00 96.75 315 ASN A CA 1
ATOM 2490 C C . ASN A 1 315 ? -12.020 3.615 25.322 1.00 96.75 315 ASN A C 1
ATOM 2492 O O . ASN A 1 315 ? -12.017 2.764 26.210 1.00 96.75 315 ASN A O 1
ATOM 2496 N N . THR A 1 316 ? -12.743 4.736 25.450 1.00 97.00 316 THR A N 1
ATOM 2497 C CA . THR A 1 316 ? -13.569 5.011 26.638 1.00 97.00 316 THR A CA 1
ATOM 2498 C C . THR A 1 316 ? -14.984 5.452 26.287 1.00 97.00 316 THR A C 1
ATOM 2500 O O . THR A 1 316 ? -15.245 6.052 25.247 1.00 97.00 316 THR A O 1
ATOM 2503 N N . ILE A 1 317 ? -15.928 5.197 27.193 1.00 97.44 317 ILE A N 1
ATOM 2504 C CA . ILE A 1 317 ? -17.309 5.685 27.057 1.00 97.44 317 ILE A CA 1
ATOM 2505 C C . ILE A 1 317 ? -17.366 7.224 27.047 1.00 97.44 317 ILE A C 1
ATOM 2507 O O . ILE A 1 317 ? -18.243 7.815 26.415 1.00 97.44 317 ILE A O 1
ATOM 2511 N N . GLN A 1 318 ? -16.439 7.895 27.738 1.00 95.88 318 GLN A N 1
ATOM 2512 C CA . GLN A 1 318 ? -16.387 9.357 27.760 1.00 95.88 318 GLN A CA 1
ATOM 2513 C C . GLN A 1 318 ? -16.071 9.932 26.374 1.00 95.88 318 GLN A C 1
ATOM 2515 O O . GLN A 1 318 ? -16.720 10.894 25.961 1.00 95.88 318 GLN A O 1
ATOM 2520 N N . SER A 1 319 ? -15.095 9.362 25.660 1.00 96.00 319 SER A N 1
ATOM 2521 C CA . SER A 1 319 ? -14.787 9.792 24.295 1.00 96.00 319 SER A CA 1
ATOM 2522 C C . SER A 1 319 ? -15.903 9.418 23.328 1.00 96.00 319 SER A C 1
ATOM 2524 O O . SER A 1 319 ? -16.311 10.282 22.558 1.00 96.00 319 SER A O 1
ATOM 2526 N N . LEU A 1 320 ? -16.499 8.225 23.459 1.00 97.44 320 LEU A N 1
ATOM 2527 C CA . LEU A 1 320 ? -17.675 7.819 22.680 1.00 97.44 320 LEU A CA 1
ATOM 2528 C C . LEU A 1 320 ? -18.774 8.887 22.712 1.00 97.44 320 LEU A C 1
ATOM 2530 O O . LEU A 1 320 ? -19.179 9.372 21.661 1.00 97.44 320 LEU A O 1
ATOM 2534 N N . LYS A 1 321 ? -19.213 9.307 23.908 1.00 96.31 321 LYS A N 1
ATOM 2535 C CA . LYS A 1 321 ? -20.295 10.298 24.079 1.00 96.31 321 LYS A CA 1
ATOM 2536 C C . LYS A 1 321 ? -20.023 11.629 23.373 1.00 96.31 321 LYS A C 1
ATOM 2538 O O . LYS A 1 321 ? -20.959 12.296 22.949 1.00 96.31 321 LYS A O 1
ATOM 2543 N N . LYS A 1 322 ? -18.755 12.024 23.250 1.00 95.38 322 LYS A N 1
ATOM 2544 C CA . LYS A 1 322 ? -18.361 13.229 22.509 1.00 95.38 322 LYS A CA 1
ATOM 2545 C C . LYS A 1 322 ? -18.251 12.959 21.010 1.00 95.38 322 LYS A C 1
ATOM 2547 O O . LYS A 1 322 ? -18.623 13.801 20.205 1.00 95.38 322 LYS A O 1
ATOM 2552 N N . THR A 1 323 ? -17.728 11.799 20.630 1.00 96.00 323 THR A N 1
ATOM 2553 C CA . THR A 1 323 ? -17.488 11.412 19.236 1.00 96.00 323 THR A CA 1
ATOM 2554 C C . THR A 1 323 ? -18.786 11.195 18.463 1.00 96.00 323 THR A C 1
ATOM 2556 O O . THR A 1 323 ? -18.871 11.636 17.320 1.00 96.00 323 THR A O 1
ATOM 2559 N N . VAL A 1 324 ? -19.824 10.618 19.083 1.00 96.25 324 VAL A N 1
ATOM 2560 C CA . VAL A 1 324 ? -21.133 10.403 18.428 1.00 96.25 324 VAL A CA 1
ATOM 2561 C C . VAL A 1 324 ? -21.789 11.697 17.938 1.00 96.25 324 VAL A C 1
ATOM 2563 O O . VAL A 1 324 ? -22.538 11.672 16.969 1.00 96.25 324 VAL A O 1
ATOM 2566 N N . GLN A 1 325 ? -21.455 12.846 18.536 1.00 94.56 325 GLN A N 1
ATOM 2567 C CA . GLN A 1 325 ? -21.952 14.164 18.113 1.00 94.56 325 GLN A CA 1
ATOM 2568 C C . GLN A 1 325 ? -21.427 14.591 16.732 1.00 94.56 325 GLN A C 1
ATOM 2570 O O . GLN A 1 325 ? -21.927 15.547 16.149 1.00 94.56 325 GLN A O 1
ATOM 2575 N N . ARG A 1 326 ? -20.398 13.912 16.210 1.00 93.69 326 ARG A N 1
ATOM 2576 C CA . ARG A 1 326 ? -19.887 14.104 14.845 1.00 93.69 326 ARG A CA 1
ATOM 2577 C C . ARG A 1 326 ? -20.501 13.138 13.829 1.00 93.69 326 ARG A C 1
ATOM 2579 O O . ARG A 1 326 ? -20.153 13.212 12.660 1.00 93.69 326 ARG A O 1
ATOM 2586 N N . HIS A 1 327 ? -21.390 12.247 14.269 1.00 94.62 327 HIS A N 1
ATOM 2587 C CA . HIS A 1 327 ? -22.091 11.274 13.429 1.00 94.62 327 HIS A CA 1
ATOM 2588 C C . HIS A 1 327 ? -21.183 10.420 12.516 1.00 94.62 327 HIS A C 1
ATOM 2590 O O . HIS A 1 327 ? -21.493 10.273 11.330 1.00 94.62 327 HIS A O 1
ATOM 2596 N N . PRO A 1 328 ? -20.066 9.842 13.011 1.00 96.44 328 PRO A N 1
ATOM 2597 C CA . PRO A 1 328 ? -19.295 8.910 12.196 1.00 96.44 328 PRO A CA 1
ATOM 2598 C C . PRO A 1 328 ? -20.127 7.665 11.869 1.00 96.44 328 PRO A C 1
ATOM 2600 O O . PRO A 1 328 ? -20.924 7.201 12.691 1.00 96.44 328 PRO A O 1
ATOM 2603 N N . SER A 1 329 ? -19.893 7.067 10.701 1.00 97.19 329 SER A N 1
ATOM 2604 C CA . SER A 1 329 ? -20.563 5.822 10.305 1.00 97.19 329 SER A CA 1
ATOM 2605 C C . SER A 1 329 ? -20.296 4.694 11.307 1.00 97.19 329 SER A C 1
ATOM 2607 O O . SER A 1 329 ? -21.214 3.949 11.648 1.00 97.19 329 SER A O 1
ATOM 2609 N N . TYR A 1 330 ? -19.062 4.609 11.815 1.00 98.44 330 TYR A N 1
ATOM 2610 C CA . TYR A 1 330 ? -18.666 3.689 12.881 1.00 98.44 330 TYR A CA 1
ATOM 2611 C C . TYR A 1 330 ? -17.748 4.360 13.904 1.00 98.44 330 TYR A C 1
ATOM 2613 O O . TYR A 1 330 ? -16.981 5.273 13.598 1.00 98.44 330 TYR A O 1
ATOM 2621 N N . VAL A 1 331 ? -17.773 3.842 15.125 1.00 98.38 331 VAL A N 1
ATOM 2622 C CA . VAL A 1 331 ? -16.709 4.038 16.110 1.00 98.38 331 VAL A CA 1
ATOM 2623 C C . VAL A 1 331 ? -15.939 2.730 16.226 1.00 98.38 331 VAL A C 1
ATOM 2625 O O . VAL A 1 331 ? -16.539 1.701 16.529 1.00 98.38 331 VAL A O 1
ATOM 2628 N N . GLU A 1 332 ? -14.637 2.767 15.965 1.00 98.50 332 GLU A N 1
ATOM 2629 C CA . GLU A 1 332 ? -13.751 1.620 16.158 1.00 98.50 332 GLU A CA 1
ATOM 2630 C C . GLU A 1 332 ? -13.251 1.578 17.609 1.00 98.50 332 GLU A C 1
ATOM 2632 O O . GLU A 1 332 ? -13.023 2.630 18.216 1.00 98.50 332 GLU A O 1
ATOM 2637 N N . ILE A 1 333 ? -13.151 0.376 18.180 1.00 98.31 333 ILE A N 1
ATOM 2638 C CA . ILE A 1 333 ? -12.594 0.130 19.511 1.00 98.31 333 ILE A CA 1
ATOM 2639 C C . ILE A 1 333 ? -11.800 -1.172 19.582 1.00 98.31 333 ILE A C 1
ATOM 2641 O O . ILE A 1 333 ? -12.201 -2.193 19.027 1.00 98.31 333 ILE A O 1
ATOM 2645 N N . ASP A 1 334 ? -10.777 -1.169 20.431 1.00 98.25 334 ASP A N 1
ATOM 2646 C CA . ASP A 1 334 ? -9.955 -2.342 20.710 1.00 98.25 334 ASP A CA 1
ATOM 2647 C C . ASP A 1 334 ? -10.463 -3.104 21.938 1.00 98.25 334 ASP A C 1
ATOM 2649 O O . ASP A 1 334 ? -10.707 -2.498 22.987 1.00 98.25 334 ASP A O 1
ATOM 2653 N N . VAL A 1 335 ? -10.554 -4.433 21.865 1.00 98.25 335 VAL A N 1
ATOM 2654 C CA . VAL A 1 335 ? -10.954 -5.281 22.996 1.00 98.25 335 VAL A CA 1
ATOM 2655 C C . VAL A 1 335 ? -9.977 -6.414 23.260 1.00 98.25 335 VAL A C 1
ATOM 2657 O O . VAL A 1 335 ? -9.385 -6.978 22.340 1.00 98.25 335 VAL A O 1
ATOM 2660 N N . GLN A 1 336 ? -9.848 -6.769 24.538 1.00 96.81 336 GLN A N 1
ATOM 2661 C CA . GLN A 1 336 ? -8.969 -7.837 25.012 1.00 96.81 336 GLN A CA 1
ATOM 2662 C C . GLN A 1 336 ? -9.623 -8.684 26.097 1.00 96.81 336 GLN A C 1
ATOM 2664 O O . GLN A 1 336 ? -10.418 -8.181 26.895 1.00 96.81 336 GLN A O 1
ATOM 2669 N N . GLU A 1 337 ? -9.255 -9.966 26.137 1.00 96.75 337 GLU A N 1
ATOM 2670 C CA . GLU A 1 337 ? -9.693 -10.896 27.175 1.00 96.75 337 GLU A CA 1
ATOM 2671 C C . GLU A 1 337 ? -8.992 -10.615 28.519 1.00 96.75 337 GLU A C 1
ATOM 2673 O O . GLU A 1 337 ? -7.780 -10.411 28.598 1.00 96.75 337 GLU A O 1
ATOM 2678 N N . THR A 1 338 ? -9.767 -10.623 29.603 1.00 96.69 338 THR A N 1
ATOM 2679 C CA . THR A 1 338 ? -9.290 -10.463 30.985 1.00 96.69 338 THR A CA 1
ATOM 2680 C C . THR A 1 338 ? -9.083 -11.815 31.678 1.00 96.69 338 THR A C 1
ATOM 2682 O O . THR A 1 338 ? -9.525 -12.863 31.199 1.00 96.69 338 THR A O 1
ATOM 2685 N N . LYS A 1 339 ? -8.462 -11.819 32.866 1.00 96.25 339 LYS A N 1
ATOM 2686 C CA . LYS A 1 339 ? -8.232 -13.034 33.675 1.00 96.25 339 LYS A CA 1
ATOM 2687 C C . LYS A 1 339 ? -9.512 -13.838 33.931 1.00 96.25 339 LYS A C 1
ATOM 2689 O O . LYS A 1 339 ? -9.519 -15.060 33.818 1.00 96.25 339 LYS A O 1
ATOM 2694 N N . ASP A 1 340 ? -10.590 -13.133 34.266 1.00 97.06 340 ASP A N 1
ATOM 2695 C CA . ASP A 1 340 ? -11.943 -13.645 34.524 1.00 97.06 340 ASP A CA 1
ATOM 2696 C C . ASP A 1 340 ? -12.782 -13.808 33.247 1.00 97.06 340 ASP A C 1
ATOM 2698 O O . ASP A 1 340 ? -14.011 -13.925 33.302 1.00 97.06 340 ASP A O 1
ATOM 2702 N N . LYS A 1 341 ? -12.113 -13.845 32.088 1.00 96.00 341 LYS A N 1
ATOM 2703 C CA . LYS A 1 341 ? -12.700 -14.208 30.797 1.00 96.00 341 LYS A CA 1
ATOM 2704 C C . LYS A 1 341 ? -13.812 -13.260 30.339 1.00 96.00 341 LYS A C 1
ATOM 2706 O O . LYS A 1 341 ? -14.745 -13.663 29.645 1.00 96.00 341 LYS A O 1
ATOM 2711 N N . GLN A 1 342 ? -13.706 -11.997 30.742 1.00 97.06 342 GLN A N 1
ATOM 2712 C CA . GLN A 1 342 ? -14.508 -10.884 30.242 1.00 97.06 342 GLN A CA 1
ATOM 2713 C C . GLN A 1 342 ? -13.707 -10.104 29.190 1.00 97.06 342 GLN A C 1
ATOM 2715 O O . GLN A 1 342 ? -12.552 -10.425 28.921 1.00 97.06 342 GLN A O 1
ATOM 2720 N N . PHE A 1 343 ? -14.312 -9.064 28.610 1.00 97.88 343 PHE A N 1
ATOM 2721 C CA . PHE A 1 343 ? -13.667 -8.221 27.602 1.00 97.88 343 PHE A CA 1
ATOM 2722 C C . PHE A 1 343 ? -13.573 -6.767 28.069 1.00 97.88 343 PHE A C 1
ATOM 2724 O O . PHE A 1 343 ? -14.592 -6.112 28.325 1.00 97.88 343 PHE A O 1
ATOM 2731 N N . VAL A 1 344 ? -12.341 -6.268 28.171 1.00 97.88 344 VAL A N 1
ATOM 2732 C CA . VAL A 1 344 ? -12.025 -4.863 28.464 1.00 97.88 344 VAL A CA 1
ATOM 2733 C C . VAL A 1 344 ? -11.767 -4.110 27.161 1.00 97.88 344 VAL A C 1
ATOM 2735 O O . VAL A 1 344 ? -11.182 -4.673 26.238 1.00 97.88 344 VAL A O 1
ATOM 2738 N N . VAL A 1 345 ? -12.191 -2.846 27.080 1.00 98.00 345 VAL A N 1
ATOM 2739 C CA . VAL A 1 345 ? -11.909 -1.975 25.930 1.00 98.00 345 VAL A CA 1
ATOM 2740 C C . VAL A 1 345 ? -10.544 -1.310 26.130 1.00 98.00 345 VAL A C 1
ATOM 2742 O O . VAL A 1 345 ? -10.410 -0.402 26.957 1.00 98.00 345 VAL A O 1
ATOM 2745 N N . LEU A 1 346 ? -9.510 -1.808 25.445 1.00 95.19 346 LEU A N 1
ATOM 2746 C CA . LEU A 1 346 ? -8.125 -1.351 25.573 1.00 95.19 346 LEU A CA 1
ATOM 2747 C C . LEU A 1 346 ? -7.226 -1.878 24.438 1.00 95.19 346 LEU A C 1
ATOM 2749 O O . LEU A 1 346 ? -7.211 -3.070 24.150 1.00 95.19 346 LEU A O 1
ATOM 2753 N N . HIS A 1 347 ? -6.394 -0.995 23.872 1.00 94.31 347 HIS A N 1
ATOM 2754 C CA . HIS A 1 347 ? -5.481 -1.314 22.765 1.00 94.31 347 HIS A CA 1
ATOM 2755 C C . HIS A 1 347 ? -4.249 -2.142 23.163 1.00 94.31 347 HIS A C 1
ATOM 2757 O O . HIS A 1 347 ? -3.921 -3.131 22.519 1.00 94.31 347 HIS A O 1
ATOM 2763 N N . ASN A 1 348 ? -3.497 -1.681 24.169 1.00 92.00 348 ASN A N 1
ATOM 2764 C CA . ASN A 1 348 ? -2.201 -2.272 24.523 1.00 92.00 348 ASN A CA 1
ATOM 2765 C C . ASN A 1 348 ? -2.407 -3.533 25.348 1.00 92.00 348 ASN A C 1
ATOM 2767 O O . ASN A 1 348 ? -3.292 -3.529 26.186 1.00 92.00 348 ASN A O 1
ATOM 2771 N N . ASP A 1 349 ? -1.564 -4.546 25.199 1.00 90.38 349 ASP A N 1
ATOM 2772 C CA . ASP A 1 349 ? -1.604 -5.803 25.969 1.00 90.38 349 ASP A CA 1
ATOM 2773 C C . ASP A 1 349 ? -1.175 -5.668 27.440 1.00 90.38 349 ASP A C 1
ATOM 2775 O O . ASP A 1 349 ? -1.344 -6.581 28.253 1.00 90.38 349 ASP A O 1
ATOM 2779 N N . THR A 1 350 ? -0.619 -4.511 27.796 1.00 92.88 350 THR A N 1
ATOM 2780 C CA . THR A 1 350 ? -0.042 -4.216 29.102 1.00 92.88 350 THR A CA 1
ATOM 2781 C C . THR A 1 350 ? -0.527 -2.872 29.640 1.00 92.88 350 THR A C 1
ATOM 2783 O O . THR A 1 350 ? -0.773 -1.912 28.899 1.00 92.88 350 THR A O 1
ATOM 2786 N N . ILE A 1 351 ? -0.637 -2.776 30.966 1.00 92.31 351 ILE A N 1
ATOM 2787 C CA . ILE A 1 351 ? -1.129 -1.588 31.663 1.00 92.31 351 ILE A CA 1
ATOM 2788 C C . ILE A 1 351 ? -0.367 -1.315 32.963 1.00 92.31 351 ILE A C 1
ATOM 2790 O O . ILE A 1 351 ? 0.050 -2.236 33.658 1.00 92.31 351 ILE A O 1
ATOM 2794 N N . ALA A 1 352 ? -0.198 -0.034 33.290 1.00 90.06 352 ALA A N 1
ATOM 2795 C CA . ALA A 1 352 ? 0.243 0.436 34.602 1.00 90.06 352 ALA A CA 1
ATOM 2796 C C . ALA A 1 352 ? -0.968 1.000 35.361 1.00 90.06 352 ALA A C 1
ATOM 2798 O O . ALA A 1 352 ? -1.781 1.713 34.762 1.00 90.06 352 ALA A O 1
ATOM 2799 N N . PHE A 1 353 ? -1.103 0.677 36.650 1.00 84.81 353 PHE A N 1
ATOM 2800 C CA . PHE A 1 353 ? -2.243 1.115 37.467 1.00 84.81 353 PHE A CA 1
ATOM 2801 C C . PHE A 1 353 ? -2.087 2.566 37.923 1.00 84.81 353 PHE A C 1
ATOM 2803 O O . PHE A 1 353 ? -3.087 3.281 38.043 1.00 84.81 353 PHE A O 1
ATOM 2810 N N . LYS A 1 354 ? -0.846 3.017 38.125 1.00 82.12 354 LYS A N 1
ATOM 2811 C CA . LYS A 1 354 ? -0.502 4.417 38.393 1.00 82.12 354 LYS A CA 1
ATOM 2812 C C . LYS A 1 354 ? 0.599 4.910 37.460 1.00 82.12 354 LYS A C 1
ATOM 2814 O O . LYS A 1 354 ? 1.365 4.133 36.892 1.00 82.12 354 LYS A O 1
ATOM 2819 N N . SER A 1 355 ? 0.672 6.231 37.304 1.00 77.50 355 SER A N 1
ATOM 2820 C CA . SER A 1 355 ? 1.780 6.866 36.588 1.00 77.50 355 SER A CA 1
ATOM 2821 C C . SER A 1 355 ? 3.105 6.532 37.280 1.00 77.50 355 SER A C 1
ATOM 2823 O O . SER A 1 355 ? 3.190 6.617 38.502 1.00 77.50 355 SER A O 1
ATOM 2825 N N . GLY A 1 356 ? 4.113 6.127 36.507 1.00 80.12 356 GLY A N 1
ATOM 2826 C CA . GLY A 1 356 ? 5.430 5.728 37.019 1.00 80.12 356 GLY A CA 1
ATOM 2827 C C . GLY A 1 356 ? 5.566 4.255 37.425 1.00 80.12 356 GLY A C 1
ATOM 2828 O O . GLY A 1 356 ? 6.681 3.811 37.678 1.00 80.12 356 GLY A O 1
ATOM 2829 N N . GLU A 1 357 ? 4.483 3.470 37.446 1.00 88.44 357 GLU A N 1
ATOM 2830 C CA . GLU A 1 357 ? 4.571 2.027 37.704 1.00 88.44 357 GLU A CA 1
ATOM 2831 C C . GLU A 1 357 ? 4.981 1.232 36.455 1.00 88.44 357 GLU A C 1
ATOM 2833 O O . GLU A 1 357 ? 4.695 1.607 35.313 1.00 88.44 357 GLU A O 1
ATOM 2838 N N . SER A 1 358 ? 5.606 0.074 36.686 1.00 90.88 358 SER A N 1
ATOM 2839 C CA . SER A 1 358 ? 5.889 -0.894 35.625 1.00 90.88 358 SER A CA 1
ATOM 2840 C C . SER A 1 358 ? 4.594 -1.441 35.028 1.00 90.88 358 SER A C 1
ATOM 2842 O O . SER A 1 358 ? 3.651 -1.787 35.744 1.00 90.88 358 SER A O 1
ATOM 2844 N N . LYS A 1 359 ? 4.551 -1.550 33.698 1.00 92.94 359 LYS A N 1
ATOM 2845 C CA . LYS A 1 359 ? 3.400 -2.122 32.996 1.00 92.94 359 LYS A CA 1
ATOM 2846 C C . LYS A 1 359 ? 3.338 -3.632 33.216 1.00 92.94 359 LYS A C 1
ATOM 2848 O O . LYS A 1 359 ? 4.359 -4.312 33.169 1.00 92.94 359 LYS A O 1
ATOM 2853 N N . ARG A 1 360 ? 2.128 -4.155 33.402 1.00 93.62 360 ARG A N 1
ATOM 2854 C CA . ARG A 1 360 ? 1.845 -5.583 33.582 1.00 93.62 360 ARG A CA 1
ATOM 2855 C C . ARG A 1 360 ? 0.829 -6.079 32.548 1.00 93.62 360 ARG A C 1
ATOM 2857 O O . ARG A 1 360 ? -0.014 -5.281 32.135 1.00 93.62 360 ARG A O 1
ATOM 2864 N N . PRO A 1 361 ? 0.878 -7.355 32.133 1.00 93.94 361 PRO A N 1
ATOM 2865 C CA . PRO A 1 361 ? -0.067 -7.911 31.165 1.00 93.94 361 PRO A CA 1
ATOM 2866 C C . PRO A 1 361 ? -1.526 -7.815 31.632 1.00 93.94 361 PRO A C 1
ATOM 2868 O O . PRO A 1 361 ? -1.833 -8.117 32.784 1.00 93.94 361 PRO A O 1
ATOM 2871 N N . ILE A 1 362 ? -2.447 -7.454 30.735 1.00 92.94 362 ILE A N 1
ATOM 2872 C CA . ILE A 1 362 ? -3.892 -7.345 31.031 1.00 92.94 362 ILE A CA 1
ATOM 2873 C C . ILE A 1 362 ? -4.473 -8.669 31.520 1.00 92.94 362 ILE A C 1
ATOM 2875 O O . ILE A 1 362 ? -5.296 -8.683 32.436 1.00 92.94 362 ILE A O 1
ATOM 2879 N N . ARG A 1 363 ? -4.000 -9.779 30.949 1.00 90.75 363 ARG A N 1
ATOM 2880 C CA . ARG A 1 363 ? -4.415 -11.146 31.292 1.00 90.75 363 ARG A CA 1
ATOM 2881 C C . ARG A 1 363 ? -4.231 -11.519 32.768 1.00 90.75 363 ARG A C 1
ATOM 2883 O O . ARG A 1 363 ? -4.826 -12.494 33.215 1.00 90.75 363 ARG A O 1
ATOM 2890 N N . ASP A 1 364 ? -3.445 -10.758 33.530 1.00 94.06 364 ASP A N 1
ATOM 2891 C CA . ASP A 1 364 ? -3.221 -11.002 34.959 1.00 94.06 364 ASP A CA 1
ATOM 2892 C C . ASP A 1 364 ? -4.328 -10.412 35.850 1.00 94.06 364 ASP A C 1
ATOM 2894 O O . ASP A 1 364 ? -4.371 -10.688 37.054 1.00 94.06 364 ASP A O 1
ATOM 2898 N N . PHE A 1 365 ? -5.230 -9.609 35.280 1.00 96.12 365 PHE A N 1
ATOM 2899 C CA . PHE A 1 365 ? -6.225 -8.839 36.021 1.00 96.12 365 PHE A CA 1
ATOM 2900 C C . PHE A 1 365 ? -7.651 -9.198 35.619 1.00 96.12 365 PHE A C 1
ATOM 2902 O O . PHE A 1 365 ? -7.958 -9.467 34.458 1.00 96.12 365 PHE A O 1
ATOM 2909 N N . THR A 1 366 ? -8.542 -9.178 36.606 1.00 97.56 366 THR A N 1
ATOM 2910 C CA . THR A 1 366 ? -9.990 -9.254 36.378 1.00 97.56 366 THR A CA 1
ATOM 2911 C C . THR A 1 366 ? -10.512 -7.945 35.789 1.00 97.56 366 THR A C 1
ATOM 2913 O O . THR A 1 366 ? -9.924 -6.879 36.005 1.00 97.56 366 THR A O 1
ATOM 2916 N N . LEU A 1 367 ? -11.651 -7.989 35.099 1.00 97.62 367 LEU A N 1
ATOM 2917 C CA . LEU A 1 367 ? -12.287 -6.784 34.560 1.00 97.62 367 LEU A CA 1
ATOM 2918 C C . LEU A 1 367 ? -12.564 -5.741 35.655 1.00 97.62 367 LEU A C 1
ATOM 2920 O O . LEU A 1 367 ? -12.258 -4.563 35.475 1.00 97.62 367 LEU A O 1
ATOM 2924 N N . ALA A 1 368 ? -13.051 -6.181 36.818 1.00 97.50 368 ALA A N 1
ATOM 2925 C CA . ALA A 1 368 ? -13.338 -5.301 37.950 1.00 97.50 368 ALA A CA 1
ATOM 2926 C C . ALA A 1 368 ? -12.086 -4.581 38.485 1.00 97.50 368 ALA A C 1
ATOM 2928 O O . ALA A 1 368 ? -12.169 -3.439 38.940 1.00 97.50 368 ALA A O 1
ATOM 2929 N N . GLN A 1 369 ? -10.914 -5.224 38.431 1.00 96.56 369 GLN A N 1
ATOM 2930 C CA . GLN A 1 369 ? -9.646 -4.577 38.779 1.00 96.56 369 GLN A CA 1
ATOM 2931 C C . GLN A 1 369 ? -9.242 -3.550 37.717 1.00 96.56 369 GLN A C 1
ATOM 2933 O O . GLN A 1 369 ? -8.842 -2.441 38.066 1.00 96.56 369 GLN A O 1
ATOM 2938 N N . LEU A 1 370 ? -9.390 -3.889 36.434 1.00 96.25 370 LEU A N 1
ATOM 2939 C CA . LEU A 1 370 ? -9.031 -3.011 35.317 1.00 96.25 370 LEU A CA 1
ATOM 2940 C C . LEU A 1 370 ? -9.906 -1.753 35.253 1.00 96.25 370 LEU A C 1
ATOM 2942 O O . LEU A 1 370 ? -9.386 -0.666 35.020 1.00 96.25 370 LEU A O 1
ATOM 2946 N N . GLN A 1 371 ? -11.204 -1.847 35.543 1.00 96.00 371 GLN A N 1
ATOM 2947 C CA . GLN A 1 371 ? -12.112 -0.687 35.565 1.00 96.00 371 GLN A CA 1
ATOM 2948 C C . GLN A 1 371 ? -11.732 0.367 36.626 1.00 96.00 371 GLN A C 1
ATOM 2950 O O . GLN A 1 371 ? -12.095 1.539 36.508 1.00 96.00 371 GLN A O 1
ATOM 2955 N N . ARG A 1 372 ? -10.943 0.001 37.646 1.00 94.06 372 ARG A N 1
ATOM 2956 C CA . ARG A 1 372 ? -10.407 0.961 38.631 1.00 94.06 372 ARG A CA 1
ATOM 2957 C C . ARG A 1 372 ? -9.256 1.797 38.074 1.00 94.06 372 ARG A C 1
ATOM 2959 O O . ARG A 1 372 ? -8.944 2.842 38.644 1.00 94.06 372 ARG A O 1
ATOM 2966 N N . VAL A 1 373 ? -8.636 1.366 36.974 1.00 91.94 373 VAL A N 1
ATOM 2967 C CA . VAL A 1 373 ? -7.519 2.079 36.355 1.00 91.94 373 VAL A CA 1
ATOM 2968 C C . VAL A 1 373 ? -8.027 3.332 35.653 1.00 91.94 373 VAL A C 1
ATOM 2970 O O . VAL A 1 373 ? -8.928 3.281 34.813 1.00 91.94 373 VAL A O 1
ATOM 2973 N N . LYS A 1 374 ? -7.405 4.466 35.985 1.00 91.56 374 LYS A N 1
ATOM 2974 C CA . LYS A 1 374 ? -7.610 5.740 35.299 1.00 91.56 374 LYS A CA 1
ATOM 2975 C C . LYS A 1 374 ? -6.583 5.886 34.184 1.00 91.56 374 LYS A C 1
ATOM 2977 O O . LYS A 1 374 ? -5.383 5.724 34.396 1.00 91.56 374 LYS A O 1
ATOM 2982 N N . ARG A 1 375 ? -7.056 6.215 32.990 1.00 90.31 375 ARG A N 1
ATOM 2983 C CA . ARG A 1 375 ? -6.243 6.546 31.823 1.00 90.31 375 ARG A CA 1
ATOM 2984 C C . ARG A 1 375 ? -6.286 8.044 31.600 1.00 90.31 375 ARG A C 1
ATOM 2986 O O . ARG A 1 375 ? -7.346 8.655 31.713 1.00 90.31 375 ARG A O 1
ATOM 2993 N N . GLN A 1 376 ? -5.127 8.603 31.280 1.00 89.19 376 GLN A N 1
ATOM 2994 C CA . GLN A 1 376 ? -4.972 10.006 30.939 1.00 89.19 376 GLN A CA 1
ATOM 2995 C C . GLN A 1 376 ? -4.508 10.131 29.496 1.00 89.19 376 GLN A C 1
ATOM 2997 O O . GLN A 1 376 ? -3.609 9.403 29.074 1.00 89.19 376 GLN A O 1
ATOM 3002 N N . ASP A 1 377 ? -5.134 11.040 28.762 1.00 86.88 377 ASP A N 1
ATOM 3003 C CA . ASP A 1 377 ? -4.745 11.416 27.406 1.00 86.88 377 ASP A CA 1
ATOM 3004 C C . ASP A 1 377 ? -5.221 12.847 27.138 1.00 86.88 377 ASP A C 1
ATOM 3006 O O . ASP A 1 377 ? -6.357 13.191 27.469 1.00 86.88 377 ASP A O 1
ATOM 3010 N N . GLY A 1 378 ? -4.344 13.706 26.611 1.00 79.62 378 GLY A N 1
ATOM 3011 C CA . GLY A 1 378 ? -4.709 15.078 26.232 1.00 79.62 378 GLY A CA 1
ATOM 3012 C C . GLY A 1 378 ? -5.334 15.927 27.351 1.00 79.62 378 GLY A C 1
ATOM 3013 O O . GLY A 1 378 ? -6.182 16.766 27.067 1.00 79.62 378 GLY A O 1
ATOM 3014 N N . GLY A 1 379 ? -4.971 15.689 28.618 1.00 83.69 379 GLY A N 1
ATOM 3015 C CA . GLY A 1 379 ? -5.547 16.377 29.785 1.00 83.69 379 GLY A CA 1
ATOM 3016 C C . GLY A 1 379 ? -6.904 15.832 30.255 1.00 83.69 379 GLY A C 1
ATOM 3017 O O . GLY A 1 379 ? -7.396 16.240 31.305 1.00 83.69 379 GLY A O 1
ATOM 3018 N N . ALA A 1 380 ? -7.500 14.876 29.538 1.00 90.38 380 ALA A N 1
ATOM 3019 C CA . ALA A 1 380 ? -8.687 14.155 29.981 1.00 90.38 380 ALA A CA 1
ATOM 3020 C C . ALA A 1 380 ? -8.304 12.945 30.844 1.00 90.38 380 ALA A C 1
ATOM 3022 O O . ALA A 1 380 ? -7.250 12.340 30.655 1.00 90.38 380 ALA A O 1
ATOM 3023 N N . THR A 1 381 ? -9.183 12.572 31.777 1.00 92.88 381 THR A N 1
ATOM 3024 C CA . THR A 1 381 ? -9.047 11.361 32.597 1.00 92.88 381 THR A CA 1
ATOM 3025 C C . THR A 1 381 ? -10.321 10.533 32.505 1.00 92.88 381 THR A C 1
ATOM 3027 O O . THR A 1 381 ? -11.410 11.064 32.716 1.00 92.88 381 THR A O 1
ATOM 3030 N N . ALA A 1 382 ? -10.187 9.235 32.242 1.00 94.00 382 ALA A N 1
ATOM 3031 C CA . ALA A 1 382 ? -11.310 8.311 32.132 1.00 94.00 382 ALA A CA 1
ATOM 3032 C C . ALA A 1 382 ? -10.973 6.935 32.714 1.00 94.00 382 ALA A C 1
ATOM 3034 O O . ALA A 1 382 ? -9.815 6.521 32.738 1.00 94.00 382 ALA A O 1
ATOM 3035 N N . HIS A 1 383 ? -11.998 6.220 33.168 1.00 94.44 383 HIS A N 1
ATOM 3036 C CA . HIS A 1 383 ? -11.879 4.826 33.583 1.00 94.44 383 HIS A CA 1
ATOM 3037 C C . HIS A 1 383 ? -11.930 3.888 32.376 1.00 94.44 383 HIS A C 1
ATOM 3039 O O . HIS A 1 383 ? -12.605 4.180 31.382 1.00 94.44 383 HIS A O 1
ATOM 3045 N N . LEU A 1 384 ? -11.247 2.745 32.477 1.00 95.19 384 LEU A N 1
ATOM 3046 C CA . LEU A 1 384 ? -11.430 1.667 31.508 1.00 95.19 384 LEU A CA 1
ATOM 3047 C C . LEU A 1 384 ? -12.879 1.178 31.515 1.00 95.19 384 LEU A C 1
ATOM 3049 O O . LEU A 1 384 ? -13.531 1.132 32.556 1.00 95.19 384 LEU A O 1
ATOM 3053 N N . SER A 1 385 ? -13.371 0.812 30.336 1.00 96.69 385 SER A N 1
ATOM 3054 C CA . SER A 1 385 ? -14.742 0.341 30.134 1.00 96.69 385 SER A CA 1
ATOM 3055 C C . SER A 1 385 ? -14.745 -1.152 29.817 1.00 96.69 385 SER A C 1
ATOM 3057 O O . SER A 1 385 ? -13.826 -1.659 29.171 1.00 96.69 385 SER A O 1
ATOM 3059 N N . SER A 1 386 ? -15.788 -1.864 30.237 1.00 98.19 386 SER A N 1
ATOM 3060 C CA . SER A 1 386 ? -16.069 -3.189 29.682 1.00 98.19 386 SER A CA 1
ATOM 3061 C C . SER A 1 386 ? -16.692 -3.060 28.292 1.00 98.19 386 SER A C 1
ATOM 3063 O O . SER A 1 386 ? -17.395 -2.085 28.008 1.00 98.19 386 SER A O 1
ATOM 3065 N N . LEU A 1 387 ? -16.514 -4.068 27.434 1.00 98.50 387 LEU A N 1
ATOM 3066 C CA . LEU A 1 387 ? -17.188 -4.094 26.130 1.00 98.50 387 LEU A CA 1
ATOM 3067 C C . LEU A 1 387 ? -18.717 -4.050 26.288 1.00 98.50 387 LEU A C 1
ATOM 3069 O O . LEU A 1 387 ? -19.417 -3.392 25.521 1.00 98.50 387 LEU A O 1
ATOM 3073 N N . ARG A 1 388 ? -19.244 -4.702 27.333 1.00 98.12 388 ARG A N 1
ATOM 3074 C CA . ARG A 1 388 ? -20.679 -4.702 27.647 1.00 98.12 388 ARG A CA 1
ATOM 3075 C C . ARG A 1 388 ? -21.215 -3.287 27.873 1.00 98.12 388 ARG A C 1
ATOM 3077 O O . ARG A 1 388 ? -22.247 -2.943 27.304 1.00 98.12 388 ARG A O 1
ATOM 3084 N N . GLU A 1 389 ? -20.541 -2.496 28.704 1.00 98.25 389 GLU A N 1
ATOM 3085 C CA . GLU A 1 389 ? -20.946 -1.114 28.991 1.00 98.25 389 GLU A CA 1
ATOM 3086 C C . GLU A 1 389 ? -20.789 -0.230 27.753 1.00 98.25 389 GLU A C 1
ATOM 3088 O O . GLU A 1 389 ? -21.671 0.577 27.462 1.00 98.25 389 GLU A O 1
ATOM 3093 N N . TYR A 1 390 ? -19.707 -0.414 26.991 1.00 98.50 390 TYR A N 1
ATOM 3094 C CA . TYR A 1 390 ? -19.453 0.375 25.789 1.00 98.50 390 TYR A CA 1
ATOM 3095 C C . TYR A 1 390 ? -20.548 0.172 24.734 1.00 98.50 390 TYR A C 1
ATOM 3097 O O . TYR A 1 390 ? -21.144 1.145 24.271 1.00 98.50 390 TYR A O 1
ATOM 3105 N N . LEU A 1 391 ? -20.885 -1.084 24.411 1.00 98.50 391 LEU A N 1
ATOM 3106 C CA . LEU A 1 391 ? -21.950 -1.408 23.453 1.00 98.50 391 LEU A CA 1
ATOM 3107 C C . LEU A 1 391 ? -23.329 -0.928 23.923 1.00 98.50 391 LEU A C 1
ATOM 3109 O O . LEU A 1 391 ? -24.159 -0.548 23.097 1.00 98.50 391 LEU A O 1
ATOM 3113 N N . ALA A 1 392 ? -23.588 -0.927 25.236 1.00 98.19 392 ALA A N 1
ATOM 3114 C CA . ALA A 1 392 ? -24.834 -0.403 25.792 1.00 98.19 392 ALA A CA 1
ATOM 3115 C C . ALA A 1 392 ? -24.957 1.113 25.577 1.00 98.19 392 ALA A C 1
ATOM 3117 O O . ALA A 1 392 ? -26.006 1.585 25.138 1.00 98.19 392 ALA A O 1
ATOM 3118 N N . VAL A 1 393 ? -23.884 1.876 25.812 1.00 98.12 393 VAL A N 1
ATOM 3119 C CA . VAL A 1 393 ? -23.890 3.325 25.554 1.00 98.12 393 VAL A CA 1
ATOM 3120 C C . VAL A 1 393 ? -23.944 3.621 24.057 1.00 98.12 393 VAL A C 1
ATOM 3122 O O . VAL A 1 393 ? -24.702 4.499 23.652 1.00 98.12 393 VAL A O 1
ATOM 3125 N N . ALA A 1 394 ? -23.217 2.874 23.224 1.00 98.12 394 ALA A N 1
ATOM 3126 C CA . ALA A 1 394 ? -23.290 3.023 21.771 1.00 98.12 394 ALA A CA 1
ATOM 3127 C C . ALA A 1 394 ? -24.720 2.779 21.255 1.00 98.12 394 ALA A C 1
ATOM 3129 O O . ALA A 1 394 ? -25.237 3.589 20.486 1.00 98.12 394 ALA A O 1
ATOM 3130 N N . ARG A 1 395 ? -25.407 1.746 21.777 1.00 97.50 395 ARG A N 1
ATOM 3131 C CA . ARG A 1 395 ? -26.830 1.466 21.497 1.00 97.50 395 ARG A CA 1
ATOM 3132 C C . ARG A 1 395 ? -27.720 2.660 21.781 1.00 97.50 395 ARG A C 1
ATOM 3134 O O . ARG A 1 395 ? -28.512 3.042 20.930 1.00 97.50 395 ARG A O 1
ATOM 3141 N N . ALA A 1 396 ? -27.591 3.210 22.986 1.00 97.81 396 ALA A N 1
ATOM 3142 C CA . ALA A 1 396 ? -28.424 4.307 23.457 1.00 97.81 396 ALA A CA 1
ATOM 3143 C C . ALA A 1 396 ? -28.231 5.590 22.631 1.00 97.81 396 ALA A C 1
ATOM 3145 O O . ALA A 1 396 ? -29.092 6.457 22.654 1.00 97.81 396 ALA A O 1
ATOM 3146 N N . ASN A 1 397 ? -27.117 5.701 21.900 1.00 97.50 397 ASN A N 1
ATOM 3147 C CA . ASN A 1 397 ? -26.803 6.831 21.025 1.00 97.50 397 ASN A CA 1
ATOM 3148 C C . ASN A 1 397 ? -26.939 6.487 19.530 1.00 97.50 397 ASN A C 1
ATOM 3150 O O . ASN A 1 397 ? -26.464 7.252 18.698 1.00 97.50 397 ASN A O 1
ATOM 3154 N N . HIS A 1 398 ? -27.534 5.339 19.176 1.00 96.69 398 HIS A N 1
ATOM 3155 C CA . HIS A 1 398 ? -27.662 4.861 17.790 1.00 96.69 398 HIS A CA 1
ATOM 3156 C C . HIS A 1 398 ? -26.332 4.812 17.007 1.00 96.69 398 HIS A C 1
ATOM 3158 O O . HIS A 1 398 ? -26.315 4.921 15.783 1.00 96.69 398 HIS A O 1
ATOM 3164 N N . GLN A 1 399 ? -25.207 4.624 17.702 1.00 98.00 399 GLN A N 1
ATOM 3165 C CA . GLN A 1 399 ? -23.881 4.560 17.093 1.00 98.00 399 GLN A CA 1
ATOM 3166 C C . GLN A 1 399 ? -23.511 3.111 16.774 1.00 98.00 399 GLN A C 1
ATOM 3168 O O . GLN A 1 399 ? -23.463 2.264 17.670 1.00 98.00 399 GLN A O 1
ATOM 3173 N N . ARG A 1 400 ? -23.175 2.837 15.510 1.00 98.50 400 ARG A N 1
ATOM 3174 C CA . ARG A 1 400 ? -22.602 1.547 15.103 1.00 98.50 400 ARG A CA 1
ATOM 3175 C C . ARG A 1 400 ? -21.145 1.447 15.553 1.00 98.50 400 ARG A C 1
ATOM 3177 O O . ARG A 1 400 ? -20.423 2.449 15.555 1.00 98.50 400 ARG A O 1
ATOM 3184 N N . VAL A 1 401 ? -20.713 0.240 15.910 1.00 98.44 401 VAL A N 1
ATOM 3185 C CA . VAL A 1 401 ? -19.374 -0.027 16.456 1.00 98.44 401 VAL A CA 1
ATOM 3186 C C . VAL A 1 401 ? -18.628 -1.022 15.572 1.00 98.44 401 VAL A C 1
ATOM 3188 O O . VAL A 1 401 ? -19.215 -2.000 15.112 1.00 98.44 401 VAL A O 1
ATOM 3191 N N . MET A 1 402 ? -17.343 -0.763 15.347 1.00 98.75 402 MET A N 1
ATOM 3192 C CA . MET A 1 402 ? -16.371 -1.696 14.781 1.00 98.75 402 MET A CA 1
ATOM 3193 C C . MET A 1 402 ? -15.477 -2.191 15.926 1.00 98.75 402 MET A C 1
ATOM 3195 O O . MET A 1 402 ? -14.873 -1.385 16.623 1.00 98.75 402 MET A O 1
ATOM 3199 N N . VAL A 1 403 ? -15.447 -3.496 16.184 1.00 98.75 403 VAL A N 1
ATOM 3200 C CA . VAL A 1 403 ? -14.723 -4.081 17.322 1.00 98.75 403 VAL A CA 1
ATOM 3201 C C . VAL A 1 403 ? -13.468 -4.795 16.831 1.00 98.75 403 VAL A C 1
ATOM 3203 O O . VAL A 1 403 ? -13.573 -5.837 16.181 1.00 98.75 403 VAL A O 1
ATOM 3206 N N . GLU A 1 404 ? -12.290 -4.282 17.183 1.00 98.50 404 GLU A N 1
ATOM 3207 C CA . GLU A 1 404 ? -11.018 -4.982 17.016 1.00 98.50 404 GLU A CA 1
ATOM 3208 C C . GLU A 1 404 ? -10.785 -5.969 18.158 1.00 98.50 404 GLU A C 1
ATOM 3210 O O . GLU A 1 404 ? -10.530 -5.579 19.297 1.00 98.50 404 GLU A O 1
ATOM 3215 N N . ILE A 1 405 ? -10.812 -7.268 17.854 1.00 98.00 405 ILE A N 1
ATOM 3216 C CA . ILE A 1 405 ? -10.374 -8.296 18.804 1.00 98.00 405 ILE A CA 1
ATOM 3217 C C . ILE A 1 405 ? -8.855 -8.426 18.705 1.00 98.00 405 ILE A C 1
ATOM 3219 O O . ILE A 1 405 ? -8.326 -9.022 17.756 1.00 98.00 405 ILE A O 1
ATOM 3223 N N . LYS A 1 406 ? -8.155 -7.897 19.712 1.00 95.94 406 LYS A N 1
ATOM 3224 C CA . LYS A 1 406 ? -6.712 -8.083 19.885 1.00 95.94 406 LYS A CA 1
ATOM 3225 C C . LYS A 1 406 ? -6.464 -9.464 20.479 1.00 95.94 406 LYS A C 1
ATOM 3227 O O . LYS A 1 406 ? -7.017 -9.798 21.524 1.00 95.94 406 LYS A O 1
ATOM 3232 N N . VAL A 1 407 ? -5.627 -10.247 19.805 1.00 92.94 407 VAL A N 1
ATOM 3233 C CA . VAL A 1 407 ? -5.307 -11.620 20.205 1.00 92.94 407 VAL A CA 1
ATOM 3234 C C . VAL A 1 407 ? -3.896 -11.674 20.763 1.00 92.94 407 VAL A C 1
ATOM 3236 O O . VAL A 1 407 ? -2.948 -11.227 20.117 1.00 92.94 407 VAL A O 1
ATOM 3239 N N . ASN A 1 408 ? -3.758 -12.283 21.932 1.00 89.00 408 ASN A N 1
ATOM 3240 C CA . ASN A 1 408 ? -2.490 -12.575 22.577 1.00 89.00 408 ASN A CA 1
ATOM 3241 C C . ASN A 1 408 ? -2.236 -14.094 22.598 1.00 89.00 408 ASN A C 1
ATOM 3243 O O . ASN A 1 408 ? -3.181 -14.875 22.722 1.00 89.00 408 ASN A O 1
ATOM 3247 N N . PRO A 1 409 ? -0.967 -14.555 22.581 1.00 85.00 409 PRO A N 1
ATOM 3248 C CA . PRO A 1 409 ? -0.642 -15.989 22.615 1.00 85.00 409 PRO A CA 1
ATOM 3249 C C . PRO A 1 409 ? -1.195 -16.766 23.824 1.00 85.00 409 PRO A C 1
ATOM 3251 O O . PRO A 1 409 ? -1.242 -17.990 23.793 1.00 85.00 409 PRO A O 1
ATOM 3254 N N . HIS A 1 410 ? -1.584 -16.061 24.890 1.00 86.69 410 HIS A N 1
ATOM 3255 C CA . HIS A 1 410 ? -2.071 -16.634 26.149 1.00 86.69 410 HIS A CA 1
ATOM 3256 C C . HIS A 1 410 ? -3.595 -16.527 26.319 1.00 86.69 410 HIS A C 1
ATOM 3258 O O . HIS A 1 410 ? -4.109 -16.863 27.389 1.00 86.69 410 HIS A O 1
ATOM 3264 N N . ASP A 1 411 ? -4.314 -16.026 25.312 1.00 91.31 411 ASP A N 1
ATOM 3265 C CA . ASP A 1 411 ? -5.772 -15.947 25.366 1.00 91.31 411 ASP A CA 1
ATOM 3266 C C . ASP A 1 411 ? -6.397 -17.348 25.388 1.00 91.31 411 ASP A C 1
ATOM 3268 O O . ASP A 1 411 ? -5.828 -18.333 24.904 1.00 91.31 411 ASP A O 1
ATOM 3272 N N . SER A 1 412 ? -7.596 -17.454 25.960 1.00 93.38 412 SER A N 1
ATOM 3273 C CA . SER A 1 412 ? -8.347 -18.707 25.998 1.00 93.38 412 SER A CA 1
ATOM 3274 C C . SER A 1 412 ? -8.589 -19.279 24.601 1.00 93.38 412 SER A C 1
ATOM 3276 O O . SER A 1 412 ? -9.066 -18.588 23.704 1.00 93.38 412 SER A O 1
ATOM 3278 N N . ALA A 1 413 ? -8.414 -20.594 24.451 1.00 92.81 413 ALA A N 1
ATOM 3279 C CA . ALA A 1 413 ? -8.747 -21.296 23.210 1.00 92.81 413 ALA A CA 1
ATOM 3280 C C . ALA A 1 413 ? -10.228 -21.138 22.794 1.00 92.81 413 ALA A C 1
ATOM 3282 O O . ALA A 1 413 ? -10.537 -21.176 21.604 1.00 92.81 413 ALA A O 1
ATOM 3283 N N . ASP A 1 414 ? -11.138 -20.940 23.758 1.00 95.31 414 ASP A N 1
ATOM 3284 C CA . ASP A 1 414 ? -12.570 -20.715 23.536 1.00 95.31 414 ASP A CA 1
ATOM 3285 C C . ASP A 1 414 ? -12.978 -19.225 23.506 1.00 95.31 414 ASP A C 1
ATOM 3287 O O . ASP A 1 414 ? -14.176 -18.930 23.470 1.00 95.31 414 ASP A O 1
ATOM 3291 N N . MET A 1 415 ? -12.017 -18.287 23.488 1.00 97.06 415 MET A N 1
ATOM 3292 C CA . MET A 1 415 ? -12.261 -16.834 23.518 1.00 97.06 415 MET A CA 1
ATOM 3293 C C . MET A 1 415 ? -13.241 -16.392 22.423 1.00 97.06 415 MET A C 1
ATOM 3295 O O . MET A 1 415 ? -14.237 -15.743 22.736 1.00 97.06 415 MET A O 1
ATOM 3299 N N . ALA A 1 416 ? -13.046 -16.818 21.169 1.00 97.44 416 ALA A N 1
ATOM 3300 C CA . ALA A 1 416 ? -13.934 -16.452 20.059 1.00 97.44 416 ALA A CA 1
ATOM 3301 C C . ALA A 1 416 ? -15.384 -16.925 20.290 1.00 97.44 416 ALA A C 1
ATOM 3303 O O . ALA A 1 416 ? -16.338 -16.167 20.114 1.00 97.44 416 ALA A O 1
ATOM 3304 N N . ARG A 1 417 ? -15.566 -18.158 20.783 1.00 97.81 417 ARG A N 1
ATOM 3305 C CA . ARG A 1 417 ? -16.890 -18.709 21.126 1.00 97.81 417 ARG A CA 1
ATOM 3306 C C . ARG A 1 417 ? -17.540 -17.948 22.271 1.00 97.81 417 ARG A C 1
ATOM 3308 O O . ARG A 1 417 ? -18.751 -17.726 22.262 1.00 97.81 417 ARG A O 1
ATOM 3315 N N . ARG A 1 418 ? -16.750 -17.552 23.268 1.00 97.50 418 ARG A N 1
ATOM 3316 C CA . ARG A 1 418 ? -17.209 -16.730 24.390 1.00 97.50 418 ARG A CA 1
ATOM 3317 C C . ARG A 1 418 ? -17.626 -15.338 23.925 1.00 97.50 418 ARG A C 1
ATOM 3319 O O . ARG A 1 418 ? -18.711 -14.900 24.304 1.00 97.50 418 ARG A O 1
ATOM 3326 N N . PHE A 1 419 ?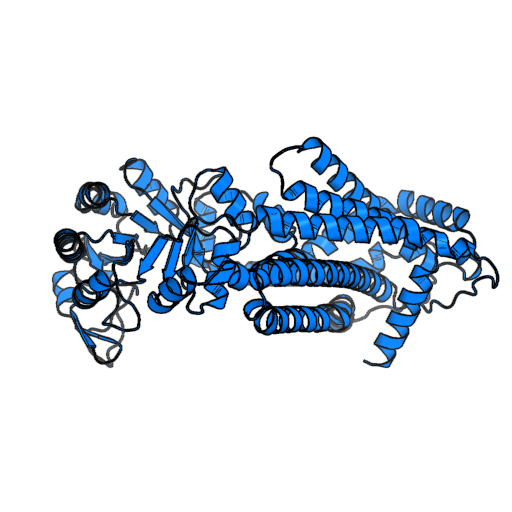 -16.825 -14.702 23.075 1.00 98.50 419 PHE A N 1
ATOM 3327 C CA . PHE A 1 419 ? -17.117 -13.402 22.480 1.00 98.50 419 PHE A CA 1
ATOM 3328 C C . PHE A 1 419 ? -18.446 -13.427 21.716 1.00 98.50 419 PHE A C 1
ATOM 3330 O O . PHE A 1 419 ? -19.349 -12.652 22.030 1.00 98.50 419 PHE A O 1
ATOM 3337 N N . VAL A 1 420 ? -18.615 -14.368 20.780 1.00 98.19 420 VAL A N 1
ATOM 3338 C CA . VAL A 1 420 ? -19.844 -14.489 19.977 1.00 98.19 420 VAL A CA 1
ATOM 3339 C C . VAL A 1 420 ? -21.060 -14.748 20.864 1.00 98.19 420 VAL A C 1
ATOM 3341 O O . VAL A 1 420 ? -22.072 -14.060 20.737 1.00 98.19 420 VAL A O 1
ATOM 3344 N N . ARG A 1 421 ? -20.953 -15.662 21.837 1.00 97.88 421 ARG A N 1
ATOM 3345 C CA . ARG A 1 421 ? -22.049 -15.949 22.777 1.00 97.88 421 ARG A CA 1
ATOM 3346 C C . ARG A 1 421 ? -22.479 -14.713 23.575 1.00 97.88 421 ARG A C 1
ATOM 3348 O O . ARG A 1 421 ? -23.666 -14.541 23.836 1.00 97.88 421 ARG A O 1
ATOM 3355 N N . GLN A 1 422 ? -21.532 -13.877 24.000 1.00 97.38 422 GLN A N 1
ATOM 3356 C CA . GLN A 1 422 ? -21.819 -12.706 24.834 1.00 97.38 422 GLN A CA 1
ATOM 3357 C C . GLN A 1 422 ? -22.270 -11.478 24.023 1.00 97.38 422 GLN A C 1
ATOM 3359 O O . GLN A 1 422 ? -23.106 -10.701 24.507 1.00 97.38 422 GLN A O 1
ATOM 3364 N N . TYR A 1 423 ? -21.731 -11.293 22.812 1.00 98.25 423 TYR A N 1
ATOM 3365 C CA . TYR A 1 423 ? -21.842 -10.036 22.063 1.00 98.25 423 TYR A CA 1
ATOM 3366 C C . TYR A 1 423 ? -22.303 -10.176 20.606 1.00 98.25 423 TYR A C 1
ATOM 3368 O O . TYR A 1 423 ? -22.841 -9.200 20.092 1.00 98.25 423 TYR A O 1
ATOM 3376 N N . GLY A 1 424 ? -22.185 -11.345 19.964 1.00 97.31 424 GLY A N 1
ATOM 3377 C CA . GLY A 1 424 ? -22.456 -11.548 18.528 1.00 97.31 424 GLY A CA 1
ATOM 3378 C C . GLY A 1 424 ? -23.818 -11.008 18.086 1.00 97.31 424 GLY A C 1
ATOM 3379 O O . GLY A 1 424 ? -23.884 -10.008 17.375 1.00 97.31 424 GLY A O 1
ATOM 3380 N N . ARG A 1 425 ? -24.912 -11.542 18.651 1.00 96.44 425 ARG A N 1
ATOM 3381 C CA . ARG A 1 425 ? -26.286 -11.065 18.374 1.00 96.44 425 ARG A CA 1
ATOM 3382 C C . ARG A 1 425 ? -26.475 -9.562 18.598 1.00 96.44 425 ARG A C 1
ATOM 3384 O O . ARG A 1 425 ? -27.259 -8.922 17.906 1.00 96.44 425 ARG A O 1
ATOM 3391 N N . LYS A 1 426 ? -25.793 -8.982 19.594 1.00 96.75 426 LYS A N 1
ATOM 3392 C CA . LYS A 1 426 ? -25.910 -7.548 19.909 1.00 96.75 426 LYS A CA 1
ATOM 3393 C C . LYS A 1 426 ? -25.204 -6.680 18.874 1.00 96.75 426 LYS A C 1
ATOM 3395 O O . LYS A 1 426 ? -25.720 -5.602 18.596 1.00 96.75 426 LYS A O 1
ATOM 3400 N N . ILE A 1 427 ? -24.061 -7.138 18.366 1.00 98.00 427 ILE A N 1
ATOM 3401 C CA . ILE A 1 427 ? -23.284 -6.475 17.316 1.00 98.00 427 ILE A CA 1
ATOM 3402 C C . ILE A 1 427 ? -24.047 -6.564 15.990 1.00 98.00 427 ILE A C 1
ATOM 3404 O O . ILE A 1 427 ? -24.281 -5.528 15.371 1.00 98.00 427 ILE A O 1
ATOM 3408 N N . VAL A 1 428 ? -24.541 -7.752 15.620 1.00 97.69 428 VAL A N 1
ATOM 3409 C CA . VAL A 1 428 ? -25.352 -7.968 14.405 1.00 97.69 428 VAL A CA 1
ATOM 3410 C C . VAL A 1 428 ? -26.610 -7.094 14.415 1.00 97.69 428 VAL A C 1
ATOM 3412 O O . VAL A 1 428 ? -26.841 -6.335 13.478 1.00 97.69 428 VAL A O 1
ATOM 3415 N N . ALA A 1 429 ? -27.372 -7.087 15.517 1.00 96.50 429 ALA A N 1
ATOM 3416 C CA . ALA A 1 429 ? -28.579 -6.259 15.646 1.00 96.50 429 ALA A CA 1
ATOM 3417 C C . ALA A 1 429 ? -28.317 -4.742 15.539 1.00 96.50 429 ALA A C 1
ATOM 3419 O O . ALA A 1 429 ? -29.245 -3.969 15.318 1.00 96.50 429 ALA A O 1
ATOM 3420 N N . GLN A 1 430 ? -27.071 -4.302 15.723 1.00 95.38 430 GLN A N 1
ATOM 3421 C CA . GLN A 1 430 ? -26.648 -2.907 15.575 1.00 95.38 430 GLN A CA 1
ATOM 3422 C C . GLN A 1 430 ? -25.922 -2.634 14.260 1.00 95.38 430 GLN A C 1
ATOM 3424 O O . GLN A 1 430 ? -25.388 -1.537 14.092 1.00 95.38 430 GLN A O 1
ATOM 3429 N N . GLN A 1 431 ? -25.873 -3.609 13.347 1.00 97.56 431 GLN A N 1
ATOM 3430 C CA . GLN A 1 431 ? -25.115 -3.517 12.097 1.00 97.56 431 GLN A CA 1
ATOM 3431 C C . GLN A 1 431 ? -23.633 -3.181 12.353 1.00 97.56 431 GLN A C 1
ATOM 3433 O O . GLN A 1 431 ? -23.012 -2.426 11.601 1.00 97.56 431 GLN A O 1
ATOM 3438 N N . GLY A 1 432 ? -23.097 -3.678 13.473 1.00 97.94 432 GLY A N 1
ATOM 3439 C CA . GLY A 1 432 ? -21.706 -3.512 13.867 1.00 97.94 432 GLY A CA 1
ATOM 3440 C C . GLY A 1 432 ? -20.776 -4.460 13.115 1.00 97.94 432 GLY A C 1
ATOM 3441 O O . GLY A 1 432 ? -21.212 -5.448 12.527 1.00 97.94 432 GLY A O 1
ATOM 3442 N N . LEU A 1 433 ? -19.486 -4.148 13.157 1.00 98.56 433 LEU A N 1
ATOM 3443 C CA . LEU A 1 433 ? -18.427 -4.897 12.484 1.00 98.56 433 LEU A CA 1
ATOM 3444 C C . LEU A 1 433 ? -17.468 -5.480 13.519 1.00 98.56 433 LEU A C 1
ATOM 3446 O O . LEU A 1 433 ? -17.277 -4.905 14.591 1.00 98.56 433 LEU A O 1
ATOM 3450 N N . VAL A 1 434 ? -16.832 -6.598 13.191 1.00 98.69 434 VAL A N 1
ATOM 3451 C CA . VAL A 1 434 ? -15.712 -7.149 13.961 1.00 98.69 434 VAL A CA 1
ATOM 3452 C C . VAL A 1 434 ? -14.520 -7.271 13.030 1.00 98.69 434 VAL A C 1
ATOM 3454 O O . VAL A 1 434 ? -14.682 -7.599 11.863 1.00 98.69 434 VAL A O 1
ATOM 3457 N N . HIS A 1 435 ? -13.313 -7.015 13.510 1.00 98.38 435 HIS A N 1
ATOM 3458 C CA . HIS A 1 435 ? -12.100 -7.327 12.759 1.00 98.38 435 HIS A CA 1
ATOM 3459 C C . HIS A 1 435 ? -10.967 -7.748 13.691 1.00 98.38 435 HIS A C 1
ATOM 3461 O O . HIS A 1 435 ? -11.021 -7.547 14.905 1.00 98.38 435 HIS A O 1
ATOM 3467 N N . THR A 1 436 ? -9.963 -8.422 13.144 1.00 96.88 436 THR A N 1
ATOM 3468 C CA . THR A 1 436 ? -8.816 -8.908 13.917 1.00 96.88 436 THR A CA 1
ATOM 3469 C C . THR A 1 436 ? -7.602 -9.103 13.016 1.00 96.88 436 THR A C 1
ATOM 3471 O O . THR A 1 436 ? -7.740 -9.323 11.813 1.00 96.88 436 THR A O 1
ATOM 3474 N N . MET A 1 437 ? -6.405 -9.046 13.600 1.00 94.12 437 MET A N 1
ATOM 3475 C CA . MET A 1 437 ? -5.150 -9.414 12.933 1.00 94.12 437 MET A CA 1
ATOM 3476 C C . MET A 1 437 ? -4.892 -10.930 12.918 1.00 94.12 437 MET A C 1
ATOM 3478 O O . MET A 1 437 ? -3.952 -11.374 12.261 1.00 94.12 437 MET A O 1
ATOM 3482 N N . SER A 1 438 ? -5.699 -11.734 13.624 1.00 93.50 438 SER A N 1
ATOM 3483 C CA . SER A 1 438 ? -5.539 -13.192 13.667 1.00 93.50 438 SER A CA 1
ATOM 3484 C C . SER A 1 438 ? -6.480 -13.897 12.691 1.00 93.50 438 SER A C 1
ATOM 3486 O O . SER A 1 438 ? -7.699 -13.905 12.875 1.00 93.50 438 SER A O 1
ATOM 3488 N N . TYR A 1 439 ? -5.902 -14.566 11.699 1.00 92.25 439 TYR A N 1
ATOM 3489 C CA . TYR A 1 439 ? -6.594 -15.459 10.777 1.00 92.25 439 TYR A CA 1
ATOM 3490 C C . TYR A 1 439 ? -7.337 -16.574 11.522 1.00 92.25 439 TYR A C 1
ATOM 3492 O O . TYR A 1 439 ? -8.496 -16.868 11.207 1.00 92.25 439 TYR A O 1
ATOM 3500 N N . LYS A 1 440 ? -6.707 -17.185 12.538 1.00 92.88 440 LYS A N 1
ATOM 3501 C CA . LYS A 1 440 ? -7.356 -18.207 13.371 1.00 92.88 440 LYS A CA 1
ATOM 3502 C C . LYS A 1 440 ? -8.627 -17.674 14.031 1.00 92.88 440 LYS A C 1
ATOM 3504 O O . LYS A 1 440 ? -9.674 -18.309 13.914 1.00 92.88 440 LYS A O 1
ATOM 3509 N N . THR A 1 441 ? -8.558 -16.521 14.696 1.00 95.56 441 THR A N 1
ATOM 3510 C CA . THR A 1 441 ? -9.729 -15.918 15.355 1.00 95.56 441 THR A CA 1
ATOM 3511 C C . THR A 1 441 ? -10.794 -15.523 14.337 1.00 95.56 441 THR A C 1
ATOM 3513 O O . THR A 1 441 ? -11.963 -15.831 14.549 1.00 95.56 441 THR A O 1
ATOM 3516 N N . LEU A 1 442 ? -10.408 -14.930 13.204 1.00 95.62 442 LEU A N 1
ATOM 3517 C CA . LEU A 1 442 ? -11.316 -14.608 12.099 1.00 95.62 442 LEU A CA 1
ATOM 3518 C C . LEU A 1 442 ? -12.101 -15.842 11.627 1.00 95.62 442 LEU A C 1
ATOM 3520 O O . LEU A 1 442 ? -13.331 -15.824 11.597 1.00 95.62 442 LEU A O 1
ATOM 3524 N N . THR A 1 443 ? -11.399 -16.940 11.348 1.00 94.31 443 THR A N 1
ATOM 3525 C CA . THR A 1 443 ? -12.016 -18.191 10.882 1.00 94.31 443 THR A CA 1
ATOM 3526 C C . THR A 1 443 ? -12.933 -18.792 11.948 1.00 94.31 443 THR A C 1
ATOM 3528 O O . THR A 1 443 ? -14.030 -19.257 11.636 1.00 94.31 443 THR A O 1
ATOM 3531 N N . GLN A 1 444 ? -12.528 -18.751 13.223 1.00 95.81 444 GLN A N 1
ATOM 3532 C CA . GLN A 1 444 ? -13.366 -19.208 14.334 1.00 95.81 444 GLN A CA 1
ATOM 3533 C C . GLN A 1 444 ? -14.659 -18.396 14.441 1.00 95.81 444 GLN A C 1
ATOM 3535 O O . GLN A 1 444 ? -15.722 -18.992 14.576 1.00 95.81 444 GLN A O 1
ATOM 3540 N N . LEU A 1 445 ? -14.591 -17.065 14.357 1.00 97.38 445 LEU A N 1
ATOM 3541 C CA . LEU A 1 445 ? -15.772 -16.201 14.424 1.00 97.38 445 LEU A CA 1
ATOM 3542 C C . LEU A 1 445 ? -16.758 -16.528 13.298 1.00 97.38 445 LEU A C 1
ATOM 3544 O O . LEU A 1 445 ? -17.913 -16.825 13.592 1.00 97.38 445 LEU A O 1
ATOM 3548 N N . LYS A 1 446 ? -16.280 -16.588 12.048 1.00 95.75 446 LYS A N 1
ATOM 3549 C CA . LYS A 1 446 ? -17.099 -16.934 10.872 1.00 95.75 446 LYS A CA 1
ATOM 3550 C C . LYS A 1 446 ? -17.692 -18.343 10.943 1.00 95.75 446 LYS A C 1
ATOM 3552 O O . LYS A 1 446 ? -18.798 -18.567 10.467 1.00 95.75 446 LYS A O 1
ATOM 3557 N N . THR A 1 447 ? -16.974 -19.292 11.547 1.00 96.00 447 THR A N 1
ATOM 3558 C CA . THR A 1 447 ? -17.473 -20.665 11.746 1.00 96.00 447 THR A CA 1
ATOM 3559 C C . THR A 1 447 ? -18.584 -20.717 12.795 1.00 96.00 447 THR A C 1
ATOM 3561 O O . THR A 1 447 ? -19.500 -21.528 12.687 1.00 96.00 447 THR A O 1
ATOM 3564 N N . ILE A 1 448 ? -18.492 -19.892 13.841 1.00 97.19 448 ILE A N 1
ATOM 3565 C CA . ILE A 1 448 ? -19.434 -19.909 14.967 1.00 97.19 448 ILE A CA 1
ATOM 3566 C C . ILE A 1 448 ? -20.709 -19.125 14.633 1.00 97.19 448 ILE A C 1
ATOM 3568 O O . ILE A 1 448 ? -21.787 -19.541 15.051 1.00 97.19 448 ILE A O 1
ATOM 3572 N N . ASP A 1 449 ? -20.589 -18.008 13.916 1.00 96.38 449 ASP A N 1
ATOM 3573 C CA . ASP A 1 449 ? -21.704 -17.135 13.543 1.00 96.38 449 ASP A CA 1
ATOM 3574 C C . ASP A 1 449 ? -21.445 -16.511 12.163 1.00 96.38 449 ASP A C 1
ATOM 3576 O O . ASP A 1 449 ? -20.569 -15.660 12.004 1.00 96.38 449 ASP A O 1
ATOM 3580 N N . GLN A 1 450 ? -22.198 -16.964 11.156 1.00 94.94 450 GLN A N 1
ATOM 3581 C CA . GLN A 1 450 ? -22.050 -16.508 9.770 1.00 94.94 450 GLN A CA 1
ATOM 3582 C C . GLN A 1 450 ? -22.700 -15.140 9.518 1.00 94.94 450 GLN A C 1
ATOM 3584 O O . GLN A 1 450 ? -22.330 -14.485 8.543 1.00 94.94 450 GLN A O 1
ATOM 3589 N N . GLU A 1 451 ? -23.625 -14.696 10.381 1.00 96.81 451 GLU A N 1
ATOM 3590 C CA . GLU A 1 451 ? -24.251 -13.367 10.288 1.00 96.81 451 GLU A CA 1
ATOM 3591 C C . GLU A 1 451 ? -23.303 -12.262 10.769 1.00 96.81 451 GLU A C 1
ATOM 3593 O O . GLU A 1 451 ? -23.458 -11.092 10.409 1.00 96.81 451 GLU A O 1
ATOM 3598 N N . LEU A 1 452 ? -22.310 -12.619 11.589 1.00 97.44 452 LEU A N 1
ATOM 3599 C CA . LEU A 1 452 ? -21.289 -11.688 12.033 1.00 97.44 452 LEU A CA 1
ATOM 3600 C C . LEU A 1 452 ? -20.399 -11.283 10.850 1.00 97.44 452 LEU A C 1
ATOM 3602 O O . LEU A 1 452 ? -19.751 -12.124 10.226 1.00 97.44 452 LEU A O 1
ATOM 3606 N N . ILE A 1 453 ? -20.331 -9.977 10.587 1.00 98.12 453 ILE A N 1
ATOM 3607 C CA . ILE A 1 453 ? -19.445 -9.405 9.571 1.00 98.12 453 ILE A CA 1
ATOM 3608 C C . ILE A 1 453 ? -18.043 -9.270 10.174 1.00 98.12 453 ILE A C 1
ATOM 3610 O O . ILE A 1 453 ? -17.828 -8.459 11.085 1.00 98.12 453 ILE A O 1
ATOM 3614 N N . VAL A 1 454 ? -17.098 -10.070 9.680 1.00 98.38 454 VAL A N 1
ATOM 3615 C CA . VAL A 1 454 ? -15.738 -10.182 10.220 1.00 98.38 454 VAL A CA 1
ATOM 3616 C C . VAL A 1 454 ? -14.700 -9.802 9.168 1.00 98.38 454 VAL A C 1
ATOM 3618 O O . VAL A 1 454 ? -14.590 -10.440 8.123 1.00 98.38 454 VAL A O 1
ATOM 3621 N N . GLY A 1 455 ? -13.898 -8.783 9.468 1.00 97.12 455 GLY A N 1
ATOM 3622 C CA . GLY A 1 455 ? -12.820 -8.311 8.610 1.00 97.12 455 GLY A CA 1
ATOM 3623 C C . GLY A 1 455 ? -11.429 -8.751 9.056 1.00 97.12 455 GLY A C 1
ATOM 3624 O O . GLY A 1 455 ? -11.185 -9.010 10.239 1.00 97.12 455 GLY A O 1
ATOM 3625 N N . TYR A 1 456 ? -10.493 -8.794 8.108 1.00 95.00 456 TYR A N 1
ATOM 3626 C CA . TYR A 1 456 ? -9.091 -9.118 8.381 1.00 95.00 456 TYR A CA 1
ATOM 3627 C C . TYR A 1 456 ? -8.211 -7.866 8.379 1.00 95.00 456 TYR A C 1
ATOM 3629 O O . TYR A 1 456 ? -8.201 -7.103 7.410 1.00 95.00 456 TYR A O 1
ATOM 3637 N N . ILE A 1 457 ? -7.461 -7.651 9.461 1.00 94.12 457 ILE A N 1
ATOM 3638 C CA . ILE A 1 457 ? -6.526 -6.529 9.586 1.00 94.12 457 ILE A CA 1
ATOM 3639 C C . ILE A 1 457 ? -5.158 -6.951 9.051 1.00 94.12 457 ILE A C 1
ATOM 3641 O O . ILE A 1 457 ? -4.525 -7.865 9.578 1.00 94.12 457 ILE A O 1
ATOM 3645 N N . LEU A 1 458 ? -4.677 -6.236 8.036 1.00 88.94 458 LEU A N 1
ATOM 3646 C CA . LEU A 1 458 ? -3.404 -6.490 7.367 1.00 88.94 458 LEU A CA 1
ATOM 3647 C C . LEU A 1 458 ? -2.506 -5.245 7.485 1.00 88.94 458 LEU A C 1
ATOM 3649 O O . LEU A 1 458 ? -2.735 -4.239 6.807 1.00 88.94 458 LEU A O 1
ATOM 3653 N N . PRO A 1 459 ? -1.464 -5.278 8.335 1.00 83.38 459 PRO A N 1
ATOM 3654 C CA . PRO A 1 459 ? -0.502 -4.178 8.442 1.00 83.38 459 PRO A CA 1
ATOM 3655 C C . PRO A 1 459 ? 0.354 -4.007 7.183 1.00 83.38 459 PRO A C 1
ATOM 3657 O O . PRO A 1 459 ? 0.813 -2.913 6.873 1.00 83.38 459 PRO A O 1
ATOM 3660 N N . VAL A 1 460 ? 0.595 -5.109 6.475 1.00 78.12 460 VAL A N 1
ATOM 3661 C CA . VAL A 1 460 ? 1.372 -5.169 5.238 1.00 78.12 460 VAL A CA 1
ATOM 3662 C C . VAL A 1 460 ? 0.670 -6.108 4.266 1.00 78.12 460 VAL A C 1
ATOM 3664 O O . VAL A 1 460 ? 0.123 -7.131 4.677 1.00 78.12 460 VAL A O 1
ATOM 3667 N N . ASN A 1 461 ? 0.697 -5.764 2.983 1.00 77.50 461 ASN A N 1
ATOM 3668 C CA . ASN A 1 461 ? 0.175 -6.607 1.918 1.00 77.50 461 ASN A CA 1
ATOM 3669 C C . ASN A 1 461 ? 1.326 -7.410 1.292 1.00 77.50 461 ASN A C 1
ATOM 3671 O O . ASN A 1 461 ? 2.064 -6.886 0.461 1.00 77.50 461 ASN A O 1
ATOM 3675 N N . LEU A 1 462 ? 1.509 -8.654 1.740 1.00 71.69 462 LEU A N 1
ATOM 3676 C CA . LEU A 1 462 ? 2.603 -9.530 1.294 1.00 71.69 462 LEU A CA 1
ATOM 3677 C C . LEU A 1 462 ? 2.124 -10.790 0.561 1.00 71.69 462 LEU A C 1
ATOM 3679 O O . LEU A 1 462 ? 2.955 -11.557 0.083 1.00 71.69 462 LEU A O 1
ATOM 3683 N N . PHE A 1 463 ? 0.815 -11.036 0.495 1.00 72.88 463 PHE A N 1
ATOM 3684 C CA . PHE A 1 463 ? 0.253 -12.267 -0.067 1.00 72.88 463 PHE A CA 1
ATOM 3685 C C . PHE A 1 463 ? -1.138 -12.043 -0.657 1.00 72.88 463 PHE A C 1
ATOM 3687 O O . PHE A 1 463 ? -1.838 -11.089 -0.317 1.00 72.88 463 PHE A O 1
ATOM 3694 N N . SER A 1 464 ? -1.546 -12.967 -1.523 1.00 79.44 464 SER A N 1
ATOM 3695 C CA . SER A 1 464 ? -2.871 -12.974 -2.134 1.00 79.44 464 SER A CA 1
ATOM 3696 C C . SER A 1 464 ? -3.980 -13.149 -1.095 1.00 79.44 464 SER A C 1
ATOM 3698 O O . SER A 1 464 ? -3.923 -14.046 -0.252 1.00 79.44 464 SER A O 1
ATOM 3700 N N . ILE A 1 465 ? -5.037 -12.344 -1.203 1.00 81.19 465 ILE A N 1
ATOM 3701 C CA . ILE A 1 465 ? -6.204 -12.417 -0.310 1.00 81.19 465 ILE A CA 1
ATOM 3702 C C . ILE A 1 465 ? -7.303 -13.376 -0.783 1.00 81.19 465 ILE A C 1
ATOM 3704 O O . ILE A 1 465 ? -8.256 -13.600 -0.042 1.00 81.19 465 ILE A O 1
ATOM 3708 N N . ARG A 1 466 ? -7.166 -13.995 -1.971 1.00 76.31 466 ARG A N 1
ATOM 3709 C CA . ARG A 1 466 ? -8.205 -14.865 -2.576 1.00 76.31 466 ARG A CA 1
ATOM 3710 C C . ARG A 1 466 ? -8.691 -16.002 -1.678 1.00 76.31 466 ARG A C 1
ATOM 3712 O O . ARG A 1 466 ? -9.828 -16.430 -1.810 1.00 76.31 466 ARG A O 1
ATOM 3719 N N . ASN A 1 467 ? -7.834 -16.484 -0.781 1.00 74.56 467 ASN A N 1
ATOM 3720 C CA . ASN A 1 467 ? -8.125 -17.628 0.084 1.00 74.56 467 ASN A CA 1
ATOM 3721 C C . ASN A 1 467 ? -8.384 -17.223 1.546 1.00 74.56 467 ASN A C 1
ATOM 3723 O O . ASN A 1 467 ? -8.368 -18.075 2.437 1.00 74.56 467 ASN A O 1
ATOM 3727 N N . LEU A 1 468 ? -8.570 -15.929 1.821 1.00 82.50 468 LEU A N 1
ATOM 3728 C CA . LEU A 1 468 ? -8.804 -15.423 3.172 1.00 82.50 468 LEU A CA 1
ATOM 3729 C C . LEU A 1 468 ? -10.307 -15.176 3.371 1.00 82.50 468 LEU A C 1
ATOM 3731 O O . LEU A 1 468 ? -10.853 -14.315 2.684 1.00 82.50 468 LEU A O 1
ATOM 3735 N N . PRO A 1 469 ? -10.979 -15.884 4.299 1.00 85.69 469 PRO A N 1
ATOM 3736 C CA . PRO A 1 469 ? -12.436 -15.867 4.437 1.00 85.69 469 PRO A CA 1
ATOM 3737 C C . PRO A 1 469 ? -12.918 -14.650 5.249 1.00 85.69 469 PRO A C 1
ATOM 3739 O O . PRO A 1 469 ? -13.508 -14.802 6.318 1.00 85.69 469 PRO A O 1
ATOM 3742 N N . ALA A 1 470 ? -12.613 -13.443 4.777 1.00 93.25 470 ALA A N 1
ATOM 3743 C CA . ALA A 1 470 ? -12.996 -12.185 5.412 1.00 93.25 470 ALA A CA 1
ATOM 3744 C C . ALA A 1 470 ? -14.115 -11.492 4.624 1.00 93.25 470 ALA A C 1
ATOM 3746 O O . ALA A 1 470 ? -14.093 -11.492 3.397 1.00 93.25 470 ALA A O 1
ATOM 3747 N N . ASP A 1 471 ? -15.054 -10.855 5.325 1.00 96.50 471 ASP A N 1
ATOM 3748 C CA . ASP A 1 471 ? -16.127 -10.075 4.690 1.00 96.50 471 ASP A CA 1
ATOM 3749 C C . ASP A 1 471 ? -15.643 -8.686 4.240 1.00 96.50 471 ASP A C 1
ATOM 3751 O O . ASP A 1 471 ? -16.241 -8.067 3.366 1.00 96.50 471 ASP A O 1
ATOM 3755 N N . PHE A 1 472 ? -14.563 -8.183 4.848 1.00 96.94 472 PHE A N 1
ATOM 3756 C CA . PHE A 1 472 ? -13.882 -6.939 4.479 1.00 96.94 472 PHE A CA 1
ATOM 3757 C C . PHE A 1 472 ? -12.408 -6.973 4.911 1.00 96.94 472 PHE A C 1
ATOM 3759 O O . PHE A 1 472 ? -12.001 -7.791 5.741 1.00 96.94 472 PHE A O 1
ATOM 3766 N N . TYR A 1 473 ? -11.590 -6.055 4.400 1.00 95.19 473 TYR A N 1
ATOM 3767 C CA . TYR A 1 473 ? -10.176 -5.940 4.776 1.00 95.19 473 TYR A CA 1
ATOM 3768 C C . TYR A 1 473 ? -9.877 -4.579 5.401 1.00 95.19 473 TYR A C 1
ATOM 3770 O O . TYR A 1 473 ? -10.451 -3.570 5.010 1.00 95.19 473 TYR A O 1
ATOM 3778 N N . SER A 1 474 ? -8.980 -4.539 6.386 1.00 95.12 474 SER A N 1
ATOM 3779 C CA . SER A 1 474 ? -8.512 -3.309 7.042 1.00 95.12 474 SER A CA 1
ATOM 3780 C C . SER A 1 474 ? -7.000 -3.163 6.870 1.00 95.12 474 SER A C 1
ATOM 3782 O O . SER A 1 474 ? -6.221 -3.808 7.576 1.00 95.12 474 SER A O 1
ATOM 3784 N N . LEU A 1 475 ? -6.576 -2.316 5.934 1.00 92.62 475 LEU A N 1
ATOM 3785 C CA . LEU A 1 475 ? -5.171 -2.107 5.590 1.00 92.62 475 LEU A CA 1
ATOM 3786 C C . LEU A 1 475 ? -4.543 -0.951 6.361 1.00 92.62 475 LEU A C 1
ATOM 3788 O O . LEU A 1 475 ? -5.140 0.119 6.499 1.00 92.62 475 LEU A O 1
ATOM 3792 N N . GLN A 1 476 ? -3.285 -1.115 6.767 1.00 90.81 476 GLN A N 1
ATOM 3793 C CA . GLN A 1 476 ? -2.480 0.045 7.137 1.00 90.81 476 GLN A CA 1
ATOM 3794 C C . GLN A 1 476 ? -2.157 0.873 5.886 1.00 90.81 476 GLN A C 1
ATOM 3796 O O . GLN A 1 476 ? -1.864 0.303 4.837 1.00 90.81 476 GLN A O 1
ATOM 3801 N N . VAL A 1 477 ? -2.098 2.206 6.002 1.00 87.56 477 VAL A N 1
ATOM 3802 C CA . VAL A 1 477 ? -1.726 3.115 4.890 1.00 87.56 477 VAL A CA 1
ATOM 3803 C C . VAL A 1 477 ? -0.465 2.664 4.139 1.00 87.56 477 VAL A C 1
ATOM 3805 O O . VAL A 1 477 ? -0.383 2.831 2.931 1.00 87.56 477 VAL A O 1
ATOM 3808 N N . ILE A 1 478 ? 0.518 2.100 4.846 1.00 81.69 478 ILE A N 1
ATOM 3809 C CA . ILE A 1 478 ? 1.804 1.668 4.272 1.00 81.69 478 ILE A CA 1
ATOM 3810 C C . ILE A 1 478 ? 1.651 0.416 3.390 1.00 81.69 478 ILE A C 1
ATOM 3812 O O . ILE A 1 478 ? 2.418 0.238 2.453 1.00 81.69 478 ILE A O 1
ATOM 3816 N N . GLY A 1 479 ? 0.675 -0.447 3.678 1.00 78.38 479 GLY A N 1
ATOM 3817 C CA . GLY A 1 479 ? 0.398 -1.658 2.901 1.00 78.38 479 GLY A CA 1
ATOM 3818 C C . GLY A 1 479 ? -0.603 -1.453 1.763 1.00 78.38 479 GLY A C 1
ATOM 3819 O O . GLY A 1 479 ? -0.971 -2.427 1.108 1.00 78.38 479 GLY A O 1
ATOM 3820 N N . LEU A 1 480 ? -1.077 -0.223 1.550 1.00 83.06 480 LEU A N 1
ATOM 3821 C CA . LEU A 1 480 ? -2.107 0.083 0.566 1.00 83.06 480 LEU A CA 1
ATOM 3822 C C . LEU A 1 480 ? -1.532 0.138 -0.857 1.00 83.06 480 LEU A C 1
ATOM 3824 O O . LEU A 1 480 ? -0.573 0.859 -1.113 1.00 83.06 480 LEU A O 1
ATOM 3828 N N . ASN A 1 481 ? -2.160 -0.580 -1.789 1.00 81.25 481 ASN A N 1
ATOM 3829 C CA . ASN A 1 481 ? -1.901 -0.473 -3.225 1.00 81.25 481 ASN A CA 1
ATOM 3830 C C . ASN A 1 481 ? -3.185 -0.722 -4.037 1.00 81.25 481 ASN A C 1
ATOM 3832 O O . ASN A 1 481 ? -4.111 -1.373 -3.548 1.00 81.25 481 ASN A O 1
ATOM 3836 N N . GLN A 1 482 ? -3.239 -0.213 -5.272 1.00 82.44 482 GLN A N 1
ATOM 3837 C CA . GLN A 1 482 ? -4.439 -0.288 -6.113 1.00 82.44 482 GLN A CA 1
ATOM 3838 C C . GLN A 1 482 ? -4.838 -1.724 -6.466 1.00 82.44 482 GLN A C 1
ATOM 3840 O O . GLN A 1 482 ? -6.022 -2.058 -6.473 1.00 82.44 482 GLN A O 1
ATOM 3845 N N . THR A 1 483 ? -3.860 -2.590 -6.740 1.00 79.56 483 THR A N 1
ATOM 3846 C CA . THR A 1 483 ? -4.115 -3.985 -7.118 1.00 79.56 483 THR A CA 1
ATOM 3847 C C . THR A 1 483 ? -4.836 -4.754 -6.013 1.00 79.56 483 THR A C 1
ATOM 3849 O O . THR A 1 483 ? -5.736 -5.535 -6.308 1.00 79.56 483 THR A O 1
ATOM 3852 N N . PHE A 1 484 ? -4.490 -4.516 -4.745 1.00 84.50 484 PHE A N 1
ATOM 3853 C CA . PHE A 1 484 ? -5.199 -5.101 -3.609 1.00 84.50 484 PHE A CA 1
ATOM 3854 C C . PHE A 1 484 ? -6.652 -4.649 -3.580 1.00 84.50 484 PHE A C 1
ATOM 3856 O O . PHE A 1 484 ? -7.541 -5.477 -3.410 1.00 84.50 484 PHE A O 1
ATOM 3863 N N . VAL A 1 485 ? -6.896 -3.344 -3.748 1.00 87.75 485 VAL A N 1
ATOM 3864 C CA . VAL A 1 485 ? -8.254 -2.784 -3.712 1.00 87.75 485 VAL A CA 1
ATOM 3865 C C . VAL A 1 485 ? -9.106 -3.420 -4.807 1.00 87.75 485 VAL A C 1
ATOM 3867 O O . VAL A 1 485 ? -10.165 -3.971 -4.523 1.00 87.75 485 VAL A O 1
ATOM 3870 N N . GLN A 1 486 ? -8.584 -3.474 -6.034 1.00 84.31 486 GLN A N 1
ATOM 3871 C CA . GLN A 1 486 ? -9.244 -4.138 -7.160 1.00 84.31 486 GLN A CA 1
ATOM 3872 C C . GLN A 1 486 ? -9.493 -5.631 -6.901 1.00 84.31 486 GLN A C 1
ATOM 3874 O O . GLN A 1 486 ? -10.558 -6.150 -7.235 1.00 84.31 486 GLN A O 1
ATOM 3879 N N . GLN A 1 487 ? -8.535 -6.335 -6.293 1.00 83.00 487 GLN A N 1
ATOM 3880 C CA . GLN A 1 487 ? -8.682 -7.748 -5.946 1.00 83.00 487 GLN A CA 1
ATOM 3881 C C . GLN A 1 487 ? -9.773 -7.959 -4.890 1.00 83.00 487 GLN A C 1
ATOM 3883 O O . GLN A 1 487 ? -10.613 -8.839 -5.067 1.00 83.00 487 GLN A O 1
ATOM 3888 N N . ALA A 1 488 ? -9.793 -7.153 -3.828 1.00 88.88 488 ALA A N 1
ATOM 3889 C CA . ALA A 1 488 ? -10.815 -7.213 -2.787 1.00 88.88 488 ALA A CA 1
ATOM 3890 C C . ALA A 1 488 ? -12.209 -6.934 -3.368 1.00 88.88 488 ALA A C 1
ATOM 3892 O O . ALA A 1 488 ? -13.125 -7.740 -3.193 1.00 88.88 488 ALA A O 1
ATOM 3893 N N . HIS A 1 489 ? -12.343 -5.874 -4.169 1.00 90.12 489 HIS A N 1
ATOM 3894 C CA . HIS A 1 489 ? -13.592 -5.532 -4.852 1.00 90.12 489 HIS A CA 1
ATOM 3895 C C . HIS A 1 489 ? -14.056 -6.610 -5.830 1.00 90.12 489 HIS A C 1
ATOM 3897 O O . HIS A 1 489 ? -15.253 -6.876 -5.905 1.00 90.12 489 HIS A O 1
ATOM 3903 N N . SER A 1 490 ? -13.140 -7.293 -6.528 1.00 86.25 490 SER A N 1
ATOM 3904 C CA . SER A 1 490 ? -13.498 -8.413 -7.417 1.00 86.25 490 SER A CA 1
ATOM 3905 C C . SER A 1 490 ? -14.126 -9.605 -6.682 1.00 86.25 490 SER A C 1
ATOM 3907 O O . SER A 1 490 ? -14.814 -10.413 -7.301 1.00 86.25 490 SER A O 1
ATOM 3909 N N . MET A 1 491 ?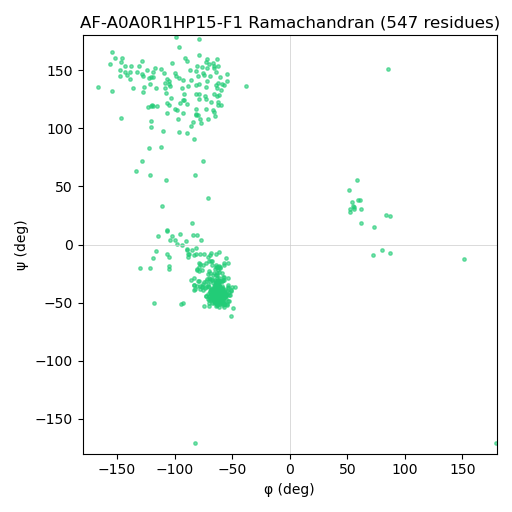 -13.918 -9.696 -5.365 1.00 88.56 491 MET A N 1
ATOM 3910 C CA . MET A 1 491 ? -14.529 -10.691 -4.477 1.00 88.56 491 MET A CA 1
ATOM 3911 C C . MET A 1 491 ? -15.734 -10.129 -3.705 1.00 88.56 491 MET A C 1
ATOM 3913 O O . MET A 1 491 ? -16.286 -10.819 -2.854 1.00 88.56 491 MET A O 1
ATOM 3917 N N . GLY A 1 492 ? -16.133 -8.880 -3.970 1.00 90.94 492 GLY A N 1
ATOM 3918 C CA . GLY A 1 492 ? -17.207 -8.192 -3.252 1.00 90.94 492 GLY A CA 1
ATOM 3919 C C . GLY A 1 492 ? -16.843 -7.745 -1.832 1.00 90.94 492 GLY A C 1
ATOM 3920 O O . GLY A 1 492 ? -17.742 -7.413 -1.065 1.00 90.94 492 GLY A O 1
ATOM 3921 N N . ALA A 1 493 ? -15.555 -7.732 -1.472 1.00 93.62 493 ALA A N 1
ATOM 3922 C CA . ALA A 1 493 ? -15.088 -7.375 -0.135 1.00 93.62 493 ALA A CA 1
ATOM 3923 C C . ALA A 1 493 ? -14.686 -5.886 -0.060 1.00 93.62 493 ALA A C 1
ATOM 3925 O O . ALA A 1 493 ? -13.774 -5.473 -0.786 1.00 93.62 493 ALA A O 1
ATOM 3926 N N . PRO A 1 494 ? -15.298 -5.078 0.829 1.00 95.56 494 PRO A N 1
ATOM 3927 C CA . PRO A 1 494 ? -14.891 -3.693 1.050 1.00 95.56 494 PRO A CA 1
ATOM 3928 C C . PRO A 1 494 ? -13.486 -3.573 1.654 1.00 95.56 494 PRO A C 1
ATOM 3930 O O . PRO A 1 494 ? -13.041 -4.430 2.429 1.00 95.56 494 PRO A O 1
ATOM 3933 N N . VAL A 1 495 ? -12.804 -2.466 1.368 1.00 95.12 495 VAL A N 1
ATOM 3934 C CA . VAL A 1 495 ? -11.479 -2.137 1.903 1.00 95.12 495 VAL A CA 1
ATOM 3935 C C . VAL A 1 495 ? -11.545 -0.891 2.778 1.00 95.12 495 VAL A C 1
ATOM 3937 O O . VAL A 1 495 ? -11.860 0.211 2.333 1.00 95.12 495 VAL A O 1
ATOM 3940 N N . PHE A 1 496 ? -11.176 -1.071 4.041 1.00 97.06 496 PHE A N 1
ATOM 3941 C CA . PHE A 1 496 ? -10.973 -0.014 5.019 1.00 97.06 496 PHE A CA 1
ATOM 3942 C C . PHE A 1 496 ? -9.482 0.288 5.158 1.00 97.06 496 PHE A C 1
ATOM 3944 O O . PHE A 1 496 ? -8.646 -0.613 5.066 1.00 97.06 496 PHE A O 1
ATOM 3951 N N . VAL A 1 497 ? -9.133 1.544 5.434 1.00 95.81 497 VAL A N 1
ATOM 3952 C CA . VAL A 1 497 ? -7.742 1.964 5.641 1.00 95.81 497 VAL A CA 1
ATOM 3953 C C . VAL A 1 497 ? -7.572 2.707 6.959 1.00 95.81 497 VAL A C 1
ATOM 3955 O O . VAL A 1 497 ? -8.344 3.611 7.281 1.00 95.81 497 VAL A O 1
ATOM 3958 N N . TRP A 1 498 ? -6.518 2.366 7.697 1.00 94.75 498 TRP A N 1
ATOM 3959 C CA . TRP A 1 498 ? -6.122 2.990 8.959 1.00 94.75 498 TRP A CA 1
ATOM 3960 C C . TRP A 1 498 ? -4.644 3.440 8.909 1.00 94.75 498 TRP A C 1
ATOM 3962 O O . TRP A 1 498 ? -3.808 2.814 8.266 1.00 94.75 498 TRP A O 1
ATOM 3972 N N . SER A 1 499 ? -4.196 4.536 9.521 1.00 91.19 499 SER A N 1
ATOM 3973 C CA . SER A 1 499 ? -4.951 5.664 10.068 1.00 91.19 499 SER A CA 1
ATOM 3974 C C . SER A 1 499 ? -4.464 6.954 9.401 1.00 91.19 499 SER A C 1
ATOM 3976 O O . SER A 1 499 ? -3.580 7.630 9.939 1.00 91.19 499 SER A O 1
ATOM 3978 N N . PRO A 1 500 ? -4.956 7.302 8.194 1.00 94.25 500 PRO A N 1
ATOM 3979 C CA . PRO A 1 500 ? -4.551 8.540 7.538 1.00 94.25 500 PRO A CA 1
ATOM 3980 C C . PRO A 1 500 ? -4.958 9.738 8.390 1.00 94.25 500 PRO A C 1
ATOM 3982 O O . PRO A 1 500 ? -6.061 9.797 8.930 1.00 94.25 500 PRO A O 1
ATOM 3985 N N . THR A 1 501 ? -4.081 10.735 8.475 1.00 91.88 501 THR A N 1
ATOM 3986 C CA . THR A 1 501 ? -4.359 11.969 9.227 1.00 91.88 501 THR A CA 1
ATOM 3987 C C . THR A 1 501 ? -4.334 13.212 8.350 1.00 91.88 501 THR A C 1
ATOM 3989 O O . THR A 1 501 ? -4.760 14.273 8.801 1.00 91.88 501 THR A O 1
ATOM 3992 N N . ARG A 1 502 ? -3.846 13.132 7.105 1.00 93.38 502 ARG A N 1
ATOM 3993 C CA . ARG A 1 502 ? -3.748 14.268 6.173 1.00 93.38 502 ARG A CA 1
ATOM 3994 C C . ARG A 1 502 ? -4.833 14.190 5.101 1.00 93.38 502 ARG A C 1
ATOM 3996 O O . ARG A 1 502 ? -5.086 13.119 4.566 1.00 93.38 502 ARG A O 1
ATOM 4003 N N . ILE A 1 503 ? -5.402 15.344 4.739 1.00 93.25 503 ILE A N 1
ATOM 4004 C CA . ILE A 1 503 ? -6.418 15.447 3.675 1.00 93.25 503 ILE A CA 1
ATOM 4005 C C . ILE A 1 503 ? -5.880 14.891 2.355 1.00 93.25 503 ILE A C 1
ATOM 4007 O O . ILE A 1 503 ? -6.576 14.130 1.701 1.00 93.25 503 ILE A O 1
ATOM 4011 N N . SER A 1 504 ? -4.633 15.208 1.995 1.00 91.06 504 SER A N 1
ATOM 4012 C CA . SER A 1 504 ? -4.018 14.722 0.757 1.00 91.06 504 SER A CA 1
ATOM 4013 C C . SER A 1 504 ? -3.969 13.190 0.678 1.00 91.06 504 SER A C 1
ATOM 4015 O O . SER A 1 504 ? -4.297 12.625 -0.356 1.00 91.06 504 SER A O 1
ATOM 4017 N N . GLN A 1 505 ? -3.664 12.506 1.789 1.00 92.00 505 GLN A N 1
ATOM 4018 C CA . GLN A 1 505 ? -3.703 11.038 1.857 1.00 92.00 505 GLN A CA 1
ATOM 4019 C C . GLN A 1 505 ? -5.126 10.500 1.668 1.00 92.00 505 GLN A C 1
ATOM 4021 O O . GLN A 1 505 ? -5.323 9.547 0.925 1.00 92.00 505 GLN A O 1
ATOM 4026 N N . MET A 1 506 ? -6.116 11.130 2.307 1.00 93.31 506 MET A N 1
ATOM 4027 C CA . MET A 1 506 ? -7.524 10.740 2.178 1.00 93.31 506 MET A CA 1
ATOM 4028 C C . MET A 1 506 ? -8.048 10.947 0.746 1.00 93.31 506 MET A C 1
ATOM 4030 O O . MET A 1 506 ? -8.840 10.145 0.267 1.00 93.31 506 MET A O 1
ATOM 4034 N N . GLN A 1 507 ? -7.586 11.988 0.041 1.00 91.75 507 GLN A N 1
ATOM 4035 C CA . GLN A 1 507 ? -7.940 12.223 -1.364 1.00 91.75 507 GLN A CA 1
ATOM 4036 C C . GLN A 1 507 ? -7.402 11.121 -2.285 1.00 91.75 507 GLN A C 1
ATOM 4038 O O . GLN A 1 507 ? -8.149 10.641 -3.131 1.00 91.75 507 GLN A O 1
ATOM 4043 N N . VAL A 1 508 ? -6.148 10.695 -2.092 1.00 90.31 508 VAL A N 1
ATOM 4044 C CA . VAL A 1 508 ? -5.563 9.558 -2.827 1.00 90.31 508 VAL A CA 1
ATOM 4045 C C . VAL A 1 508 ? -6.337 8.277 -2.536 1.00 90.31 508 VAL A C 1
ATOM 4047 O O . VAL A 1 508 ? -6.764 7.609 -3.464 1.00 90.31 508 VAL A O 1
ATOM 4050 N N . MET A 1 509 ? -6.632 7.982 -1.269 1.00 91.44 509 MET A N 1
ATOM 4051 C CA . MET A 1 509 ? -7.426 6.801 -0.893 1.00 91.44 509 MET A CA 1
ATOM 4052 C C . MET A 1 509 ? -8.807 6.782 -1.551 1.00 91.44 509 MET A C 1
ATOM 4054 O O . MET A 1 509 ? -9.256 5.733 -2.003 1.00 91.44 509 MET A O 1
ATOM 4058 N N . ARG A 1 510 ? -9.468 7.938 -1.662 1.00 89.12 510 ARG A N 1
ATOM 4059 C CA . ARG A 1 510 ? -10.738 8.040 -2.389 1.00 89.12 510 ARG A CA 1
ATOM 4060 C C . ARG A 1 510 ? -10.572 7.716 -3.873 1.00 89.12 510 ARG A C 1
ATOM 4062 O O . ARG A 1 510 ? -11.379 6.972 -4.411 1.00 89.12 510 ARG A O 1
ATOM 4069 N N . VAL A 1 511 ? -9.530 8.247 -4.518 1.00 89.00 511 VAL A N 1
ATOM 4070 C CA . VAL A 1 511 ? -9.208 7.937 -5.925 1.00 89.00 511 VAL A CA 1
ATOM 4071 C C . VAL A 1 511 ? -8.912 6.448 -6.115 1.00 89.00 511 VAL A C 1
ATOM 4073 O O . VAL A 1 511 ? -9.325 5.869 -7.113 1.00 89.00 511 VAL A O 1
ATOM 4076 N N . MET A 1 512 ? -8.265 5.813 -5.137 1.00 88.12 512 MET A N 1
ATOM 4077 C CA . MET A 1 512 ? -8.001 4.374 -5.165 1.00 88.12 512 MET A CA 1
ATOM 4078 C C . MET A 1 512 ? -9.266 3.512 -5.023 1.00 88.12 512 MET A C 1
ATOM 4080 O O . MET A 1 512 ? -9.217 2.313 -5.290 1.00 88.12 512 MET A O 1
ATOM 4084 N N . GLY A 1 513 ? -10.395 4.104 -4.616 1.00 89.81 513 GLY A N 1
ATOM 4085 C CA . GLY A 1 513 ? -11.658 3.403 -4.380 1.00 89.81 513 GLY A CA 1
ATOM 4086 C C . GLY A 1 513 ? -11.803 2.836 -2.966 1.00 89.81 513 GLY A C 1
ATOM 4087 O O . GLY A 1 513 ? -12.534 1.875 -2.775 1.00 89.81 513 GLY A O 1
ATOM 4088 N N . ILE A 1 514 ? -11.110 3.387 -1.966 1.00 93.06 514 ILE A N 1
ATOM 4089 C CA . ILE A 1 514 ? -11.260 2.942 -0.573 1.00 93.06 514 ILE A CA 1
ATOM 4090 C C . ILE A 1 514 ? -12.690 3.157 -0.065 1.00 93.06 514 ILE A C 1
ATOM 4092 O O . ILE A 1 514 ? -13.210 4.272 -0.115 1.00 93.06 514 ILE A O 1
ATOM 4096 N N . ASP A 1 515 ? -13.282 2.101 0.498 1.00 95.19 515 ASP A N 1
ATOM 4097 C CA . ASP A 1 515 ? -14.662 2.095 0.992 1.00 95.19 515 ASP A CA 1
ATOM 4098 C C . ASP A 1 515 ? -14.800 2.747 2.370 1.00 95.19 515 ASP A C 1
ATOM 4100 O O . ASP A 1 515 ? -15.832 3.347 2.673 1.00 95.19 515 ASP A O 1
ATOM 4104 N N . GLY A 1 516 ? -13.769 2.658 3.220 1.00 95.94 516 GLY A N 1
ATOM 4105 C CA . GLY A 1 516 ? -13.810 3.215 4.572 1.00 95.94 516 GLY A CA 1
ATOM 4106 C C . GLY A 1 516 ? -12.476 3.737 5.098 1.00 95.94 516 GLY A C 1
ATOM 4107 O O . GLY A 1 516 ? -11.413 3.173 4.849 1.00 95.94 516 GLY A O 1
ATOM 4108 N N . ILE A 1 517 ? -12.518 4.817 5.878 1.00 97.19 517 ILE A N 1
ATOM 4109 C CA . ILE A 1 517 ? -11.332 5.418 6.503 1.00 97.19 517 ILE A CA 1
ATOM 4110 C C . ILE A 1 517 ? -11.489 5.411 8.023 1.00 97.19 517 ILE A C 1
ATOM 4112 O O . ILE A 1 517 ? -12.381 6.058 8.575 1.00 97.19 517 ILE A O 1
ATOM 4116 N N . ILE A 1 518 ? -10.564 4.722 8.690 1.00 97.50 518 ILE A N 1
ATOM 4117 C CA . ILE A 1 518 ? -10.401 4.681 10.144 1.00 97.50 518 ILE A CA 1
ATOM 4118 C C . ILE A 1 518 ? -9.395 5.764 10.523 1.00 97.50 518 ILE A C 1
ATOM 4120 O O . ILE A 1 518 ? -8.232 5.700 10.137 1.00 97.50 518 ILE A O 1
ATOM 4124 N N . THR A 1 519 ? -9.823 6.811 11.228 1.00 96.19 519 THR A N 1
ATOM 4125 C CA . THR A 1 519 ? -8.968 7.980 11.481 1.00 96.19 519 THR A CA 1
ATOM 4126 C C . THR A 1 519 ? -9.230 8.647 12.825 1.00 96.19 519 THR A C 1
ATOM 4128 O O . THR A 1 519 ? -10.358 8.703 13.311 1.00 96.19 519 THR A O 1
ATOM 4131 N N . ASP A 1 520 ? -8.177 9.245 13.385 1.00 94.25 520 ASP A N 1
ATOM 4132 C CA . ASP A 1 520 ? -8.268 10.169 14.521 1.00 94.25 520 ASP A CA 1
ATOM 4133 C C . ASP A 1 520 ? -8.731 11.578 14.089 1.00 94.25 520 ASP A C 1
ATOM 4135 O O . ASP A 1 520 ? -8.947 12.453 14.931 1.00 94.25 520 ASP A O 1
ATOM 4139 N N . ARG A 1 521 ? -8.824 11.849 12.777 1.00 94.06 521 ARG A N 1
ATOM 4140 C CA . ARG A 1 521 ? -9.053 13.176 12.174 1.00 94.06 521 ARG A CA 1
ATOM 4141 C C . ARG A 1 521 ? -10.305 13.218 11.307 1.00 94.06 521 ARG A C 1
ATOM 4143 O O . ARG A 1 521 ? -10.253 13.530 10.116 1.00 94.06 521 ARG A O 1
ATOM 4150 N N . LEU A 1 522 ? -11.447 12.933 11.929 1.00 92.50 522 LEU A N 1
ATOM 4151 C CA . LEU A 1 522 ? -12.751 12.967 11.264 1.00 92.50 522 LEU A CA 1
ATOM 4152 C C . LEU A 1 522 ? -13.085 14.352 10.678 1.00 92.50 522 LEU A C 1
ATOM 4154 O O . LEU A 1 522 ? -13.675 14.438 9.612 1.00 92.50 522 LEU A O 1
ATOM 4158 N N . ASP A 1 523 ? -12.606 15.435 11.300 1.00 92.25 523 ASP A N 1
ATOM 4159 C CA . ASP A 1 523 ? -12.743 16.806 10.779 1.00 92.25 523 ASP A CA 1
ATOM 4160 C C . ASP A 1 523 ? -12.119 16.977 9.385 1.00 92.25 523 ASP A C 1
ATOM 4162 O O . ASP A 1 523 ? -12.644 17.682 8.521 1.00 92.25 523 ASP A O 1
ATOM 4166 N N . ARG A 1 524 ? -10.973 16.333 9.160 1.00 94.75 524 ARG A N 1
ATOM 4167 C CA . ARG A 1 524 ? -10.252 16.366 7.890 1.00 94.75 524 ARG A CA 1
ATOM 4168 C C . ARG A 1 524 ? -10.929 15.485 6.853 1.00 94.75 524 ARG A C 1
ATOM 4170 O O . ARG A 1 524 ? -10.953 15.888 5.694 1.00 94.75 524 ARG A O 1
ATOM 4177 N N . LEU A 1 525 ? -11.496 14.351 7.265 1.00 93.94 525 LEU A N 1
ATOM 4178 C CA . LEU A 1 525 ? -12.294 13.490 6.393 1.00 93.94 525 LEU A CA 1
ATOM 4179 C C . LEU A 1 525 ? -13.569 14.212 5.932 1.00 93.94 525 LEU A C 1
ATOM 4181 O O . LEU A 1 525 ? -13.788 14.340 4.735 1.00 93.94 525 LEU A O 1
ATOM 4185 N N . GLU A 1 526 ? -14.333 14.807 6.852 1.00 91.62 526 GLU A N 1
ATOM 4186 C CA . GLU A 1 526 ? -15.506 15.640 6.536 1.00 91.62 526 GLU A CA 1
ATOM 4187 C C . GLU A 1 526 ? -15.145 16.797 5.589 1.00 91.62 526 GLU A C 1
ATOM 4189 O O . GLU A 1 526 ? -15.859 17.085 4.627 1.00 91.62 526 GLU A O 1
ATOM 4194 N N . LYS A 1 527 ? -14.015 17.473 5.842 1.00 93.00 527 LYS A N 1
ATOM 4195 C CA . LYS A 1 527 ? -13.528 18.547 4.969 1.00 93.00 527 LYS A CA 1
ATOM 4196 C C . LYS A 1 527 ? -13.129 18.027 3.591 1.00 93.00 527 LYS A C 1
ATOM 4198 O O . LYS A 1 527 ? -13.317 18.756 2.623 1.00 93.00 527 LYS A O 1
ATOM 4203 N N . MET A 1 528 ? -12.553 16.826 3.508 1.00 92.38 528 MET A N 1
ATOM 4204 C CA . MET A 1 528 ? -12.206 16.172 2.249 1.00 92.38 528 MET A CA 1
ATOM 4205 C C . MET A 1 528 ? -13.477 15.871 1.452 1.00 92.38 528 MET A C 1
ATOM 4207 O O . MET A 1 528 ? -13.561 16.334 0.326 1.00 92.38 528 MET A O 1
ATOM 4211 N N . GLU A 1 529 ? -14.487 15.238 2.054 1.00 89.56 529 GLU A N 1
ATOM 4212 C CA . GLU A 1 529 ? -15.758 14.868 1.402 1.00 89.56 529 GLU A CA 1
ATOM 4213 C C . GLU A 1 529 ? -16.526 16.047 0.786 1.00 89.56 529 GLU A C 1
ATOM 4215 O O . GLU A 1 529 ? -17.257 15.880 -0.186 1.00 89.56 529 GLU A O 1
ATOM 4220 N N . ARG A 1 530 ? -16.349 17.258 1.325 1.00 90.06 530 ARG A N 1
ATOM 4221 C CA . ARG A 1 530 ? -16.980 18.486 0.809 1.00 90.06 530 ARG A CA 1
ATOM 4222 C C . ARG A 1 530 ? -16.208 19.143 -0.337 1.00 90.06 530 ARG A C 1
ATOM 4224 O O . ARG A 1 530 ? -16.648 20.176 -0.844 1.00 90.06 530 ARG A O 1
ATOM 4231 N N . ARG A 1 531 ? -15.026 18.638 -0.702 1.00 88.62 531 ARG A N 1
ATOM 4232 C CA . ARG A 1 531 ? -14.217 19.261 -1.752 1.00 88.62 531 ARG A CA 1
ATOM 4233 C C . ARG A 1 531 ? -14.793 18.968 -3.138 1.00 88.62 531 ARG A C 1
ATOM 4235 O O . ARG A 1 531 ? -15.313 17.882 -3.378 1.00 88.62 531 ARG A O 1
ATOM 4242 N N . PRO A 1 532 ? -14.649 19.906 -4.084 1.00 86.75 532 PRO A N 1
ATOM 4243 C CA . PRO A 1 532 ? -15.133 19.692 -5.437 1.00 86.75 532 PRO A CA 1
ATOM 4244 C C . PRO A 1 532 ? -14.259 18.668 -6.195 1.00 86.75 532 PRO A C 1
ATOM 4246 O O . PRO A 1 532 ? -13.085 18.482 -5.836 1.00 86.75 532 PRO A O 1
ATOM 4249 N N . PRO A 1 533 ? -14.776 18.039 -7.270 1.00 82.69 533 PRO A N 1
ATOM 4250 C CA . PRO A 1 533 ? -14.080 16.982 -8.011 1.00 82.69 533 PRO A CA 1
ATOM 4251 C C . PRO A 1 533 ? -12.674 17.356 -8.499 1.00 82.69 533 PRO A C 1
ATOM 4253 O O . PRO A 1 533 ? -11.755 16.543 -8.410 1.00 82.69 533 PRO A O 1
ATOM 4256 N N . GLN A 1 534 ? -12.451 18.602 -8.934 1.00 85.12 534 GLN A N 1
ATOM 4257 C CA . GLN A 1 534 ? -11.131 19.035 -9.411 1.00 85.12 534 GLN A CA 1
ATOM 4258 C C . GLN A 1 534 ? -10.035 18.978 -8.345 1.00 85.12 534 GLN A C 1
ATOM 4260 O O . GLN A 1 534 ? -8.853 18.868 -8.665 1.00 85.12 534 GLN A O 1
ATOM 4265 N N . SER A 1 535 ? -10.412 18.989 -7.064 1.00 88.19 535 SER A N 1
ATOM 4266 C CA . SER A 1 535 ? -9.449 18.891 -5.971 1.00 88.19 535 SER A CA 1
ATOM 4267 C C . SER A 1 535 ? -8.778 17.517 -5.858 1.00 88.19 535 SER A C 1
ATOM 4269 O O . SER A 1 535 ? -7.839 17.383 -5.072 1.00 88.19 535 SER A O 1
ATOM 4271 N N . TYR A 1 536 ? -9.248 16.518 -6.612 1.00 89.38 536 TYR A N 1
ATOM 4272 C CA . TYR A 1 536 ? -8.743 15.144 -6.616 1.00 89.38 536 TYR A CA 1
ATOM 4273 C C . TYR A 1 536 ? -7.895 14.816 -7.847 1.00 89.38 536 TYR A C 1
ATOM 4275 O O . TYR A 1 536 ? -7.228 13.790 -7.858 1.00 89.38 536 TYR A O 1
ATOM 4283 N N . TYR A 1 537 ? -7.859 15.672 -8.872 1.00 90.88 537 TYR A N 1
ATOM 4284 C CA . TYR A 1 537 ? -7.141 15.368 -10.114 1.00 90.88 537 TYR A CA 1
ATOM 4285 C C . TYR A 1 537 ? -5.644 15.132 -9.906 1.00 90.88 537 TYR A C 1
ATOM 4287 O O . TYR A 1 537 ? -5.094 14.192 -10.465 1.00 90.88 537 TYR A O 1
ATOM 4295 N N . TRP A 1 538 ? -4.998 15.911 -9.035 1.00 91.88 538 TRP A N 1
ATOM 4296 C CA . TRP A 1 538 ? -3.600 15.683 -8.652 1.00 91.88 538 TRP A CA 1
ATOM 4297 C C . TRP A 1 538 ? -3.391 14.311 -7.984 1.00 91.88 538 TRP A C 1
ATOM 4299 O O . TRP A 1 538 ? -2.332 13.716 -8.140 1.00 91.88 538 TRP A O 1
ATOM 4309 N N . ALA A 1 539 ? -4.395 13.803 -7.258 1.00 91.06 539 ALA A N 1
ATOM 4310 C CA . ALA A 1 539 ? -4.331 12.509 -6.591 1.00 91.06 539 ALA A CA 1
ATOM 4311 C C . ALA A 1 539 ? -4.460 11.358 -7.601 1.00 91.06 539 ALA A C 1
ATOM 4313 O O . ALA A 1 539 ? -3.799 10.344 -7.427 1.00 91.06 539 ALA A O 1
ATOM 4314 N N . ILE A 1 540 ? -5.219 11.547 -8.691 1.00 90.06 540 ILE A N 1
ATOM 4315 C CA . ILE A 1 540 ? -5.205 10.644 -9.858 1.00 90.06 540 ILE A CA 1
ATOM 4316 C C . ILE A 1 540 ? -3.818 10.636 -10.491 1.00 90.06 540 ILE A C 1
ATOM 4318 O O . ILE A 1 540 ? -3.269 9.564 -10.720 1.00 90.06 540 ILE A O 1
ATOM 4322 N N . VAL A 1 541 ? -3.224 11.814 -10.725 1.00 91.06 541 VAL A N 1
ATOM 4323 C CA . VAL A 1 541 ? -1.856 11.893 -11.263 1.00 91.06 541 VAL A CA 1
ATOM 4324 C C . VAL A 1 541 ? -0.883 11.141 -10.357 1.00 91.06 541 VAL A C 1
ATOM 4326 O O . VAL A 1 541 ? -0.138 10.299 -10.843 1.00 91.06 541 VAL A O 1
ATOM 4329 N N . GLN A 1 542 ? -0.919 11.398 -9.047 1.00 89.25 542 GLN A N 1
ATOM 4330 C CA . GLN A 1 542 ? -0.031 10.743 -8.089 1.00 89.25 542 GLN A CA 1
ATOM 4331 C C . GLN A 1 542 ? -0.205 9.225 -8.073 1.00 89.25 542 GLN A C 1
ATOM 4333 O O . GLN A 1 542 ? 0.789 8.504 -8.090 1.00 89.25 542 GLN A O 1
ATOM 4338 N N . GLU A 1 543 ? -1.448 8.751 -8.005 1.00 86.62 543 GLU A N 1
ATOM 4339 C CA . GLU A 1 543 ? -1.743 7.323 -7.936 1.00 86.62 543 GLU A CA 1
ATOM 4340 C C . GLU A 1 543 ? -1.256 6.606 -9.192 1.00 86.62 543 GLU A C 1
ATOM 4342 O O . GLU A 1 543 ? -0.554 5.605 -9.096 1.00 86.62 543 GLU A O 1
ATOM 4347 N N . ILE A 1 544 ? -1.540 7.158 -10.373 1.00 85.12 544 ILE A N 1
ATOM 4348 C CA . ILE A 1 544 ? -1.104 6.547 -11.626 1.00 85.12 544 ILE A CA 1
ATOM 4349 C C . ILE A 1 544 ? 0.417 6.596 -11.762 1.00 85.12 544 ILE A C 1
ATOM 4351 O O . ILE A 1 544 ? 1.013 5.584 -12.099 1.00 85.12 544 ILE A O 1
ATOM 4355 N N . VAL A 1 545 ? 1.075 7.717 -11.461 1.00 83.94 545 VAL A N 1
ATOM 4356 C CA . VAL A 1 545 ? 2.545 7.816 -11.552 1.00 83.94 545 VAL A CA 1
ATOM 4357 C C . VAL A 1 545 ? 3.235 6.818 -10.618 1.00 83.94 545 VAL A C 1
ATOM 4359 O O . VAL A 1 545 ? 4.203 6.175 -11.014 1.00 83.94 545 VAL A O 1
ATOM 4362 N N . ARG A 1 546 ? 2.697 6.589 -9.415 1.00 80.81 546 ARG A N 1
ATOM 4363 C CA . ARG A 1 546 ? 3.195 5.550 -8.494 1.00 80.81 546 ARG A CA 1
ATOM 4364 C C . ARG A 1 546 ? 3.025 4.125 -9.012 1.00 80.81 546 ARG A C 1
ATOM 4366 O O . ARG A 1 546 ? 3.738 3.242 -8.557 1.00 80.81 546 ARG A O 1
ATOM 4373 N N . GLN A 1 547 ? 2.119 3.904 -9.959 1.00 76.62 547 GLN A N 1
ATOM 4374 C CA . GLN A 1 547 ? 1.999 2.647 -10.697 1.00 76.62 547 GLN A CA 1
ATOM 4375 C C . GLN A 1 547 ? 2.963 2.565 -11.892 1.00 76.62 547 GLN A C 1
ATOM 4377 O O . GLN A 1 547 ? 2.840 1.656 -12.699 1.00 76.62 547 GLN A O 1
ATOM 4382 N N . PHE A 1 548 ? 3.902 3.492 -12.072 1.00 71.94 548 PHE A N 1
ATOM 4383 C CA . PHE A 1 548 ? 4.984 3.347 -13.057 1.00 71.94 548 PHE A CA 1
ATOM 4384 C C . PHE A 1 548 ? 6.371 3.418 -12.422 1.00 71.94 548 PHE A C 1
ATOM 4386 O O . PHE A 1 548 ? 7.325 2.946 -13.032 1.00 71.94 548 PHE A O 1
ATOM 4393 N N . ILE A 1 549 ? 6.493 3.992 -11.224 1.00 61.66 549 ILE A N 1
ATOM 4394 C CA . ILE A 1 549 ? 7.734 4.026 -10.436 1.00 61.66 549 ILE A CA 1
ATOM 4395 C C . ILE A 1 549 ? 7.913 2.698 -9.705 1.00 61.66 549 ILE A C 1
ATOM 4397 O O . ILE A 1 549 ? 9.071 2.218 -9.713 1.00 61.66 549 ILE A O 1
#

Nearest PDB structures (foldseek):
  2pz0-assembly1_A  TM=8.926E-01  e=1.189E-11  Caldanaerobacter subterraneus subsp. tengcongensis MB4
  3l12-assembly1_A  TM=8.628E-01  e=3.508E-12  Ruegeria pomeroyi
  3l12-assembly1_B  TM=8.517E-01  e=7.046E-12  Ruegeria pomeroyi
  3qvq-assembly1_D  TM=7.976E-01  e=4.867E-09  Oleispira antarctica
  1zcc-assembly1_B  TM=7.678E-01  e=2.906E-08  Agrobacterium fabrum str. C58